Protein AF-A0A353Q3E8-F1 (afdb_monomer)

pLDDT: mean 92.18, std 7.02, range [54.78, 98.88]

Sequence (474 aa):
MSQDINKIRVQIKENINILINNGKLAEAKILLEEYKKVVHDDIEIYSIEAIILILENKLEEAEKVLKYGLSKNSNNFDLLFNLGYLCECKNNITEAKAIYNIAGMVDNNAESREALNNEMLQIGNLESKYNVILFGSYSECLKFKERFNNWNVVAICSDKTEGEAIDVSELTKYDYDFIFIVEYLDKDKVYKKLGKYNKKNIYFIEDFKTSVIEGVDYKISKLFSKEEVCGIVTGLSYAEVGIQENLLQHNFINFAFSAQDLYYDFLLLKYLFQFEEVKRSLKYVIINLAYYSFDYDMSKTISKYRIHRYTNYFKEYHNNDDIIGVDITKAFYEERITFQDYVNMNKMKEKSILNINDQNGIYEAKRNSSMDYKDTRYENEKILDNYIHFLKENNIKPIIVICPTSSYYRKYFNNNKKTTFYNILNRINEKYNVQVIDYFQSCLFQDDDFWDYSHLNGKGAEKFTKILNEEIEW

Structure (mmCIF, N/CA/C/O backbone):
data_AF-A0A353Q3E8-F1
#
_entry.id   AF-A0A353Q3E8-F1
#
loop_
_atom_site.group_PDB
_atom_site.id
_atom_site.type_symbol
_atom_site.label_atom_id
_atom_site.label_alt_id
_atom_site.label_comp_id
_atom_site.label_asym_id
_atom_site.label_entity_id
_atom_site.label_seq_id
_atom_site.pdbx_PDB_ins_code
_atom_site.Cartn_x
_atom_site.Cartn_y
_atom_site.Cartn_z
_atom_site.occupancy
_atom_site.B_iso_or_equiv
_atom_site.auth_seq_id
_atom_site.auth_comp_id
_atom_site.auth_asym_id
_atom_site.auth_atom_id
_atom_site.pdbx_PDB_model_num
ATOM 1 N N . MET A 1 1 ? -30.246 32.146 1.714 1.00 54.78 1 MET A N 1
ATOM 2 C CA . MET A 1 1 ? -30.530 31.079 2.704 1.00 54.78 1 MET A CA 1
ATOM 3 C C . MET A 1 1 ? -29.389 30.075 2.852 1.00 54.78 1 MET A C 1
ATOM 5 O O . MET A 1 1 ? -28.799 30.077 3.919 1.00 54.78 1 MET A O 1
ATOM 9 N N . SER A 1 2 ? -29.014 29.255 1.854 1.00 62.16 2 SER A N 1
ATOM 10 C CA . SER A 1 2 ? -27.878 28.313 2.028 1.00 62.16 2 SER A CA 1
ATOM 11 C C . SER A 1 2 ? -26.513 29.012 2.133 1.00 62.16 2 SER A C 1
ATOM 13 O O . SER A 1 2 ? -25.685 28.627 2.952 1.00 62.16 2 SER A O 1
ATOM 15 N N . GLN A 1 3 ? -26.297 30.086 1.364 1.00 63.81 3 GLN A N 1
ATOM 16 C CA . GLN A 1 3 ? -25.070 30.893 1.427 1.00 63.81 3 GLN A CA 1
ATOM 17 C C . GLN A 1 3 ? -24.903 31.624 2.771 1.00 63.81 3 GLN A C 1
ATOM 19 O O . GLN A 1 3 ? -23.791 31.701 3.285 1.00 63.81 3 GLN A O 1
ATOM 24 N N . ASP A 1 4 ? -25.998 32.097 3.372 1.00 76.25 4 ASP A N 1
ATOM 25 C CA . ASP A 1 4 ? -25.967 32.800 4.663 1.00 76.25 4 ASP A CA 1
ATOM 26 C C . ASP A 1 4 ? -25.634 31.846 5.817 1.00 76.25 4 ASP A C 1
ATOM 28 O O . ASP A 1 4 ? -24.839 32.185 6.689 1.00 76.25 4 ASP A O 1
ATOM 32 N N . ILE A 1 5 ? -26.174 30.620 5.783 1.00 78.81 5 ILE A N 1
ATOM 33 C CA . ILE A 1 5 ? -25.861 29.572 6.765 1.00 78.81 5 ILE A CA 1
ATOM 34 C C . ILE A 1 5 ? -24.386 29.171 6.671 1.00 78.81 5 ILE A C 1
ATOM 36 O O . ILE A 1 5 ? -23.714 29.096 7.696 1.00 78.81 5 ILE A O 1
ATOM 40 N N . ASN A 1 6 ? -23.853 28.974 5.461 1.00 82.06 6 ASN A N 1
ATOM 41 C CA . ASN A 1 6 ? -22.437 28.639 5.285 1.00 82.06 6 ASN A CA 1
ATOM 42 C C . ASN A 1 6 ? -21.513 29.760 5.771 1.00 82.06 6 ASN A C 1
ATOM 44 O O . ASN A 1 6 ? -20.513 29.485 6.426 1.00 82.06 6 ASN A O 1
ATOM 48 N N . LYS A 1 7 ? -21.870 31.024 5.520 1.00 84.12 7 LYS A N 1
ATOM 49 C CA . LYS A 1 7 ? -21.102 32.170 6.017 1.00 84.12 7 LYS A CA 1
ATOM 50 C C . LYS A 1 7 ? -21.081 32.228 7.548 1.00 84.12 7 LYS A C 1
ATOM 52 O O . LYS A 1 7 ? -20.032 32.479 8.130 1.00 84.12 7 LYS A O 1
ATOM 57 N N . ILE A 1 8 ? -22.214 31.942 8.195 1.00 84.75 8 ILE A N 1
ATOM 58 C CA . ILE A 1 8 ? -22.303 31.856 9.660 1.00 84.75 8 ILE A CA 1
ATOM 59 C C . ILE A 1 8 ? -21.447 30.698 10.194 1.00 84.75 8 ILE A C 1
ATOM 61 O O . ILE A 1 8 ? -20.729 30.889 11.171 1.00 84.75 8 ILE A O 1
ATOM 65 N N . ARG A 1 9 ? -21.474 29.523 9.546 1.00 87.88 9 ARG A N 1
ATOM 66 C CA . ARG A 1 9 ? -20.635 28.367 9.923 1.00 87.88 9 ARG A CA 1
ATOM 67 C C . ARG A 1 9 ? -19.147 28.721 9.915 1.00 87.88 9 ARG A C 1
ATOM 69 O O . ARG A 1 9 ? -18.462 28.480 10.903 1.00 87.88 9 ARG A O 1
ATOM 76 N N . VAL A 1 10 ? -18.671 29.332 8.828 1.00 88.44 10 VAL A N 1
ATOM 77 C CA . VAL A 1 10 ? -17.274 29.782 8.698 1.00 88.44 10 VAL A CA 1
ATOM 78 C C . VAL A 1 10 ? -16.922 30.777 9.802 1.00 88.44 10 VAL A C 1
ATOM 80 O O . VAL A 1 10 ? -15.948 30.575 10.519 1.00 88.44 10 VAL A O 1
ATOM 83 N N . GLN A 1 11 ? -17.762 31.791 10.015 1.00 90.44 11 GLN A N 1
ATOM 84 C CA . GLN A 1 11 ? -17.493 32.832 11.003 1.00 90.44 11 GLN A CA 1
ATOM 85 C C . GLN A 1 11 ? -17.452 32.303 12.447 1.00 90.44 11 GLN A C 1
ATOM 87 O O . GLN A 1 11 ? -16.642 32.760 13.253 1.00 90.44 11 GLN A O 1
ATOM 92 N N . ILE A 1 12 ? -18.300 31.329 12.796 1.00 91.06 12 ILE A N 1
ATOM 93 C CA . ILE A 1 12 ? -18.248 30.686 14.118 1.00 91.06 12 ILE A CA 1
ATOM 94 C C . ILE A 1 12 ? -16.922 29.936 14.292 1.00 91.06 12 ILE A C 1
ATOM 96 O O . ILE A 1 12 ? -16.279 30.097 15.327 1.00 91.06 12 ILE A O 1
ATOM 100 N N . LYS A 1 13 ? -16.481 29.170 13.288 1.00 91.75 13 LYS A N 1
ATOM 101 C CA . LYS A 1 13 ? -15.207 28.432 13.343 1.00 91.75 13 LYS A CA 1
ATOM 102 C C . LYS A 1 13 ? -13.996 29.362 13.427 1.00 91.75 13 LYS A C 1
ATOM 104 O O . LYS A 1 13 ? -13.112 29.127 14.245 1.00 91.75 13 LYS A O 1
ATOM 109 N N . GLU A 1 14 ? -13.991 30.463 12.676 1.00 92.44 14 GLU A N 1
ATOM 110 C CA . GLU A 1 14 ? -12.969 31.512 12.792 1.00 92.44 14 GLU A CA 1
ATOM 111 C C . GLU A 1 14 ? -12.906 32.086 14.213 1.00 92.44 14 GLU A C 1
ATOM 113 O O . GLU A 1 14 ? -11.824 32.201 14.787 1.00 92.44 14 GLU A O 1
ATOM 118 N N . ASN A 1 15 ? -14.059 32.382 14.821 1.00 93.75 15 ASN A N 1
ATOM 119 C CA . ASN A 1 15 ? -14.114 32.857 16.203 1.00 93.75 15 ASN A CA 1
ATOM 120 C C . ASN A 1 15 ? -13.566 31.817 17.190 1.00 93.75 15 ASN A C 1
ATOM 122 O O . ASN A 1 15 ? -12.829 32.184 18.105 1.00 93.75 15 ASN A O 1
ATOM 126 N N . ILE A 1 16 ? -13.884 30.531 17.004 1.00 93.94 16 ILE A N 1
ATOM 127 C CA . ILE A 1 16 ? -13.327 29.450 17.830 1.00 93.94 16 ILE A CA 1
ATOM 128 C C . ILE A 1 16 ? -11.797 29.410 17.690 1.00 93.94 16 ILE A C 1
ATOM 130 O O . ILE A 1 16 ? -11.099 29.414 18.702 1.00 93.94 16 ILE A O 1
ATOM 134 N N . ASN A 1 17 ? -11.266 29.469 16.466 1.00 91.56 17 ASN A N 1
ATOM 135 C CA . ASN A 1 17 ? -9.821 29.483 16.217 1.00 91.56 17 ASN A CA 1
ATOM 136 C C . ASN A 1 17 ? -9.130 30.708 16.839 1.00 91.56 17 ASN A C 1
ATOM 138 O O . ASN A 1 17 ? -8.059 30.583 17.429 1.00 91.56 17 ASN A O 1
ATOM 142 N N . ILE A 1 18 ? -9.757 31.889 16.792 1.00 94.44 18 ILE A N 1
ATOM 143 C CA . ILE A 1 18 ? -9.255 33.093 17.475 1.00 94.44 18 ILE A CA 1
ATOM 144 C C . ILE A 1 18 ? -9.194 32.876 18.993 1.00 94.44 18 ILE A C 1
ATOM 146 O O . ILE A 1 18 ? -8.228 33.291 19.636 1.00 94.44 18 ILE A O 1
ATOM 150 N N . LEU A 1 19 ? -10.206 32.242 19.592 1.00 95.31 19 LEU A N 1
ATOM 151 C CA . LEU A 1 19 ? -10.207 31.935 21.025 1.00 95.31 19 LEU A CA 1
ATOM 152 C C . LEU A 1 19 ? -9.094 30.941 21.384 1.00 95.31 19 LEU A C 1
ATOM 154 O O . LEU A 1 19 ? -8.385 31.170 22.365 1.00 95.31 19 LEU A O 1
ATOM 158 N N . ILE A 1 20 ? -8.896 29.899 20.571 1.00 92.69 20 ILE A N 1
ATOM 159 C CA . ILE A 1 20 ? -7.811 28.917 20.726 1.00 92.69 20 ILE A CA 1
ATOM 160 C C . ILE A 1 20 ? -6.444 29.611 20.679 1.00 92.69 20 ILE A C 1
ATOM 162 O O . ILE A 1 20 ? -5.664 29.483 21.621 1.00 92.69 20 ILE A O 1
ATOM 166 N N . ASN A 1 21 ? -6.192 30.423 19.649 1.00 91.19 21 ASN A N 1
ATOM 167 C CA . ASN A 1 21 ? -4.923 31.138 19.467 1.00 91.19 21 ASN A CA 1
ATOM 168 C C . ASN A 1 21 ? -4.622 32.133 20.601 1.00 91.19 21 ASN A C 1
ATOM 170 O O . ASN A 1 21 ? -3.463 32.421 20.886 1.00 91.19 21 ASN A O 1
ATOM 174 N N . ASN A 1 22 ? -5.657 32.640 21.277 1.00 94.44 22 ASN A N 1
ATOM 175 C CA . ASN A 1 22 ? -5.527 33.512 22.446 1.00 94.44 22 ASN A CA 1
ATOM 176 C C . ASN A 1 22 ? -5.468 32.746 23.786 1.00 94.44 22 ASN A C 1
ATOM 178 O O . ASN A 1 22 ? -5.522 33.372 24.846 1.00 94.44 22 ASN A O 1
ATOM 182 N N . GLY A 1 23 ? -5.414 31.409 23.773 1.00 92.62 23 GLY A N 1
ATOM 183 C CA . GLY A 1 23 ? -5.383 30.568 24.976 1.00 92.62 23 GLY A CA 1
ATOM 184 C C . GLY A 1 23 ? -6.710 30.499 25.746 1.00 92.62 23 GLY A C 1
ATOM 185 O O . GLY A 1 23 ? -6.758 29.990 26.865 1.00 92.62 23 GLY A O 1
ATOM 186 N N . LYS A 1 24 ? -7.813 30.992 25.171 1.00 95.94 24 LYS A N 1
ATOM 187 C CA . LYS A 1 24 ? -9.148 31.034 25.790 1.00 95.94 24 LYS A CA 1
ATOM 188 C C . LYS A 1 24 ? -9.918 29.729 25.559 1.00 95.94 24 LYS A C 1
ATOM 190 O O . LYS A 1 24 ? -11.027 29.728 25.025 1.00 95.94 24 LYS A O 1
ATOM 195 N N . LEU A 1 25 ? -9.334 28.605 25.975 1.00 94.19 25 LEU A N 1
ATOM 196 C CA . LEU A 1 25 ? -9.839 27.258 25.662 1.00 94.19 25 LEU A CA 1
ATOM 197 C C . LEU A 1 25 ? -11.254 26.994 26.204 1.00 94.19 25 LEU A C 1
ATOM 199 O O . LEU A 1 25 ? -12.076 26.393 25.517 1.00 94.19 25 LEU A O 1
ATOM 203 N N . ALA A 1 26 ? -11.579 27.500 27.398 1.00 94.38 26 ALA A N 1
ATOM 204 C CA . ALA A 1 26 ? -12.914 27.345 27.980 1.00 94.38 26 ALA A CA 1
ATOM 205 C C . ALA A 1 26 ? -14.002 28.056 27.152 1.00 94.38 26 ALA A C 1
ATOM 207 O O . ALA A 1 26 ? -15.068 27.488 26.920 1.00 94.38 26 ALA A O 1
ATOM 208 N N . GLU A 1 27 ? -13.723 29.273 26.670 1.00 95.38 27 GLU A N 1
ATOM 209 C CA . GLU A 1 27 ? -14.629 30.027 25.791 1.00 95.38 27 GLU A CA 1
ATOM 210 C C . GLU A 1 27 ? -14.778 29.317 24.435 1.00 95.38 27 GLU A C 1
ATOM 212 O O . GLU A 1 27 ? -15.896 29.142 2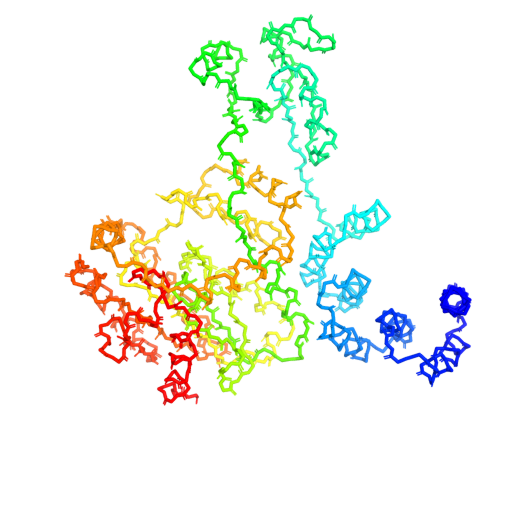3.951 1.00 95.38 27 GLU A O 1
ATOM 217 N N . ALA A 1 28 ? -13.662 28.847 23.861 1.00 95.75 28 ALA A N 1
ATOM 218 C CA . ALA A 1 28 ? -13.647 28.091 22.608 1.00 95.75 28 ALA A CA 1
ATOM 219 C C . ALA A 1 28 ? -14.515 26.827 22.698 1.00 95.75 28 ALA A C 1
ATOM 221 O O . ALA A 1 28 ? -15.323 26.558 21.810 1.00 95.75 28 ALA A O 1
ATOM 222 N N . LYS A 1 29 ? -14.398 26.084 23.805 1.00 94.56 29 LYS A N 1
ATOM 223 C CA . LYS A 1 29 ? -15.165 24.863 24.056 1.00 94.56 29 LYS A CA 1
ATOM 224 C C . LYS A 1 29 ? -16.660 25.132 24.203 1.00 94.56 29 LYS A C 1
ATOM 226 O O . LYS A 1 29 ? -17.457 24.401 23.627 1.00 94.56 29 LYS A O 1
ATOM 231 N N . ILE A 1 30 ? -17.051 26.185 24.927 1.00 94.94 30 ILE A N 1
ATOM 232 C CA . ILE A 1 30 ? -18.465 26.579 25.047 1.00 94.94 30 ILE A CA 1
ATOM 233 C C . ILE A 1 30 ? -19.048 26.875 23.662 1.00 94.94 30 ILE A C 1
ATOM 235 O O . ILE A 1 30 ? -20.096 26.333 23.313 1.00 94.94 30 ILE A O 1
ATOM 239 N N . LEU A 1 31 ? -18.344 27.675 22.857 1.00 94.62 31 LEU A N 1
ATOM 240 C CA . LEU A 1 31 ? -18.797 28.044 21.518 1.00 94.62 31 LEU A CA 1
ATOM 241 C C . LEU A 1 31 ? -18.871 26.831 20.574 1.00 94.62 31 LEU A C 1
ATOM 243 O O . LEU A 1 31 ? -19.817 26.710 19.796 1.00 94.62 31 LEU A O 1
ATOM 247 N N . LEU A 1 32 ? -17.918 25.899 20.673 1.00 93.88 32 LEU A N 1
ATOM 248 C CA . LEU A 1 32 ? -17.936 24.648 19.915 1.00 93.88 32 LEU A CA 1
ATOM 249 C C . LEU A 1 32 ? -19.129 23.756 20.297 1.00 93.88 32 LEU A C 1
ATOM 251 O O . LEU A 1 32 ? -19.801 23.220 19.419 1.00 93.88 32 LEU A O 1
ATOM 255 N N . GLU A 1 33 ? -19.439 23.624 21.588 1.00 92.81 33 GLU A N 1
ATOM 256 C CA . GLU A 1 33 ? -20.598 22.851 22.053 1.00 92.81 33 GLU A CA 1
ATOM 257 C C . GLU A 1 33 ? -21.933 23.490 21.643 1.00 92.81 33 GLU A C 1
ATOM 259 O O . GLU A 1 33 ? -22.901 22.788 21.345 1.00 92.81 33 GLU A O 1
ATOM 264 N N . GLU A 1 34 ? -22.010 24.820 21.584 1.00 92.06 34 GLU A N 1
ATOM 265 C CA . GLU A 1 34 ? -23.163 25.518 21.008 1.00 92.06 34 GLU A CA 1
ATOM 266 C C . GLU A 1 34 ? -23.291 25.264 19.504 1.00 92.06 34 GLU A C 1
ATOM 268 O O . GLU A 1 34 ? -24.392 24.985 19.023 1.00 92.06 34 GLU A O 1
ATOM 273 N N . TYR A 1 35 ? -22.176 25.284 18.771 1.00 91.81 35 TYR A N 1
ATOM 274 C CA . TYR A 1 35 ? -22.150 24.988 17.340 1.00 91.81 35 TYR A CA 1
ATOM 275 C C . TYR A 1 35 ? -22.638 23.565 17.036 1.00 91.81 35 TYR A C 1
ATOM 277 O O . TYR A 1 35 ? -23.525 23.385 16.198 1.00 91.81 35 TYR A O 1
ATOM 285 N N . LYS A 1 36 ? -22.143 22.563 17.776 1.00 90.06 36 LYS A N 1
ATOM 286 C CA . LYS A 1 36 ? -22.518 21.145 17.627 1.00 90.06 36 LYS A CA 1
ATOM 287 C C . LYS A 1 36 ? -24.013 20.875 17.823 1.00 90.06 36 LYS A C 1
ATOM 289 O O . LYS A 1 36 ? -24.552 19.957 17.216 1.00 90.06 36 LYS A O 1
ATOM 294 N N . LYS A 1 37 ? -24.709 21.671 18.647 1.00 88.44 37 LYS A N 1
ATOM 295 C CA . LYS A 1 37 ? -26.171 21.547 18.842 1.00 88.44 37 LYS A CA 1
ATOM 296 C C . LYS A 1 37 ? -26.971 21.932 17.600 1.00 88.44 37 LYS A C 1
ATOM 298 O O . LYS A 1 37 ? -28.122 21.526 17.460 1.00 88.44 37 LYS A O 1
ATOM 303 N N . VAL A 1 38 ? -26.392 22.761 16.734 1.00 85.50 38 VAL A N 1
ATOM 304 C CA . VAL A 1 38 ? -27.051 23.291 15.536 1.00 85.50 38 VAL A CA 1
ATOM 305 C C . VAL A 1 38 ? -26.572 22.554 14.286 1.00 85.50 38 VAL A C 1
ATOM 307 O O . VAL A 1 38 ? -27.374 22.241 13.406 1.00 85.50 38 VAL A O 1
ATOM 310 N N . VAL A 1 39 ? -25.275 22.252 14.209 1.00 83.50 39 VAL A N 1
ATOM 311 C CA . VAL A 1 39 ? -24.617 21.653 13.046 1.00 83.50 39 VAL A CA 1
ATOM 312 C C . VAL A 1 39 ? -24.062 20.282 13.415 1.00 83.50 39 VAL A C 1
ATOM 314 O O . VAL A 1 39 ? -23.180 20.166 14.257 1.00 83.50 39 VAL A O 1
ATOM 317 N N . HIS A 1 40 ? -24.579 19.247 12.754 1.00 81.06 40 HIS A N 1
ATOM 318 C CA . HIS A 1 40 ? -24.267 17.847 13.060 1.00 81.06 40 HIS A CA 1
ATOM 319 C C . HIS A 1 40 ? -23.426 17.170 11.962 1.00 81.06 40 HIS A C 1
ATOM 321 O O . HIS A 1 40 ? -22.990 16.036 12.136 1.00 81.06 40 HIS A O 1
ATOM 327 N N . ASP A 1 41 ? -23.239 17.839 10.822 1.00 82.94 41 ASP A N 1
ATOM 328 C CA . ASP A 1 41 ? -22.668 17.294 9.585 1.00 82.94 41 ASP A CA 1
ATOM 329 C C . ASP A 1 41 ? -21.311 17.909 9.200 1.00 82.94 41 ASP A C 1
ATOM 331 O O . ASP A 1 41 ? -20.822 17.680 8.097 1.00 82.94 41 ASP A O 1
ATOM 335 N N . ASP A 1 42 ? -20.699 18.694 10.087 1.00 89.06 42 ASP A N 1
ATOM 336 C CA . ASP A 1 42 ? -19.435 19.382 9.817 1.00 89.06 42 ASP A CA 1
ATOM 337 C C . ASP A 1 42 ? -18.248 18.573 10.355 1.00 89.06 42 ASP A C 1
ATOM 339 O O . ASP A 1 42 ? -18.088 18.423 11.562 1.00 89.06 42 ASP A O 1
ATOM 343 N N . ILE A 1 43 ? -17.420 18.038 9.455 1.00 90.62 43 ILE A N 1
ATOM 344 C CA . ILE A 1 43 ? -16.255 17.211 9.805 1.00 90.62 43 ILE A CA 1
ATOM 345 C C . ILE A 1 43 ? -15.166 18.011 10.536 1.00 90.62 43 ILE A C 1
ATOM 347 O O . ILE A 1 43 ? -14.431 17.449 11.348 1.00 90.62 43 ILE A O 1
ATOM 351 N N . GLU A 1 44 ? -15.080 19.324 10.300 1.00 90.50 44 GLU A N 1
ATOM 352 C CA . GLU A 1 44 ? -14.040 20.177 10.885 1.00 90.50 44 GLU A CA 1
ATOM 353 C C . GLU A 1 44 ? -14.191 20.309 12.407 1.00 90.50 44 GLU A C 1
ATOM 355 O O . GLU A 1 44 ? -13.218 20.601 13.100 1.00 90.50 44 GLU A O 1
ATOM 360 N N . ILE A 1 45 ? -15.379 20.027 12.965 1.00 92.38 45 ILE A N 1
ATOM 361 C CA . ILE A 1 45 ? -15.603 20.080 14.419 1.00 92.38 45 ILE A CA 1
ATOM 362 C C . ILE A 1 45 ? -14.688 19.118 15.171 1.00 92.38 45 ILE A C 1
ATOM 364 O O . ILE A 1 45 ? -14.236 19.454 16.261 1.00 92.38 45 ILE A O 1
ATOM 368 N N . TYR A 1 46 ? -14.406 17.945 14.594 1.00 95.06 46 TYR A N 1
ATOM 369 C CA . TYR A 1 46 ? -13.552 16.940 15.223 1.00 95.06 46 TYR A CA 1
ATOM 370 C C . TYR A 1 46 ? -12.097 17.412 15.237 1.00 95.06 46 TYR A C 1
ATOM 372 O O . TYR A 1 46 ? -11.388 17.196 16.214 1.00 95.06 46 TYR A O 1
ATOM 380 N N . SER A 1 47 ? -11.675 18.118 14.186 1.00 94.81 47 SER A N 1
ATOM 381 C CA . SER A 1 47 ? -10.347 18.724 14.097 1.00 94.81 47 SER A CA 1
ATOM 382 C C . SER A 1 47 ? -10.164 19.813 15.162 1.00 94.81 47 SER A C 1
ATOM 384 O O . SER A 1 47 ? -9.217 19.766 15.947 1.00 94.81 47 SER A O 1
ATOM 386 N N . ILE A 1 48 ? -11.129 20.734 15.271 1.00 94.88 48 ILE A N 1
ATOM 387 C CA . ILE A 1 48 ? -11.120 21.816 16.268 1.00 94.88 48 ILE A CA 1
ATOM 388 C C . ILE A 1 48 ? -11.169 21.255 17.698 1.00 94.88 48 ILE A C 1
ATOM 390 O O . ILE A 1 48 ? -10.407 21.682 18.566 1.00 94.88 48 ILE A O 1
ATOM 394 N N . GLU A 1 49 ? -12.056 20.291 17.956 1.00 95.94 49 GLU A N 1
ATOM 395 C CA . GLU A 1 49 ? -12.184 19.641 19.263 1.00 95.94 49 GLU A CA 1
ATOM 396 C C . GLU A 1 49 ? -10.885 18.956 19.688 1.00 95.94 49 GLU A C 1
ATOM 398 O O . GLU A 1 49 ? -10.457 19.110 20.832 1.00 95.94 49 GLU A O 1
ATOM 403 N N . ALA A 1 50 ? -10.237 18.241 18.767 1.00 97.06 50 ALA A N 1
ATOM 404 C CA . ALA A 1 50 ? -8.978 17.569 19.037 1.00 97.06 50 ALA A CA 1
ATOM 405 C C . ALA A 1 50 ? -7.871 18.552 19.429 1.00 97.06 50 ALA A C 1
ATOM 407 O O . ALA A 1 50 ? -7.174 18.300 20.407 1.00 97.06 50 ALA A O 1
ATOM 408 N N . ILE A 1 51 ? -7.745 19.695 18.745 1.00 96.75 51 ILE A N 1
ATOM 409 C CA . ILE A 1 51 ? -6.768 20.731 19.115 1.00 96.75 51 ILE A CA 1
ATOM 410 C C . ILE A 1 51 ? -7.031 21.274 20.520 1.00 96.75 51 ILE A C 1
ATOM 412 O O . ILE A 1 51 ? -6.096 21.386 21.312 1.00 96.75 51 ILE A O 1
ATOM 416 N N . ILE A 1 52 ? -8.290 21.561 20.871 1.00 96.06 52 ILE A N 1
ATOM 417 C CA . ILE A 1 52 ? -8.637 21.996 22.234 1.00 96.06 52 ILE A CA 1
ATOM 418 C C . ILE A 1 52 ? -8.199 20.936 23.255 1.00 96.06 52 ILE A C 1
ATOM 420 O O . ILE A 1 52 ? -7.584 21.278 24.263 1.00 96.06 52 ILE A O 1
ATOM 424 N N . LEU A 1 53 ? -8.474 19.656 22.991 1.00 97.31 53 LEU A N 1
ATOM 425 C CA . LEU A 1 53 ? -8.091 18.552 23.876 1.00 97.31 53 LEU A CA 1
ATOM 426 C C . LEU A 1 53 ? -6.568 18.386 23.985 1.00 97.31 53 LEU A C 1
ATOM 428 O O . LEU A 1 53 ? -6.068 18.176 25.089 1.00 97.31 53 LEU A O 1
ATOM 432 N N . ILE A 1 54 ? -5.825 18.530 22.884 1.00 96.69 54 ILE A N 1
ATOM 433 C CA . ILE A 1 54 ? -4.353 18.492 22.877 1.00 96.69 54 ILE A CA 1
ATOM 434 C C . ILE A 1 54 ? -3.787 19.618 23.746 1.00 96.69 54 ILE A C 1
ATOM 436 O O . ILE A 1 54 ? -2.950 19.362 24.609 1.00 96.69 54 ILE A O 1
ATOM 440 N N . LEU A 1 55 ? -4.295 20.844 23.590 1.00 95.06 55 LEU A N 1
ATOM 441 C CA . LEU A 1 55 ? -3.869 22.002 24.385 1.00 95.06 55 LEU A CA 1
ATOM 442 C C . LEU A 1 55 ? -4.266 21.889 25.869 1.00 95.06 55 LEU A C 1
ATOM 444 O O . LEU A 1 55 ? -3.586 22.441 26.732 1.00 95.06 55 LEU A O 1
ATOM 448 N N . GLU A 1 56 ? -5.329 21.144 26.187 1.00 95.31 56 GLU A N 1
ATOM 449 C CA . GLU A 1 56 ? -5.699 20.755 27.557 1.00 95.31 56 GLU A CA 1
ATOM 450 C C . GLU A 1 56 ? -4.879 19.559 28.098 1.00 95.31 56 GLU A C 1
ATOM 452 O O . GLU A 1 56 ? -5.121 19.121 29.225 1.00 95.31 56 GLU A O 1
ATOM 457 N N . ASN A 1 57 ? -3.919 19.026 27.328 1.00 95.81 57 ASN A N 1
ATOM 458 C CA . ASN A 1 57 ? -3.130 17.827 27.637 1.00 95.81 57 ASN A CA 1
ATOM 459 C C . ASN A 1 57 ? -3.986 16.556 27.851 1.00 95.81 57 ASN A C 1
ATOM 461 O O . ASN A 1 57 ? -3.663 15.698 28.673 1.00 95.81 57 ASN A O 1
ATOM 465 N N . LYS A 1 58 ? -5.096 16.431 27.111 1.00 97.25 58 LYS A N 1
ATOM 466 C CA . LYS A 1 58 ? -6.004 15.268 27.095 1.00 97.25 58 LYS A CA 1
ATOM 467 C C . LYS A 1 58 ? -5.799 14.443 25.828 1.00 97.25 58 LYS A C 1
ATOM 469 O O . LYS A 1 58 ? -6.682 14.336 24.975 1.00 97.25 58 LYS A O 1
ATOM 474 N N . LEU A 1 59 ? -4.598 13.889 25.694 1.00 96.56 59 LEU A N 1
ATOM 475 C CA . LEU A 1 59 ? -4.112 13.281 24.455 1.00 96.56 59 LEU A CA 1
ATOM 476 C C . LEU A 1 59 ? -4.943 12.059 24.027 1.00 96.56 59 LEU A C 1
ATOM 478 O O . LEU A 1 59 ? -5.263 11.913 22.852 1.00 96.56 59 LEU A O 1
ATOM 482 N N . GLU A 1 60 ? -5.368 11.217 24.969 1.00 94.75 60 GLU A N 1
ATOM 483 C CA . GLU A 1 60 ? -6.175 10.025 24.684 1.00 94.75 60 GLU A CA 1
ATOM 484 C C . GLU A 1 60 ? -7.603 10.370 24.238 1.00 94.75 60 GLU A C 1
ATOM 486 O O . GLU A 1 60 ? -8.199 9.653 23.432 1.00 94.75 60 GLU A O 1
ATOM 491 N N . GLU A 1 61 ? -8.176 11.455 24.766 1.00 96.81 61 GLU A N 1
ATOM 492 C CA . GLU A 1 61 ? -9.479 11.958 24.318 1.00 96.81 61 GLU A CA 1
ATOM 493 C C . GLU A 1 61 ? -9.359 12.560 22.914 1.00 96.81 61 GLU A C 1
ATOM 495 O O . GLU A 1 61 ? -10.197 12.273 22.058 1.00 96.81 61 GLU A O 1
ATOM 500 N N . ALA A 1 62 ? -8.290 13.324 22.655 1.00 97.38 62 ALA A N 1
ATOM 501 C CA . ALA A 1 62 ? -8.008 13.879 21.335 1.00 97.38 62 ALA A CA 1
ATOM 502 C C . ALA A 1 62 ? -7.848 12.775 20.279 1.00 97.38 62 ALA A C 1
ATOM 504 O O . ALA A 1 62 ? -8.439 12.868 19.204 1.00 97.38 62 ALA A O 1
ATOM 505 N N . GLU A 1 63 ? -7.123 11.698 20.606 1.00 95.81 63 GLU A N 1
ATOM 506 C CA . GLU A 1 63 ? -6.936 10.551 19.710 1.00 95.81 63 GLU A CA 1
ATOM 507 C C . GLU A 1 63 ? -8.283 9.949 19.298 1.00 95.81 63 GLU A C 1
ATOM 509 O O . GLU A 1 63 ? -8.541 9.749 18.114 1.00 95.81 63 GLU A O 1
ATOM 514 N N . LYS A 1 64 ? -9.184 9.717 20.262 1.00 95.25 64 LYS A N 1
ATOM 515 C CA . LYS A 1 64 ? -10.519 9.163 19.991 1.00 95.25 64 LYS A CA 1
ATOM 516 C C . LYS A 1 64 ? -11.347 10.070 19.090 1.00 95.25 64 LYS A C 1
ATOM 518 O O . LYS A 1 64 ? -12.002 9.578 18.174 1.00 95.25 64 LYS A O 1
ATOM 523 N N . VAL A 1 65 ? -11.316 11.381 19.331 1.00 96.19 65 VAL A N 1
ATOM 524 C CA . VAL A 1 65 ? -12.032 12.366 18.508 1.00 96.19 65 VAL A CA 1
ATOM 525 C C . VAL A 1 65 ? -11.510 12.353 17.070 1.00 96.19 65 VAL A C 1
ATOM 527 O O . VAL A 1 65 ? -12.309 12.272 16.135 1.00 96.19 65 VAL A O 1
ATOM 530 N N . LEU A 1 66 ? -10.187 12.359 16.885 1.00 96.62 66 LEU A N 1
ATOM 531 C CA . LEU A 1 66 ? -9.557 12.322 15.562 1.00 96.62 66 LEU A CA 1
ATOM 532 C C . LEU A 1 66 ? -9.868 11.023 14.821 1.00 96.62 66 LEU A C 1
ATOM 534 O O . LEU A 1 66 ? -10.324 11.067 13.680 1.00 96.62 66 LEU A O 1
ATOM 538 N N . LYS A 1 67 ? -9.701 9.869 15.477 1.00 94.50 67 LYS A N 1
ATOM 539 C CA . LYS A 1 67 ? -10.002 8.552 14.895 1.00 94.50 67 LYS A CA 1
ATOM 540 C C . LYS A 1 67 ? -11.473 8.415 14.528 1.00 94.50 67 LYS A C 1
ATOM 542 O O . LYS A 1 67 ? -11.799 7.943 13.440 1.00 94.50 67 LYS A O 1
ATOM 547 N N . TYR A 1 68 ? -12.373 8.900 15.384 1.00 93.56 68 TYR A N 1
ATOM 548 C CA . TYR A 1 68 ? -13.796 8.938 15.070 1.00 93.56 68 TYR A CA 1
ATOM 549 C C . TYR A 1 68 ? -14.084 9.833 13.858 1.00 93.56 68 TYR A C 1
ATOM 551 O O . TYR A 1 68 ? -14.820 9.412 12.964 1.00 93.56 68 TYR A O 1
ATOM 559 N N . GLY A 1 69 ? -13.465 11.014 13.766 1.00 94.62 69 GLY A N 1
ATOM 560 C CA . GLY A 1 69 ? -13.536 11.866 12.577 1.00 94.62 69 GLY A CA 1
ATOM 561 C C . GLY A 1 69 ? -13.046 11.145 11.313 1.00 94.62 69 GLY A C 1
ATOM 562 O O . GLY A 1 69 ? -13.755 11.104 10.307 1.00 94.62 69 GLY A O 1
ATOM 563 N N . LEU A 1 70 ? -11.887 10.485 11.378 1.00 93.81 70 LEU A N 1
ATOM 564 C CA . LEU A 1 70 ? -11.316 9.715 10.266 1.00 93.81 70 LEU A CA 1
ATOM 565 C C . LEU A 1 70 ? -12.189 8.515 9.873 1.00 93.81 70 LEU A C 1
ATOM 567 O O . LEU A 1 70 ? -12.262 8.167 8.698 1.00 93.81 70 LEU A O 1
ATOM 571 N N . SER A 1 71 ? -12.928 7.920 10.812 1.00 91.31 71 SER A N 1
ATOM 572 C CA . SER A 1 71 ? -13.915 6.876 10.497 1.00 91.31 71 SER A CA 1
ATOM 573 C C . SER A 1 71 ? -15.084 7.393 9.642 1.00 91.31 71 SER A C 1
ATOM 575 O O . SER A 1 71 ? -15.738 6.613 8.947 1.00 91.31 71 SER A O 1
ATOM 577 N N . LYS A 1 72 ? -15.360 8.708 9.676 1.00 90.81 72 LYS A N 1
ATOM 578 C CA . LYS A 1 72 ? -16.366 9.374 8.829 1.00 90.81 72 LYS A CA 1
ATOM 579 C C . LYS A 1 72 ? -15.779 9.854 7.509 1.00 90.81 72 LYS A C 1
ATOM 581 O O . LYS A 1 72 ? -16.453 9.774 6.484 1.00 90.81 72 LYS A O 1
ATOM 586 N N . ASN A 1 73 ? -14.549 10.359 7.537 1.00 89.56 73 ASN A N 1
ATOM 587 C CA . ASN A 1 73 ? -13.818 10.802 6.360 1.00 89.56 73 ASN A CA 1
ATOM 588 C C . ASN A 1 73 ? -12.321 10.507 6.525 1.00 89.56 73 ASN A C 1
ATOM 590 O O . ASN A 1 73 ? -11.582 11.316 7.083 1.00 89.56 73 ASN A O 1
ATOM 594 N N . SER A 1 74 ? -11.877 9.361 6.004 1.00 86.69 74 SER A N 1
ATOM 595 C CA . SER A 1 74 ? -10.500 8.867 6.163 1.00 86.69 74 SER A CA 1
ATOM 596 C C . SER A 1 74 ? -9.448 9.734 5.472 1.00 86.69 74 SER A C 1
ATOM 598 O O . SER A 1 74 ? -8.264 9.623 5.775 1.00 86.69 74 SER A O 1
ATOM 600 N N . ASN A 1 75 ? -9.875 10.597 4.547 1.00 87.06 75 ASN A N 1
ATOM 601 C CA . ASN A 1 75 ? -8.990 11.371 3.681 1.00 87.06 75 ASN A CA 1
ATOM 602 C C . ASN A 1 75 ? -9.045 12.870 4.013 1.00 87.06 75 ASN A C 1
ATOM 604 O O . ASN A 1 75 ? -8.714 13.699 3.170 1.00 87.06 75 ASN A O 1
ATOM 608 N N . ASN A 1 76 ? -9.535 13.239 5.199 1.00 91.31 76 ASN A N 1
ATOM 609 C CA . ASN A 1 76 ? -9.570 14.633 5.617 1.00 91.31 76 ASN A CA 1
ATOM 610 C C . ASN A 1 76 ? -8.172 15.092 6.061 1.00 91.31 76 ASN A C 1
ATOM 612 O O . ASN A 1 76 ? -7.604 14.526 6.995 1.00 91.31 76 ASN A O 1
ATOM 616 N N . PHE A 1 77 ? -7.650 16.126 5.396 1.00 92.62 77 PHE A N 1
ATOM 617 C CA . PHE A 1 77 ? -6.325 16.680 5.665 1.00 92.62 77 PHE A CA 1
ATOM 618 C C . PHE A 1 77 ? -6.165 17.144 7.116 1.00 92.62 77 PHE A C 1
ATOM 620 O O . PHE A 1 77 ? -5.239 16.691 7.779 1.00 92.62 77 PHE A O 1
ATOM 627 N N . ASP A 1 78 ? -7.079 17.972 7.632 1.00 92.94 78 ASP A N 1
ATOM 628 C CA . ASP A 1 78 ? -6.944 18.565 8.970 1.00 92.94 78 ASP A CA 1
ATOM 629 C C . ASP A 1 78 ? -6.929 17.504 10.076 1.00 92.94 78 ASP A C 1
ATOM 631 O O . ASP A 1 78 ? -6.160 17.596 11.032 1.00 92.94 78 ASP A O 1
ATOM 635 N N . LEU A 1 79 ? -7.758 16.463 9.943 1.00 95.88 79 LEU A N 1
ATOM 636 C CA . LEU A 1 79 ? -7.780 15.344 10.885 1.00 95.88 79 LEU A CA 1
ATOM 637 C C . LEU A 1 79 ? -6.485 14.531 10.844 1.00 95.88 79 LEU A C 1
ATOM 639 O O . LEU A 1 79 ? -5.985 14.142 11.897 1.00 95.88 79 LEU A O 1
ATOM 643 N N . LEU A 1 80 ? -5.936 14.277 9.652 1.00 95.31 80 LEU A N 1
ATOM 644 C CA . LEU A 1 80 ? -4.650 13.593 9.515 1.00 95.31 80 LEU A CA 1
ATOM 645 C C . LEU A 1 80 ? -3.519 14.460 10.073 1.00 95.31 80 LEU A C 1
ATOM 647 O O . LEU A 1 80 ? -2.740 13.982 10.888 1.00 95.31 80 LEU A O 1
ATOM 651 N N . PHE A 1 81 ? -3.464 15.740 9.709 1.00 95.12 81 PHE A N 1
ATOM 652 C CA . PHE A 1 81 ? -2.452 16.675 10.192 1.00 95.12 81 PHE A CA 1
ATOM 653 C C . PHE A 1 81 ? -2.448 16.745 11.725 1.00 95.12 81 PHE A C 1
ATOM 655 O O . PHE A 1 81 ? -1.414 16.540 12.358 1.00 95.12 81 PHE A O 1
ATOM 662 N N . ASN A 1 82 ? -3.621 16.913 12.338 1.00 95.94 82 ASN A N 1
ATOM 663 C CA . ASN A 1 82 ? -3.740 16.982 13.793 1.00 95.94 82 ASN A CA 1
ATOM 664 C C . ASN A 1 82 ? -3.466 15.641 14.488 1.00 95.94 82 ASN A C 1
ATOM 666 O O . ASN A 1 82 ? -3.001 15.636 15.627 1.00 95.94 82 ASN A O 1
ATOM 670 N N . LEU A 1 83 ? -3.706 14.505 13.823 1.00 96.44 83 LEU A N 1
ATOM 671 C CA . LEU A 1 83 ? -3.290 13.196 14.333 1.00 96.44 83 LEU A CA 1
ATOM 672 C C . LEU A 1 83 ? -1.768 13.031 14.288 1.00 96.44 83 LEU A C 1
ATOM 674 O O . LEU A 1 83 ? -1.196 12.505 15.240 1.00 96.44 83 LEU A O 1
ATOM 678 N N . GLY A 1 84 ? -1.110 13.531 13.240 1.00 95.88 84 GLY A N 1
ATOM 679 C CA . GLY A 1 84 ? 0.349 13.606 13.171 1.00 95.88 84 GLY A CA 1
ATOM 680 C C . GLY A 1 84 ? 0.917 14.426 14.331 1.00 95.88 84 GLY A C 1
ATOM 681 O O . GLY A 1 84 ? 1.768 13.931 15.071 1.00 95.88 84 GLY A O 1
ATOM 682 N N . TYR A 1 85 ? 0.349 15.611 14.570 1.00 95.50 85 TYR A N 1
ATOM 683 C CA . TYR A 1 85 ? 0.753 16.496 15.665 1.00 95.50 85 TYR A CA 1
ATOM 684 C C . TYR A 1 85 ? 0.526 15.865 17.047 1.00 95.50 85 TYR A C 1
ATOM 686 O O . TYR A 1 85 ? 1.377 15.938 17.937 1.00 95.50 85 TYR A O 1
ATOM 694 N N . LEU A 1 86 ? -0.600 15.168 17.230 1.00 96.81 86 LEU A N 1
ATOM 695 C CA . LEU A 1 86 ? -0.866 14.399 18.442 1.00 96.81 86 LEU A CA 1
ATOM 696 C C . LEU A 1 86 ? 0.194 13.308 18.666 1.00 96.81 86 LEU A C 1
ATOM 698 O O . LEU A 1 86 ? 0.680 13.153 19.788 1.00 96.81 86 LEU A O 1
ATOM 702 N N . CYS A 1 87 ? 0.577 12.567 17.621 1.00 95.50 87 CYS A N 1
ATOM 703 C CA . CYS A 1 87 ? 1.644 11.569 17.707 1.00 95.50 87 CYS A CA 1
ATOM 704 C C . CYS A 1 87 ? 2.982 12.206 18.112 1.00 95.50 87 CYS A C 1
ATOM 706 O O . CYS A 1 87 ? 3.707 11.613 18.910 1.00 95.50 87 CYS A O 1
ATOM 708 N N . GLU A 1 88 ? 3.298 13.419 17.651 1.00 94.50 88 GLU A N 1
ATOM 709 C CA . GLU A 1 88 ? 4.482 14.159 18.113 1.00 94.50 88 GLU A CA 1
ATOM 710 C C . GLU A 1 88 ? 4.406 14.522 19.595 1.00 94.50 88 GLU A C 1
ATOM 712 O O . GLU A 1 88 ? 5.364 14.282 20.330 1.00 94.50 88 GLU A O 1
ATOM 717 N N . CYS A 1 89 ? 3.255 15.008 20.069 1.00 94.56 89 CYS A N 1
ATOM 718 C CA . CYS A 1 89 ? 3.028 15.262 21.496 1.00 94.56 89 CYS A CA 1
ATOM 719 C C . CYS A 1 89 ? 3.201 13.995 22.350 1.00 94.56 89 CYS A C 1
ATOM 721 O O . CYS A 1 89 ? 3.680 14.071 23.482 1.00 94.56 89 CYS A O 1
ATOM 723 N N . LYS A 1 90 ? 2.863 12.820 21.801 1.00 94.62 90 LYS A N 1
ATOM 724 C CA . LYS A 1 90 ? 3.089 11.503 22.425 1.00 94.62 90 LYS A CA 1
ATOM 725 C C . LYS A 1 90 ? 4.512 10.953 22.211 1.00 94.62 90 LYS A C 1
ATOM 727 O O . LYS A 1 90 ? 4.824 9.887 22.735 1.00 94.62 90 LYS A O 1
ATOM 732 N N . ASN A 1 91 ? 5.383 11.657 21.479 1.00 93.06 91 ASN A N 1
ATOM 733 C CA . ASN A 1 91 ? 6.729 11.226 21.075 1.00 93.06 91 ASN A CA 1
ATOM 734 C C . ASN A 1 91 ? 6.757 9.958 20.180 1.00 93.06 91 ASN A C 1
ATOM 736 O O . ASN A 1 91 ? 7.764 9.249 20.105 1.00 93.06 91 ASN A O 1
ATOM 740 N N . ASN A 1 92 ? 5.670 9.689 19.449 1.00 93.62 92 ASN A N 1
ATOM 741 C CA . ASN A 1 92 ? 5.534 8.601 18.474 1.00 93.62 92 ASN A CA 1
ATOM 742 C C . ASN A 1 92 ? 5.964 9.063 17.068 1.0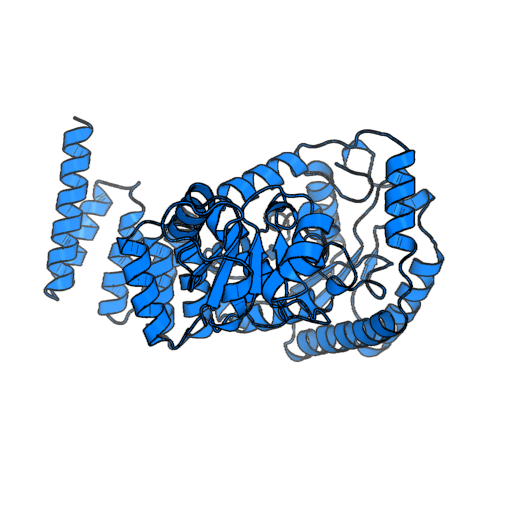0 93.62 92 ASN A C 1
ATOM 744 O O . ASN A 1 92 ? 5.168 9.124 16.130 1.00 93.62 92 ASN A O 1
ATOM 748 N N . ILE A 1 93 ? 7.250 9.381 16.899 1.00 92.25 93 ILE A N 1
ATOM 749 C CA . ILE A 1 93 ? 7.768 10.014 15.669 1.00 92.25 93 ILE A CA 1
ATOM 750 C C . ILE A 1 93 ? 7.560 9.159 14.405 1.00 92.25 93 ILE A C 1
ATOM 752 O O . ILE A 1 93 ? 7.308 9.701 13.330 1.00 92.25 93 ILE A O 1
ATOM 756 N N . THR A 1 94 ? 7.650 7.827 14.504 1.00 92.50 94 THR A N 1
ATOM 757 C CA . THR A 1 94 ? 7.433 6.934 13.350 1.00 92.50 94 THR A CA 1
ATOM 758 C C . THR A 1 94 ? 6.000 7.029 12.820 1.00 92.50 94 THR A C 1
ATOM 760 O O . THR A 1 94 ? 5.808 7.107 11.608 1.00 92.50 94 THR A O 1
ATOM 763 N N . GLU A 1 95 ? 5.006 7.057 13.712 1.00 94.38 95 GLU A N 1
ATOM 764 C CA . GLU A 1 95 ? 3.598 7.229 13.336 1.00 94.38 95 GLU A CA 1
ATOM 765 C C . GLU A 1 95 ? 3.347 8.624 12.773 1.00 94.38 95 GLU A C 1
ATOM 767 O O . GLU A 1 95 ? 2.751 8.737 11.705 1.00 94.38 95 GLU A O 1
ATOM 772 N N . ALA A 1 96 ? 3.864 9.668 13.433 1.00 94.88 96 ALA A N 1
ATOM 773 C CA . ALA A 1 96 ? 3.721 11.047 12.971 1.00 94.88 96 ALA A CA 1
ATOM 774 C C . ALA A 1 96 ? 4.209 11.204 11.521 1.00 94.88 96 ALA A C 1
ATOM 776 O O . ALA A 1 96 ? 3.488 11.726 10.674 1.00 94.88 96 ALA A O 1
ATOM 777 N N . LYS A 1 97 ? 5.386 10.648 11.191 1.00 93.00 97 LYS A N 1
ATOM 778 C CA . LYS A 1 97 ? 5.920 10.634 9.815 1.00 93.00 97 LYS A CA 1
ATOM 779 C C . LYS A 1 97 ? 4.989 9.934 8.829 1.00 93.00 97 LYS A C 1
ATOM 781 O O . LYS A 1 97 ? 4.740 10.468 7.752 1.00 93.00 97 LYS A O 1
ATOM 786 N N . ALA A 1 98 ? 4.477 8.754 9.185 1.00 94.12 98 ALA A N 1
ATOM 787 C CA . ALA A 1 98 ? 3.544 8.019 8.333 1.00 94.12 98 ALA A CA 1
ATOM 788 C C . ALA A 1 98 ? 2.276 8.839 8.059 1.00 94.12 98 ALA A C 1
ATOM 790 O O . ALA A 1 98 ? 1.838 8.936 6.915 1.00 94.12 98 ALA A O 1
ATOM 791 N N . ILE A 1 99 ? 1.721 9.460 9.100 1.00 94.69 99 ILE A N 1
ATOM 792 C CA . ILE A 1 99 ? 0.502 10.263 9.019 1.00 94.69 99 ILE A CA 1
ATOM 793 C C . ILE A 1 99 ? 0.724 11.521 8.175 1.00 94.69 99 ILE A C 1
ATOM 795 O O . ILE A 1 99 ? -0.100 11.814 7.312 1.00 94.69 99 ILE A O 1
ATOM 799 N N . TYR A 1 100 ? 1.838 12.233 8.354 1.00 93.12 100 TYR A N 1
ATOM 800 C CA . TYR A 1 100 ? 2.148 13.420 7.553 1.00 93.12 100 TYR A CA 1
ATOM 801 C C . TYR A 1 100 ? 2.381 13.105 6.076 1.00 93.12 100 TYR A C 1
ATOM 803 O O . TYR A 1 100 ? 1.893 13.840 5.218 1.00 93.12 100 TYR A O 1
ATOM 811 N N . ASN A 1 101 ? 3.040 11.985 5.762 1.00 89.69 101 ASN A N 1
ATOM 812 C CA . ASN A 1 101 ? 3.166 11.531 4.375 1.00 89.69 101 ASN A CA 1
ATOM 813 C C . ASN A 1 101 ? 1.784 11.298 3.742 1.00 89.69 101 ASN A C 1
ATOM 815 O O . ASN A 1 101 ? 1.528 11.738 2.625 1.00 89.69 101 ASN A O 1
ATOM 819 N N . ILE A 1 102 ? 0.865 10.665 4.476 1.00 92.06 102 ILE A N 1
ATOM 820 C CA . ILE A 1 102 ? -0.515 10.438 4.025 1.00 92.06 102 ILE A CA 1
ATOM 821 C C . ILE A 1 102 ? -1.272 11.763 3.875 1.00 92.06 102 ILE A C 1
ATOM 823 O O . ILE A 1 102 ? -1.973 11.951 2.881 1.00 92.06 102 ILE A O 1
ATOM 827 N N . ALA A 1 103 ? -1.123 12.692 4.825 1.00 91.94 103 ALA A N 1
ATOM 828 C CA . ALA A 1 103 ? -1.732 14.019 4.765 1.00 91.94 103 ALA A CA 1
ATOM 829 C C . ALA A 1 103 ? -1.318 14.768 3.484 1.00 91.94 103 ALA A C 1
ATOM 831 O O . ALA A 1 103 ? -2.169 15.336 2.801 1.00 91.94 103 ALA A O 1
ATOM 832 N N . GLY A 1 104 ? -0.039 14.688 3.099 1.00 86.94 104 GLY A N 1
ATOM 833 C CA . GLY A 1 104 ? 0.471 15.298 1.866 1.00 86.94 104 GLY A CA 1
ATOM 834 C C . GLY A 1 104 ? -0.074 14.675 0.580 1.00 86.94 104 GLY A C 1
ATOM 835 O O . GLY A 1 104 ? -0.094 15.329 -0.456 1.00 86.94 104 GLY A O 1
ATOM 836 N N . MET A 1 105 ? -0.558 13.431 0.629 1.00 83.44 105 MET A N 1
ATOM 837 C CA . MET A 1 105 ? -1.173 12.771 -0.527 1.00 83.44 105 MET A CA 1
ATOM 838 C C . MET A 1 105 ? -2.658 13.097 -0.696 1.00 83.44 105 MET A C 1
ATOM 840 O O . MET A 1 105 ? -3.184 12.990 -1.807 1.00 83.44 105 MET A O 1
ATOM 844 N N . VAL A 1 106 ? -3.359 13.449 0.387 1.00 85.56 106 VAL A N 1
ATOM 845 C CA . VAL A 1 106 ? -4.798 13.756 0.325 1.00 85.56 106 VAL A CA 1
ATOM 846 C C . VAL A 1 106 ? -5.077 15.214 -0.031 1.00 85.56 106 VAL A C 1
ATOM 848 O O . VAL A 1 106 ? -6.131 15.494 -0.604 1.00 85.56 106 VAL A O 1
ATOM 851 N N . ASP A 1 107 ? -4.148 16.126 0.262 1.00 82.19 107 ASP A N 1
ATOM 852 C CA . ASP A 1 107 ? -4.261 17.541 -0.079 1.00 82.19 107 ASP A CA 1
ATOM 853 C C . ASP A 1 107 ? -2.927 18.119 -0.566 1.00 82.19 107 ASP A C 1
ATOM 855 O O . ASP A 1 107 ? -1.892 18.020 0.087 1.00 82.19 107 ASP A O 1
ATOM 859 N N . ASN A 1 108 ? -2.989 18.766 -1.728 1.00 68.75 108 ASN A N 1
ATOM 860 C CA . ASN A 1 108 ? -1.846 19.316 -2.451 1.00 68.75 108 ASN A CA 1
ATOM 861 C C . ASN A 1 108 ? -1.879 20.848 -2.545 1.00 68.75 108 ASN A C 1
ATOM 863 O O . ASN A 1 108 ? -1.133 21.445 -3.335 1.00 68.75 108 ASN A O 1
ATOM 867 N N . ASN A 1 109 ? -2.746 21.515 -1.779 1.00 81.50 109 ASN A N 1
ATOM 868 C CA . ASN A 1 109 ? -2.774 22.971 -1.763 1.00 81.50 109 ASN A CA 1
ATOM 869 C C . ASN A 1 109 ? -1.441 23.553 -1.221 1.00 81.50 109 ASN A C 1
ATOM 871 O O . ASN A 1 109 ? -0.620 22.858 -0.617 1.00 81.50 109 ASN A O 1
ATOM 875 N N . ALA A 1 110 ? -1.148 24.817 -1.540 1.00 75.06 110 ALA A N 1
ATOM 876 C CA . ALA A 1 110 ? 0.145 25.421 -1.204 1.00 75.06 110 ALA A CA 1
ATOM 877 C C . ALA A 1 110 ? 0.358 25.583 0.313 1.00 75.06 110 ALA A C 1
ATOM 879 O O . ALA A 1 110 ? 1.457 25.316 0.790 1.00 75.06 110 ALA A O 1
ATOM 880 N N . GLU A 1 111 ? -0.688 25.964 1.046 1.00 81.19 111 GLU A N 1
ATOM 881 C CA . GLU A 1 111 ? -0.648 26.217 2.491 1.00 81.19 111 GLU A CA 1
ATOM 882 C C . GLU A 1 111 ? -0.449 24.911 3.275 1.00 81.19 111 GLU A C 1
ATOM 884 O O . GLU A 1 111 ? 0.470 24.807 4.086 1.00 81.19 111 GLU A O 1
ATOM 889 N N . SER A 1 112 ? -1.226 23.873 2.951 1.00 81.88 112 SER A N 1
ATOM 890 C CA . SER A 1 112 ? -1.112 22.519 3.504 1.00 81.88 112 SER A CA 1
ATOM 891 C C . SER A 1 112 ? 0.287 21.937 3.295 1.00 81.88 112 SER A C 1
ATOM 893 O O . SER A 1 112 ? 0.868 21.352 4.210 1.00 81.88 112 SER A O 1
ATOM 895 N N . ARG A 1 113 ? 0.874 22.136 2.106 1.00 78.06 113 ARG A N 1
ATOM 896 C CA . ARG A 1 113 ? 2.243 21.684 1.812 1.00 78.06 113 ARG A CA 1
ATOM 897 C C . ARG A 1 113 ? 3.298 22.446 2.601 1.00 78.06 113 ARG A C 1
ATOM 899 O O . ARG A 1 113 ? 4.266 21.835 3.039 1.00 78.06 113 ARG A O 1
ATOM 906 N N . GLU A 1 114 ? 3.155 23.758 2.757 1.00 81.38 114 GLU A N 1
ATOM 907 C CA . GLU A 1 114 ? 4.082 24.550 3.569 1.00 81.38 114 GLU A CA 1
ATOM 908 C C . GLU A 1 114 ? 4.052 24.093 5.031 1.00 81.38 114 GLU A C 1
ATOM 910 O O . GLU A 1 114 ? 5.108 23.821 5.604 1.00 81.38 114 GLU A O 1
ATOM 915 N N . ALA A 1 115 ? 2.853 23.913 5.594 1.00 82.38 115 ALA A N 1
ATOM 916 C CA . ALA A 1 115 ? 2.669 23.396 6.946 1.00 82.38 115 ALA A CA 1
ATOM 917 C C . ALA A 1 115 ? 3.321 22.015 7.122 1.00 82.38 115 ALA A C 1
ATOM 919 O O . ALA A 1 115 ? 4.152 21.835 8.009 1.00 82.38 115 ALA A O 1
ATOM 920 N N . LEU A 1 116 ? 3.026 21.062 6.230 1.00 85.38 116 LEU A N 1
ATOM 921 C CA . LEU A 1 116 ? 3.617 19.722 6.280 1.00 85.38 116 LEU A CA 1
ATOM 922 C C . LEU A 1 116 ? 5.138 19.737 6.145 1.00 85.38 116 LEU A C 1
ATOM 924 O O . LEU A 1 116 ? 5.820 19.050 6.898 1.00 85.38 116 LEU A O 1
ATOM 928 N N . ASN A 1 117 ? 5.686 20.519 5.214 1.00 81.31 117 ASN A N 1
ATOM 929 C CA . ASN A 1 117 ? 7.133 20.605 5.030 1.00 81.31 117 ASN A CA 1
ATOM 930 C C . ASN A 1 117 ? 7.824 21.136 6.290 1.00 81.31 117 ASN A C 1
ATOM 932 O O . ASN A 1 117 ? 8.881 20.626 6.663 1.00 81.31 117 ASN A O 1
ATOM 936 N N . ASN A 1 118 ? 7.229 22.126 6.959 1.00 83.06 118 ASN A N 1
ATOM 937 C CA . ASN A 1 118 ? 7.765 22.667 8.204 1.00 83.06 118 ASN A CA 1
ATOM 938 C C . ASN A 1 118 ? 7.793 21.610 9.318 1.00 83.06 118 ASN A C 1
ATOM 940 O O . ASN A 1 118 ? 8.816 21.487 9.994 1.00 83.06 118 ASN A O 1
ATOM 944 N N . GLU A 1 119 ? 6.735 20.811 9.477 1.00 86.62 119 GLU A N 1
ATOM 945 C CA . GLU A 1 119 ? 6.710 19.726 10.471 1.00 86.62 119 GLU A CA 1
ATOM 946 C C . GLU A 1 119 ? 7.664 18.583 10.102 1.00 86.62 119 GLU A C 1
ATOM 948 O O . GLU A 1 119 ? 8.477 18.137 10.913 1.00 86.62 119 GLU A O 1
ATOM 953 N N . MET A 1 120 ? 7.662 18.154 8.837 1.00 82.88 120 MET A N 1
ATOM 954 C CA . MET A 1 120 ? 8.544 17.094 8.343 1.00 82.88 120 MET A CA 1
ATOM 955 C C . MET A 1 120 ? 10.031 17.443 8.515 1.00 82.88 120 MET A C 1
ATOM 957 O O . MET A 1 120 ? 10.830 16.563 8.855 1.00 82.88 120 MET A O 1
ATOM 961 N N . LEU A 1 121 ? 10.408 18.715 8.345 1.00 81.69 121 LEU A N 1
ATOM 962 C CA . LEU A 1 121 ? 11.759 19.206 8.627 1.00 81.69 121 LEU A CA 1
ATOM 963 C C . LEU A 1 121 ? 12.100 19.137 10.123 1.00 81.69 121 LEU A C 1
ATOM 965 O O . LEU A 1 121 ? 13.204 18.708 10.468 1.00 81.69 121 LEU A O 1
ATOM 969 N N . GLN A 1 122 ? 11.169 19.511 11.007 1.00 81.56 122 GLN A N 1
ATOM 970 C CA . GLN A 1 122 ? 11.369 19.474 12.463 1.00 81.56 122 GLN A CA 1
ATOM 971 C C . GLN A 1 122 ? 11.607 18.049 12.980 1.00 81.56 122 GLN A C 1
ATOM 973 O O . GLN A 1 122 ? 12.517 17.825 13.779 1.00 81.56 122 GLN A O 1
ATOM 978 N N . ILE A 1 123 ? 10.881 17.060 12.451 1.00 82.12 123 ILE A N 1
ATOM 979 C CA . ILE A 1 123 ? 11.044 15.637 12.809 1.00 82.12 123 ILE A CA 1
ATOM 980 C C . ILE A 1 123 ? 12.193 14.935 12.055 1.00 82.12 123 ILE A C 1
ATOM 982 O O . ILE A 1 123 ? 12.330 13.702 12.090 1.00 82.12 123 ILE A O 1
ATOM 986 N N . GLY A 1 124 ? 13.037 15.706 11.360 1.00 69.88 124 GLY A N 1
ATOM 987 C CA . GLY A 1 124 ? 14.259 15.236 10.712 1.00 69.88 124 GLY A CA 1
ATOM 988 C C . GLY A 1 124 ? 14.035 14.421 9.439 1.00 69.88 124 GLY A C 1
ATOM 989 O O . GLY A 1 124 ? 14.863 13.566 9.117 1.00 69.88 124 GLY A O 1
ATOM 990 N N . ASN A 1 125 ? 12.924 14.623 8.725 1.00 68.62 125 ASN A N 1
ATOM 991 C CA . ASN A 1 125 ? 12.745 14.045 7.397 1.00 68.62 125 ASN A CA 1
ATOM 992 C C . ASN A 1 125 ? 13.369 14.967 6.338 1.00 68.62 125 ASN A C 1
ATOM 994 O O . ASN A 1 125 ? 12.787 15.971 5.937 1.00 68.62 125 ASN A O 1
ATOM 998 N N . LEU A 1 126 ? 14.581 14.628 5.898 1.00 61.38 126 LEU A N 1
ATOM 999 C CA . LEU A 1 126 ? 15.261 15.300 4.794 1.00 61.38 126 LEU A CA 1
ATOM 1000 C C . LEU A 1 126 ? 15.213 14.385 3.566 1.00 61.38 126 LEU A C 1
ATOM 1002 O O . LEU A 1 126 ? 15.946 13.394 3.489 1.00 61.38 126 LEU A O 1
ATOM 1006 N N . GLU A 1 127 ? 14.358 14.706 2.596 1.00 65.00 127 GLU A N 1
ATOM 1007 C CA . GLU A 1 127 ? 14.476 14.120 1.262 1.00 65.00 127 GLU A CA 1
ATOM 1008 C C . GLU A 1 127 ? 15.591 14.832 0.495 1.00 65.00 127 GLU A C 1
ATOM 1010 O O . GLU A 1 127 ? 15.556 16.041 0.261 1.00 65.00 127 GLU A O 1
ATOM 1015 N N . SER A 1 128 ? 16.618 14.075 0.112 1.00 62.44 128 SER A N 1
ATOM 1016 C CA . SER A 1 128 ? 17.650 14.558 -0.797 1.00 62.44 128 SER A CA 1
ATOM 1017 C C . SER A 1 128 ? 17.040 14.766 -2.178 1.00 62.44 128 SER A C 1
ATOM 1019 O O . SER A 1 128 ? 16.541 13.816 -2.781 1.00 62.44 128 SER A O 1
ATOM 1021 N N . LYS A 1 129 ? 17.106 15.993 -2.699 1.00 79.81 129 LYS A N 1
ATOM 1022 C CA . LYS A 1 129 ? 16.709 16.267 -4.082 1.00 79.81 129 LYS A CA 1
ATOM 1023 C C . LYS A 1 129 ? 17.811 15.818 -5.031 1.00 79.81 129 LYS A C 1
ATOM 1025 O O . LYS A 1 129 ? 18.965 16.199 -4.848 1.00 79.81 129 LYS A O 1
ATOM 1030 N N . TYR A 1 130 ? 17.441 15.067 -6.062 1.00 91.00 130 TYR A N 1
ATOM 1031 C CA . TYR A 1 130 ? 18.353 14.742 -7.153 1.00 91.00 130 TYR A CA 1
ATOM 1032 C C . TYR A 1 130 ? 18.676 15.985 -7.985 1.00 91.00 130 TYR A C 1
ATOM 1034 O O . TYR A 1 130 ? 17.785 16.782 -8.291 1.00 91.00 130 TYR A O 1
ATOM 1042 N N . ASN A 1 131 ? 19.935 16.116 -8.392 1.00 93.88 131 ASN A N 1
ATOM 1043 C CA . ASN A 1 131 ? 20.369 17.043 -9.426 1.00 93.88 131 ASN A CA 1
ATOM 1044 C C . ASN A 1 131 ? 20.071 16.420 -10.792 1.00 93.88 131 ASN A C 1
ATOM 1046 O O . ASN A 1 131 ? 20.674 15.418 -11.178 1.00 93.88 131 ASN A O 1
ATOM 1050 N N . VAL A 1 132 ? 19.134 17.004 -11.535 1.00 95.44 132 VAL A N 1
ATOM 1051 C CA . VAL A 1 132 ? 18.605 16.422 -12.774 1.00 95.44 132 VAL A CA 1
ATOM 1052 C C . VAL A 1 132 ? 18.882 17.333 -13.957 1.00 95.44 132 VAL A C 1
ATOM 1054 O O . VAL A 1 132 ? 18.659 18.544 -13.895 1.00 95.44 132 VAL A O 1
ATOM 1057 N N . ILE A 1 133 ? 19.318 16.737 -15.065 1.00 95.75 133 ILE A N 1
ATOM 1058 C CA . ILE A 1 133 ? 19.274 17.389 -16.375 1.00 95.75 133 ILE A CA 1
ATOM 1059 C C . ILE A 1 133 ? 18.021 16.915 -17.099 1.00 95.75 133 ILE A C 1
ATOM 1061 O O . ILE A 1 133 ? 17.848 15.717 -17.325 1.00 95.75 133 ILE A O 1
ATOM 1065 N N . LEU A 1 134 ? 17.157 17.851 -17.487 1.00 96.19 134 LEU A N 1
ATOM 1066 C CA . LEU A 1 134 ? 16.022 17.540 -18.354 1.00 96.19 134 LEU A CA 1
ATOM 1067 C C . LEU A 1 134 ? 16.467 17.610 -19.809 1.00 96.19 134 LEU A C 1
ATOM 1069 O O . LEU A 1 134 ? 17.156 18.553 -20.195 1.00 96.19 134 LEU A O 1
ATOM 1073 N N . PHE A 1 135 ? 16.074 16.629 -20.613 1.00 95.62 135 PHE A N 1
ATOM 1074 C CA . PHE A 1 135 ? 16.389 16.583 -22.033 1.00 95.62 135 PHE A CA 1
ATOM 1075 C C . PHE A 1 135 ? 15.120 16.484 -22.878 1.00 95.62 135 PHE A C 1
ATOM 1077 O O . PHE A 1 135 ? 14.287 15.600 -22.664 1.00 95.62 135 PHE A O 1
ATOM 1084 N N . GLY A 1 136 ? 15.004 17.367 -23.863 1.00 94.19 136 GLY A N 1
ATOM 1085 C CA . GLY A 1 136 ? 13.866 17.459 -24.774 1.00 94.19 136 GLY A CA 1
ATOM 1086 C C . GLY A 1 136 ? 13.687 18.890 -25.269 1.00 94.19 136 GLY A C 1
ATOM 1087 O O . GLY A 1 136 ? 14.552 19.743 -25.055 1.00 94.19 136 GLY A O 1
ATOM 1088 N N . SER A 1 137 ? 12.560 19.182 -25.912 1.00 92.12 137 SER A N 1
ATOM 1089 C CA . SER A 1 137 ? 12.214 20.559 -26.267 1.00 92.12 137 SER A CA 1
ATOM 1090 C C . SER A 1 137 ? 12.147 21.468 -25.029 1.00 92.12 137 SER A C 1
ATOM 1092 O O . SER A 1 137 ? 11.635 21.085 -23.973 1.00 92.12 137 SER A O 1
ATOM 1094 N N . TYR A 1 138 ? 12.651 22.704 -25.151 1.00 92.06 138 TYR A N 1
ATOM 1095 C CA . TYR A 1 138 ? 12.760 23.635 -24.016 1.00 92.06 138 TYR A CA 1
ATOM 1096 C C . TYR A 1 138 ? 11.404 23.878 -23.332 1.00 92.06 138 TYR A C 1
ATOM 1098 O O . TYR A 1 138 ? 11.316 23.899 -22.106 1.00 92.06 138 TYR A O 1
ATOM 1106 N N . SER A 1 139 ? 10.324 23.969 -24.115 1.00 91.44 139 SER A N 1
ATOM 1107 C CA . SER A 1 139 ? 8.963 24.128 -23.597 1.00 91.44 139 SER A CA 1
ATOM 1108 C C . SER A 1 139 ? 8.472 22.937 -22.772 1.00 91.44 139 SER A C 1
ATOM 1110 O O . SER A 1 139 ? 7.825 23.145 -21.749 1.00 91.44 139 SER A O 1
ATOM 1112 N N . GLU A 1 140 ? 8.751 21.698 -23.191 1.00 92.81 140 GLU A N 1
ATOM 1113 C CA . GLU A 1 140 ? 8.308 20.511 -22.446 1.00 92.81 140 GLU A CA 1
ATOM 1114 C C . GLU A 1 140 ? 9.135 20.332 -21.171 1.00 92.81 140 GLU A C 1
ATOM 1116 O O . GLU A 1 140 ? 8.582 20.012 -20.120 1.00 92.81 140 GLU A O 1
ATOM 1121 N N . CYS A 1 141 ? 10.432 20.650 -21.216 1.00 94.19 141 CYS A N 1
ATOM 1122 C CA . CYS A 1 141 ? 11.283 20.679 -20.028 1.00 94.19 141 CYS A CA 1
ATOM 1123 C C . CYS A 1 141 ? 10.801 21.706 -18.988 1.00 94.19 141 CYS A C 1
ATOM 1125 O O . CYS A 1 141 ? 10.804 21.404 -17.796 1.00 94.19 141 CYS A O 1
ATOM 1127 N N . LEU A 1 142 ? 10.352 22.897 -19.410 1.00 92.44 142 LEU A N 1
ATOM 1128 C CA . LEU A 1 142 ? 9.787 23.893 -18.490 1.00 92.44 142 LEU A CA 1
ATOM 1129 C C . LEU A 1 142 ? 8.482 23.412 -17.848 1.00 92.44 142 LEU A C 1
ATOM 1131 O O . LEU A 1 142 ? 8.369 23.447 -16.624 1.00 92.44 142 LEU A O 1
ATOM 1135 N N . LYS A 1 143 ? 7.541 22.881 -18.641 1.00 91.62 143 LYS A N 1
ATOM 1136 C CA . LYS A 1 143 ? 6.298 22.292 -18.108 1.00 91.62 143 LYS A CA 1
ATOM 1137 C C . LYS A 1 143 ? 6.586 21.166 -17.118 1.00 91.62 143 LYS A C 1
ATOM 1139 O O . LYS A 1 143 ? 5.937 21.065 -16.081 1.00 91.62 143 LYS A O 1
ATOM 1144 N N . PHE A 1 144 ? 7.564 20.315 -17.433 1.00 91.06 144 PHE A N 1
ATOM 1145 C CA . PHE A 1 144 ? 7.980 19.234 -16.549 1.00 91.06 144 PHE A CA 1
ATOM 1146 C C . PHE A 1 144 ? 8.557 19.775 -15.235 1.00 91.06 144 PHE A C 1
ATOM 1148 O O . PHE A 1 144 ? 8.169 19.314 -14.166 1.00 91.06 144 PHE A O 1
ATOM 1155 N N . LYS A 1 145 ? 9.434 20.783 -15.300 1.00 90.69 145 LYS A N 1
ATOM 1156 C CA . LYS A 1 145 ? 10.036 21.433 -14.126 1.00 90.69 145 LYS A CA 1
ATOM 1157 C C . LYS A 1 145 ? 8.998 22.099 -13.214 1.00 90.69 145 LYS A C 1
ATOM 1159 O O . LYS A 1 145 ? 9.149 22.047 -11.999 1.00 90.69 145 LYS A O 1
ATOM 1164 N N . GLU A 1 146 ? 7.959 22.716 -13.776 1.00 87.25 146 GLU A N 1
ATOM 1165 C CA . GLU A 1 146 ? 6.853 23.303 -13.001 1.00 87.25 146 GLU A CA 1
ATOM 1166 C C . GLU A 1 146 ? 6.018 22.232 -12.284 1.00 87.25 146 GLU A C 1
ATOM 1168 O O . GLU A 1 146 ? 5.584 22.432 -11.150 1.00 87.25 146 GLU A O 1
ATOM 1173 N N . ARG A 1 147 ? 5.827 21.085 -12.942 1.00 83.56 147 ARG A N 1
ATOM 1174 C CA . ARG A 1 147 ? 5.042 19.945 -12.457 1.00 83.56 147 ARG A CA 1
ATOM 1175 C C . ARG A 1 147 ? 5.775 19.122 -11.386 1.00 83.56 147 ARG A C 1
ATOM 1177 O O . ARG A 1 147 ? 5.160 18.736 -10.400 1.00 83.56 147 ARG A O 1
ATOM 1184 N N . PHE A 1 148 ? 7.079 18.888 -11.553 1.00 80.31 148 PHE A N 1
ATOM 1185 C CA . PHE A 1 148 ? 7.926 18.083 -10.660 1.00 80.31 148 PHE A CA 1
ATOM 1186 C C . PHE A 1 148 ? 8.951 18.957 -9.917 1.00 80.31 148 PHE A C 1
ATOM 1188 O O . PHE A 1 148 ? 10.126 19.029 -10.277 1.00 80.31 148 PHE A O 1
ATOM 1195 N N . ASN A 1 149 ? 8.509 19.635 -8.855 1.00 73.56 149 ASN A N 1
ATOM 1196 C CA . ASN A 1 149 ? 9.337 20.567 -8.068 1.00 73.56 149 ASN A CA 1
ATOM 1197 C C . ASN A 1 149 ? 10.189 19.894 -6.962 1.00 73.56 149 ASN A C 1
ATOM 1199 O O . ASN A 1 149 ? 10.951 20.550 -6.233 1.00 73.56 149 ASN A O 1
ATOM 1203 N N . ASN A 1 150 ? 10.061 18.575 -6.828 1.00 76.06 150 ASN A N 1
ATOM 1204 C CA . ASN A 1 150 ? 10.825 17.741 -5.909 1.00 76.06 150 ASN A CA 1
ATOM 1205 C C . ASN A 1 150 ? 12.240 17.429 -6.428 1.00 76.06 150 ASN A C 1
ATOM 1207 O O . ASN A 1 150 ? 13.086 16.998 -5.648 1.00 76.06 150 ASN A O 1
ATOM 1211 N N . TRP A 1 151 ? 12.544 17.707 -7.699 1.00 87.69 151 TRP A N 1
ATOM 1212 C CA . TRP A 1 151 ? 13.890 17.563 -8.265 1.00 87.69 151 TRP A CA 1
ATOM 1213 C C . TRP A 1 151 ? 14.594 18.912 -8.422 1.00 87.69 151 TRP A C 1
ATOM 1215 O O . TRP A 1 151 ? 13.971 19.933 -8.718 1.00 87.69 151 TRP A O 1
ATOM 1225 N N . ASN A 1 152 ? 15.917 18.924 -8.257 1.00 91.62 152 ASN A N 1
ATOM 1226 C CA . ASN A 1 152 ? 16.735 20.091 -8.557 1.00 91.62 152 ASN A CA 1
ATOM 1227 C C . ASN A 1 152 ? 17.157 20.059 -10.033 1.00 91.62 152 ASN A C 1
ATOM 1229 O O . ASN A 1 152 ? 18.136 19.412 -10.400 1.00 91.62 152 ASN A O 1
ATOM 1233 N N . VAL A 1 153 ? 16.409 20.745 -10.899 1.00 93.69 153 VAL A N 1
ATOM 1234 C CA . VAL A 1 153 ? 16.749 20.836 -12.327 1.00 93.69 153 VAL A CA 1
ATOM 1235 C C . VAL A 1 153 ? 17.934 21.785 -12.520 1.00 93.69 153 VAL A C 1
ATOM 1237 O O . VAL A 1 153 ? 17.755 23.005 -12.538 1.00 93.69 153 VAL A O 1
ATOM 1240 N N . VAL A 1 154 ? 19.134 21.218 -12.683 1.00 94.75 154 VAL A N 1
ATOM 1241 C CA . VAL A 1 154 ? 20.399 21.968 -12.805 1.00 94.75 154 VAL A CA 1
ATOM 1242 C C . VAL A 1 154 ? 20.647 22.499 -14.217 1.00 94.75 154 VAL A C 1
ATOM 1244 O O . VAL A 1 154 ? 21.344 23.498 -14.380 1.00 94.75 154 VAL A O 1
ATOM 1247 N N . ALA A 1 155 ? 20.069 21.853 -15.235 1.00 94.75 155 ALA A N 1
ATOM 1248 C CA . ALA A 1 155 ? 20.109 22.310 -16.620 1.00 94.75 155 ALA A CA 1
ATOM 1249 C C . ALA A 1 155 ? 18.961 21.721 -17.453 1.00 94.75 155 ALA A C 1
ATOM 1251 O O . ALA A 1 155 ? 18.436 20.646 -17.154 1.00 94.75 155 ALA A O 1
ATOM 1252 N N . ILE A 1 156 ? 18.620 22.415 -18.540 1.00 95.88 156 ILE A N 1
ATOM 1253 C CA . ILE A 1 156 ? 17.768 21.903 -19.617 1.00 95.88 156 ILE A CA 1
ATOM 1254 C C . ILE A 1 156 ? 18.650 21.733 -20.849 1.00 95.88 156 ILE A C 1
ATOM 1256 O O . ILE A 1 156 ? 19.293 22.686 -21.274 1.00 95.88 156 ILE A O 1
ATOM 1260 N N . CYS A 1 157 ? 18.680 20.537 -21.421 1.00 94.00 157 CYS A N 1
ATOM 1261 C CA . CYS A 1 157 ? 19.420 20.216 -22.632 1.00 94.00 157 CYS A CA 1
ATOM 1262 C C . CYS A 1 157 ? 18.440 19.956 -23.783 1.00 94.00 157 CYS A C 1
ATOM 1264 O O . CYS A 1 157 ? 17.421 19.294 -23.599 1.00 94.00 157 CYS A O 1
ATOM 1266 N N . SER A 1 158 ? 18.730 20.489 -24.968 1.00 89.62 158 SER A N 1
ATOM 1267 C CA . SER A 1 158 ? 17.842 20.384 -26.131 1.00 89.62 158 SER A CA 1
ATOM 1268 C C . SER A 1 158 ? 18.635 20.151 -27.411 1.00 89.62 158 SER A C 1
ATOM 1270 O O . SER A 1 158 ? 19.782 20.571 -27.556 1.00 89.62 158 SER A O 1
ATOM 1272 N N . ASP A 1 159 ? 17.984 19.510 -28.378 1.00 77.12 159 ASP A N 1
ATOM 1273 C CA . ASP A 1 159 ? 18.502 19.308 -29.733 1.00 77.12 159 ASP A CA 1
ATOM 1274 C C . ASP A 1 159 ? 18.479 20.574 -30.583 1.00 77.12 159 ASP A C 1
ATOM 1276 O O . ASP A 1 159 ? 19.184 20.666 -31.590 1.00 77.12 159 ASP A O 1
ATOM 1280 N N . LYS A 1 160 ? 17.658 21.537 -30.179 1.00 75.44 160 LYS A N 1
ATOM 1281 C CA . LYS A 1 160 ? 17.523 22.835 -30.818 1.00 75.44 160 LYS A CA 1
ATOM 1282 C C . LYS A 1 160 ? 18.000 23.887 -29.834 1.00 75.44 160 LYS A C 1
ATOM 1284 O O . LYS A 1 160 ? 17.580 23.870 -28.677 1.00 75.44 160 LYS A O 1
ATOM 1289 N N . THR A 1 161 ? 18.839 24.807 -30.299 1.00 67.00 161 THR A N 1
ATOM 1290 C CA . THR A 1 161 ? 19.158 26.036 -29.566 1.00 67.00 161 THR A CA 1
ATOM 1291 C C . THR A 1 161 ? 17.886 26.874 -29.461 1.00 67.00 161 THR A C 1
ATOM 1293 O O . THR A 1 161 ? 17.568 27.658 -30.354 1.00 67.00 161 THR A O 1
ATOM 1296 N N . GLU A 1 162 ? 17.125 26.636 -28.400 1.00 72.62 162 GLU A N 1
ATOM 1297 C CA . GLU A 1 162 ? 15.856 27.280 -28.082 1.00 72.62 162 GLU A CA 1
ATOM 1298 C C . GLU A 1 162 ? 15.874 27.669 -26.598 1.00 72.62 162 GLU A C 1
ATOM 1300 O O . GLU A 1 162 ? 16.187 26.845 -25.736 1.00 72.62 162 GLU A O 1
ATOM 1305 N N . GLY A 1 163 ? 15.548 28.930 -26.303 1.00 81.12 163 GLY A N 1
ATOM 1306 C CA . GLY A 1 163 ? 15.565 29.457 -24.937 1.00 81.12 163 GLY A CA 1
ATOM 1307 C C . GLY A 1 163 ? 16.956 29.416 -24.295 1.00 81.12 163 GLY A C 1
ATOM 1308 O O . GLY A 1 163 ? 17.952 29.754 -24.930 1.00 81.12 163 GLY A O 1
ATOM 1309 N N . GLU A 1 164 ? 17.002 28.998 -23.031 1.00 87.62 164 GLU A N 1
ATOM 1310 C CA . GLU A 1 164 ? 18.225 28.850 -22.224 1.00 87.62 164 GLU A CA 1
ATOM 1311 C C . GLU A 1 164 ? 18.758 27.403 -22.217 1.00 87.62 164 GLU A C 1
ATOM 1313 O O . GLU A 1 164 ? 19.474 27.001 -21.300 1.00 87.62 164 GLU A O 1
ATOM 1318 N N . ALA A 1 165 ? 18.371 26.581 -23.200 1.00 92.06 165 ALA A N 1
ATOM 1319 C CA . ALA A 1 165 ? 18.826 25.198 -23.271 1.00 92.06 165 ALA A CA 1
ATOM 1320 C C . ALA A 1 165 ? 20.321 25.097 -23.614 1.00 92.06 165 ALA A C 1
ATOM 1322 O O . ALA A 1 165 ? 20.813 25.784 -24.511 1.00 92.06 165 ALA A O 1
ATOM 1323 N N . ILE A 1 166 ? 21.023 24.184 -22.944 1.00 93.44 166 ILE A N 1
ATOM 1324 C CA . ILE A 1 166 ? 22.429 23.871 -23.217 1.00 93.44 166 ILE A CA 1
ATOM 1325 C C . ILE A 1 166 ? 22.573 22.822 -24.323 1.00 93.44 166 ILE A C 1
ATOM 1327 O O . ILE A 1 166 ? 21.717 21.943 -24.490 1.00 93.44 166 ILE A O 1
ATOM 1331 N N . ASP A 1 167 ? 23.700 22.863 -25.033 1.00 90.69 167 ASP A N 1
ATOM 1332 C CA . ASP A 1 167 ? 24.079 21.796 -25.960 1.00 90.69 167 ASP A CA 1
ATOM 1333 C C . ASP A 1 167 ? 24.565 20.540 -25.209 1.00 90.69 167 ASP A C 1
ATOM 1335 O O . ASP A 1 167 ? 25.106 20.610 -24.103 1.00 90.69 167 ASP A O 1
ATOM 1339 N N . VAL A 1 168 ? 24.431 19.365 -25.834 1.00 90.88 168 VAL A N 1
ATOM 1340 C CA . VAL A 1 168 ? 24.887 18.082 -25.262 1.00 90.88 168 VAL A CA 1
ATOM 1341 C C . VAL A 1 168 ? 26.381 18.066 -24.928 1.00 90.88 168 VAL A C 1
ATOM 1343 O O . VAL A 1 168 ? 26.803 17.349 -24.023 1.00 90.88 168 VAL A O 1
ATOM 1346 N N . SER A 1 169 ? 27.197 18.860 -25.625 1.00 90.50 169 SER A N 1
ATOM 1347 C CA . SER A 1 169 ? 28.629 18.982 -25.340 1.00 90.50 169 SER A CA 1
ATOM 1348 C C . SER A 1 169 ? 28.935 19.679 -24.013 1.00 90.50 169 SER A C 1
ATOM 1350 O O . SER A 1 169 ? 30.047 19.556 -23.499 1.00 90.50 169 SER A O 1
ATOM 1352 N N . GLU A 1 170 ? 27.957 20.372 -23.431 1.00 91.75 170 GLU A N 1
ATOM 1353 C CA . GLU A 1 170 ? 28.097 21.111 -22.179 1.00 91.75 170 GLU A CA 1
ATOM 1354 C C . GLU A 1 170 ? 27.696 20.300 -20.948 1.00 91.75 170 GLU A C 1
ATOM 1356 O O . GLU A 1 170 ? 27.967 20.739 -19.833 1.00 91.75 170 GLU A O 1
ATOM 1361 N N . LEU A 1 171 ? 27.131 19.098 -21.120 1.00 91.50 171 LEU A N 1
ATOM 1362 C CA . LEU A 1 171 ? 26.707 18.231 -20.013 1.00 91.50 171 LEU A CA 1
ATOM 1363 C C . LEU A 1 171 ? 27.827 17.998 -18.992 1.00 91.50 171 LEU A C 1
ATOM 1365 O O . LEU A 1 171 ? 27.574 17.960 -17.795 1.00 91.50 171 LEU A O 1
ATOM 1369 N N . THR A 1 172 ? 29.084 17.908 -19.437 1.00 90.06 172 THR A N 1
ATOM 1370 C CA . THR A 1 172 ? 30.242 17.689 -18.553 1.00 90.06 172 THR A CA 1
ATOM 1371 C C . THR A 1 172 ? 30.553 18.862 -17.618 1.00 90.06 172 THR A C 1
ATOM 1373 O O . THR A 1 172 ? 31.419 18.720 -16.760 1.00 90.06 172 THR A O 1
ATOM 1376 N N . LYS A 1 173 ? 29.914 20.026 -17.802 1.00 93.25 173 LYS A N 1
ATOM 1377 C CA . LYS A 1 173 ? 30.082 21.214 -16.948 1.00 93.25 173 LYS A CA 1
ATOM 1378 C C . LYS A 1 173 ? 29.171 21.200 -15.716 1.00 93.25 173 LYS A C 1
ATOM 1380 O O . LYS A 1 173 ? 29.372 22.017 -14.823 1.00 93.25 173 LYS A O 1
ATOM 1385 N N . TYR A 1 174 ? 28.179 20.313 -15.684 1.00 93.38 174 TYR A N 1
ATOM 1386 C CA . TYR A 1 174 ? 27.168 20.246 -14.634 1.00 93.38 174 TYR A CA 1
ATOM 1387 C C . TYR A 1 174 ? 27.397 19.026 -13.746 1.00 93.38 174 TYR A C 1
ATOM 1389 O O . TYR A 1 174 ? 27.822 17.973 -14.223 1.00 93.38 174 TYR A O 1
ATOM 1397 N N . ASP A 1 175 ? 27.080 19.167 -12.461 1.00 93.19 175 ASP A N 1
ATOM 1398 C CA . ASP A 1 175 ? 26.989 18.044 -11.532 1.00 93.19 175 ASP A CA 1
ATOM 1399 C C . ASP A 1 175 ? 25.538 17.557 -11.475 1.00 93.19 175 ASP A C 1
ATOM 1401 O O . ASP A 1 175 ? 24.626 18.337 -11.198 1.00 93.19 175 ASP A O 1
ATOM 1405 N N . TYR A 1 176 ? 25.322 16.289 -11.817 1.00 94.50 176 TYR A N 1
ATOM 1406 C CA . TYR A 1 176 ? 23.995 15.688 -11.925 1.00 94.50 176 TYR A CA 1
ATOM 1407 C C . TYR A 1 176 ? 24.022 14.188 -11.624 1.00 94.50 176 TYR A C 1
ATOM 1409 O O . TYR A 1 176 ? 25.015 13.481 -11.851 1.00 94.50 176 TYR A O 1
ATOM 1417 N N . ASP A 1 177 ? 22.887 13.699 -11.138 1.00 94.56 177 ASP A N 1
ATOM 1418 C CA . ASP A 1 177 ? 22.658 12.303 -10.784 1.00 94.56 177 ASP A CA 1
ATOM 1419 C C . ASP A 1 177 ? 22.202 11.493 -11.997 1.00 94.56 177 ASP A C 1
ATOM 1421 O O . ASP A 1 177 ? 22.689 10.383 -12.226 1.00 94.56 177 ASP A O 1
ATOM 1425 N N . PHE A 1 178 ? 21.308 12.064 -12.810 1.00 95.62 178 PHE A N 1
ATOM 1426 C CA . PHE A 1 178 ? 20.779 11.436 -14.019 1.00 95.62 178 PHE A CA 1
ATOM 1427 C C . PHE A 1 178 ? 20.270 12.453 -15.046 1.00 95.62 178 PHE A C 1
ATOM 1429 O O . PHE A 1 178 ? 20.085 13.638 -14.755 1.00 95.62 178 PHE A O 1
ATOM 1436 N N . ILE A 1 179 ? 20.038 11.963 -16.265 1.00 96.31 179 ILE A N 1
ATOM 1437 C CA . ILE A 1 179 ? 19.350 12.701 -17.327 1.00 96.31 179 ILE A CA 1
ATOM 1438 C C . ILE A 1 179 ? 17.939 12.131 -17.475 1.00 96.31 179 ILE A C 1
ATOM 1440 O O . ILE A 1 179 ? 17.772 10.915 -17.595 1.00 96.31 179 ILE A O 1
ATOM 1444 N N . PHE A 1 180 ? 16.931 13.001 -17.491 1.00 96.19 180 PHE A N 1
ATOM 1445 C CA . PHE A 1 180 ? 15.537 12.622 -17.702 1.00 96.19 180 PHE A CA 1
ATOM 1446 C C . PHE A 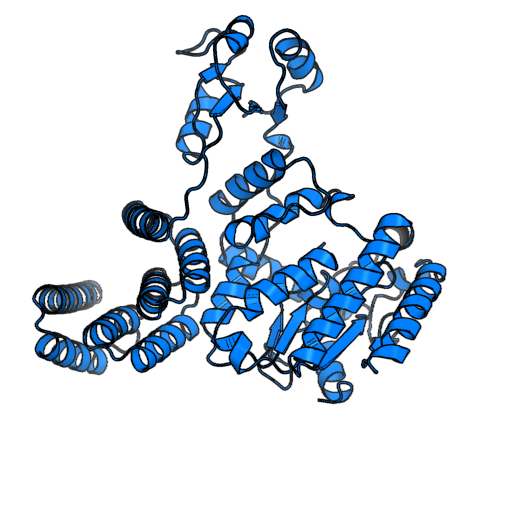1 180 ? 15.032 13.134 -19.050 1.00 96.19 180 PHE A C 1
ATOM 1448 O O . PHE A 1 180 ? 15.000 14.340 -19.297 1.00 96.19 180 PHE A O 1
ATOM 1455 N N . ILE A 1 181 ? 14.631 12.217 -19.925 1.00 96.00 181 ILE A N 1
ATOM 1456 C CA . ILE A 1 181 ? 14.073 12.529 -21.239 1.00 96.00 181 ILE A CA 1
ATOM 1457 C C . ILE A 1 181 ? 12.573 12.783 -21.074 1.00 96.00 181 ILE A C 1
ATOM 1459 O O . ILE A 1 181 ? 11.820 11.851 -20.783 1.00 96.00 181 ILE A O 1
ATOM 1463 N N . VAL A 1 182 ? 12.139 14.035 -21.242 1.00 94.06 182 VAL A N 1
ATOM 1464 C CA . VAL A 1 182 ? 10.763 14.475 -20.922 1.00 94.06 182 VAL A CA 1
ATOM 1465 C C . VAL A 1 182 ? 9.749 14.236 -22.045 1.00 94.06 182 VAL A C 1
ATOM 1467 O O . VAL A 1 182 ? 8.553 14.421 -21.836 1.00 94.06 182 VAL A O 1
ATOM 1470 N N . GLU A 1 183 ? 10.196 13.815 -23.230 1.00 91.81 183 GLU A N 1
ATOM 1471 C CA . GLU A 1 183 ? 9.348 13.609 -24.409 1.00 91.81 183 GLU A CA 1
ATOM 1472 C C . GLU A 1 183 ? 9.657 12.279 -25.123 1.00 91.81 183 GLU A C 1
ATOM 1474 O O . GLU A 1 183 ? 10.676 11.633 -24.872 1.00 91.81 183 GLU A O 1
ATOM 1479 N N . TYR A 1 184 ? 8.751 11.839 -26.002 1.00 91.94 184 TYR A N 1
ATOM 1480 C CA . TYR A 1 184 ? 8.891 10.578 -26.737 1.00 91.94 184 TYR A CA 1
ATOM 1481 C C . TYR A 1 184 ? 9.924 10.721 -27.853 1.00 91.94 184 TYR A C 1
ATOM 1483 O O . TYR A 1 184 ? 9.631 11.265 -28.919 1.00 91.94 184 TYR A O 1
ATOM 1491 N N . LEU A 1 185 ? 11.129 10.213 -27.603 1.00 90.94 185 LEU A N 1
ATOM 1492 C CA . LEU A 1 185 ? 12.249 10.243 -28.534 1.00 90.94 185 LEU A CA 1
ATOM 1493 C C . LEU A 1 185 ? 12.741 8.830 -28.846 1.00 90.94 185 LEU A C 1
ATOM 1495 O O . LEU A 1 185 ? 12.593 7.897 -28.066 1.00 90.94 185 LEU A O 1
ATOM 1499 N N . ASP A 1 186 ? 13.382 8.691 -30.000 1.00 92.75 186 ASP A N 1
ATOM 1500 C CA . ASP A 1 186 ? 14.071 7.466 -30.399 1.00 92.75 186 ASP A CA 1
ATOM 1501 C C . ASP A 1 186 ? 15.247 7.189 -29.444 1.00 92.75 186 ASP A C 1
ATOM 1503 O O . ASP A 1 186 ? 16.245 7.922 -29.448 1.00 92.75 186 ASP A O 1
ATOM 1507 N N . LYS A 1 187 ? 15.118 6.147 -28.607 1.00 94.25 187 LYS A N 1
ATOM 1508 C CA . LYS A 1 187 ? 16.097 5.827 -27.557 1.00 94.25 187 LYS A CA 1
ATOM 1509 C C . LYS A 1 187 ? 17.505 5.629 -28.108 1.00 94.25 187 LYS A C 1
ATOM 1511 O O . LYS A 1 187 ? 18.454 6.153 -27.530 1.00 94.25 187 LYS A O 1
ATOM 1516 N N . ASP A 1 188 ? 17.655 4.940 -29.238 1.00 94.06 188 ASP A N 1
ATOM 1517 C CA . ASP A 1 188 ? 18.966 4.675 -29.838 1.00 94.06 188 ASP A CA 1
ATOM 1518 C C . ASP A 1 188 ? 19.644 5.973 -30.286 1.00 94.06 188 ASP A C 1
ATOM 1520 O O . ASP A 1 188 ? 20.848 6.164 -30.078 1.00 94.06 188 ASP A O 1
ATOM 1524 N N . LYS A 1 189 ? 18.872 6.910 -30.854 1.00 93.00 189 LYS A N 1
ATOM 1525 C CA . LYS A 1 189 ? 19.387 8.242 -31.204 1.00 93.00 189 LYS A CA 1
ATOM 1526 C C . LYS A 1 189 ? 19.805 9.027 -29.968 1.00 93.00 189 LYS A C 1
ATOM 1528 O O . LYS A 1 189 ? 20.885 9.619 -29.984 1.00 93.00 189 LYS A O 1
ATOM 1533 N N . VAL A 1 190 ? 18.999 9.004 -28.907 1.00 92.94 190 VAL A N 1
ATOM 1534 C CA . VAL A 1 190 ? 19.317 9.677 -27.640 1.00 92.94 190 VAL A CA 1
ATOM 1535 C C . VAL A 1 190 ? 20.586 9.089 -27.021 1.00 92.94 190 VAL A C 1
ATOM 1537 O O . VAL A 1 190 ? 21.520 9.837 -26.734 1.00 92.94 190 VAL A O 1
ATOM 1540 N N . TYR A 1 191 ? 20.690 7.762 -26.898 1.00 93.69 191 TYR A N 1
ATOM 1541 C CA . TYR A 1 191 ? 21.881 7.097 -26.362 1.00 93.69 191 TYR A CA 1
ATOM 1542 C C . TYR A 1 191 ? 23.131 7.398 -27.184 1.00 93.69 191 TYR A C 1
ATOM 1544 O O . TYR A 1 191 ? 24.172 7.732 -26.619 1.00 93.69 191 TYR A O 1
ATOM 1552 N N . LYS A 1 192 ? 23.044 7.346 -28.518 1.00 92.25 192 LYS A N 1
ATOM 1553 C CA . LYS A 1 192 ? 24.171 7.685 -29.397 1.00 92.25 192 LYS A CA 1
ATOM 1554 C C . LYS A 1 192 ? 24.611 9.140 -29.228 1.00 92.25 192 LYS A C 1
ATOM 1556 O O . LYS A 1 192 ? 25.808 9.422 -29.266 1.00 92.25 192 LYS A O 1
ATOM 1561 N N . LYS A 1 193 ? 23.657 10.060 -29.064 1.00 90.06 193 LYS A N 1
ATOM 1562 C CA . LYS A 1 193 ? 23.927 11.494 -28.930 1.00 90.06 193 LYS A CA 1
ATOM 1563 C C . LYS A 1 193 ? 24.541 11.834 -27.574 1.00 90.06 193 LYS A C 1
ATOM 1565 O O . LYS A 1 193 ? 25.580 12.490 -27.516 1.00 90.06 193 LYS A O 1
ATOM 1570 N N . LEU A 1 194 ? 23.916 11.365 -26.498 1.00 91.94 194 LEU A N 1
ATOM 1571 C CA . LEU A 1 194 ? 24.341 11.639 -25.130 1.00 91.94 194 LEU A CA 1
ATOM 1572 C C . LEU A 1 194 ? 25.582 10.836 -24.740 1.00 91.94 194 LEU A C 1
ATOM 1574 O O . LEU A 1 194 ? 26.407 11.337 -23.987 1.00 91.94 194 LEU A O 1
ATOM 1578 N N . GLY A 1 195 ? 25.767 9.628 -25.275 1.00 86.94 195 GLY A N 1
ATOM 1579 C CA . GLY A 1 195 ? 26.792 8.679 -24.826 1.00 86.94 195 GLY A CA 1
ATOM 1580 C C . GLY A 1 195 ? 28.237 9.182 -24.897 1.00 86.94 195 GLY A C 1
ATOM 1581 O O . GLY A 1 195 ? 29.086 8.691 -24.163 1.00 86.94 195 GLY A O 1
ATOM 1582 N N . LYS A 1 196 ? 28.535 10.191 -25.730 1.00 84.50 196 LYS A N 1
ATOM 1583 C CA . LYS A 1 196 ? 29.867 10.821 -25.773 1.00 84.50 196 LYS A CA 1
ATOM 1584 C C . LYS A 1 196 ? 30.139 11.743 -24.575 1.00 84.50 196 LYS A C 1
ATOM 1586 O O . LYS A 1 196 ? 31.297 11.931 -24.205 1.00 84.50 196 LYS A O 1
ATOM 1591 N N . TYR A 1 197 ? 29.094 12.329 -23.998 1.00 85.69 197 TYR A N 1
ATOM 1592 C CA . TYR A 1 197 ? 29.174 13.401 -22.999 1.00 85.69 197 TYR A CA 1
ATOM 1593 C C . TYR A 1 197 ? 28.537 13.021 -21.653 1.00 85.69 197 TYR A C 1
ATOM 1595 O O . TYR A 1 197 ? 28.775 13.690 -20.650 1.00 85.69 197 TYR A O 1
ATOM 1603 N N . ASN A 1 198 ? 27.764 11.934 -21.619 1.00 85.50 198 ASN A N 1
ATOM 1604 C CA . ASN A 1 198 ? 27.062 11.434 -20.448 1.00 85.50 198 ASN A CA 1
ATOM 1605 C C . ASN A 1 198 ? 27.749 10.191 -19.863 1.00 85.50 198 ASN A C 1
ATOM 1607 O O . ASN A 1 198 ? 28.117 9.266 -20.585 1.00 85.50 198 ASN A O 1
ATOM 1611 N N . LYS A 1 199 ? 27.870 10.159 -18.534 1.00 78.00 199 LYS A N 1
ATOM 1612 C CA . LYS A 1 199 ? 28.375 9.010 -17.760 1.00 78.00 199 LYS A CA 1
ATOM 1613 C 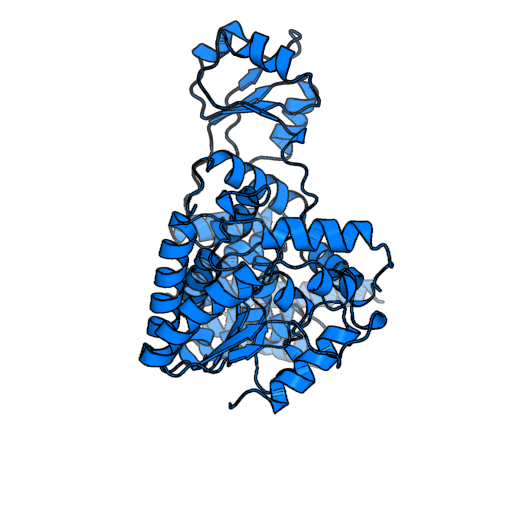C . LYS A 1 199 ? 27.350 8.470 -16.757 1.00 78.00 199 LYS A C 1
ATOM 1615 O O . LYS A 1 199 ? 27.690 7.612 -15.949 1.00 78.00 199 LYS A O 1
ATOM 1620 N N . LYS A 1 200 ? 26.138 9.021 -16.756 1.00 88.50 200 LYS A N 1
ATOM 1621 C CA . LYS A 1 200 ? 25.081 8.750 -15.781 1.00 88.50 200 LYS A CA 1
ATOM 1622 C C . LYS A 1 200 ? 23.917 8.007 -16.430 1.00 88.50 200 LYS A C 1
ATOM 1624 O O . LYS A 1 200 ? 23.863 7.858 -17.652 1.00 88.50 200 LYS A O 1
ATOM 1629 N N . ASN A 1 201 ? 22.972 7.557 -15.613 1.00 92.69 201 ASN A N 1
ATOM 1630 C CA . ASN A 1 201 ? 21.775 6.898 -16.118 1.00 92.69 201 ASN A CA 1
ATOM 1631 C C . ASN A 1 201 ? 20.906 7.883 -16.915 1.00 92.69 201 ASN A C 1
ATOM 1633 O O . ASN A 1 201 ? 20.828 9.072 -16.596 1.00 92.69 201 ASN A O 1
ATOM 1637 N N . ILE A 1 202 ? 20.275 7.367 -17.970 1.00 95.69 202 ILE A N 1
ATOM 1638 C CA . ILE A 1 202 ? 19.296 8.088 -18.784 1.00 95.69 202 ILE A CA 1
ATOM 1639 C C . ILE A 1 202 ? 17.959 7.389 -18.589 1.00 95.69 202 ILE A C 1
ATOM 1641 O O . ILE A 1 202 ? 17.845 6.192 -18.857 1.00 95.69 202 ILE A O 1
ATOM 1645 N N . TYR A 1 203 ? 16.966 8.151 -18.154 1.00 95.25 203 TYR A N 1
ATOM 1646 C CA . TYR A 1 203 ? 15.609 7.681 -17.913 1.00 95.25 203 TYR A CA 1
ATOM 1647 C C . TYR A 1 203 ? 14.659 8.347 -18.892 1.00 95.25 203 TYR A C 1
ATOM 1649 O O . TYR A 1 203 ? 14.764 9.547 -19.133 1.00 95.25 203 TYR A O 1
ATOM 1657 N N . PHE A 1 204 ? 13.725 7.584 -19.450 1.00 94.38 204 PHE A N 1
ATOM 1658 C CA . PHE A 1 204 ? 12.763 8.102 -20.414 1.00 94.38 204 PHE A CA 1
ATOM 1659 C C . PHE A 1 204 ? 11.382 8.174 -19.784 1.00 94.38 204 PHE A C 1
ATOM 1661 O O . PHE A 1 204 ? 10.925 7.196 -19.197 1.00 94.38 204 PHE A O 1
ATOM 1668 N N . ILE A 1 205 ? 10.676 9.291 -19.970 1.00 91.75 205 ILE A N 1
ATOM 1669 C CA . ILE A 1 205 ? 9.304 9.466 -19.474 1.00 91.75 205 ILE A CA 1
ATOM 1670 C C . ILE A 1 205 ? 8.364 8.323 -19.887 1.00 91.75 205 ILE A C 1
ATOM 1672 O O . ILE A 1 205 ? 7.438 7.971 -19.157 1.00 91.75 205 ILE A O 1
ATOM 1676 N N . GLU A 1 206 ? 8.611 7.712 -21.047 1.00 89.69 206 GLU A N 1
ATOM 1677 C CA . GLU A 1 206 ? 7.805 6.612 -21.567 1.00 89.69 206 GLU A CA 1
ATOM 1678 C C . GLU A 1 206 ? 7.928 5.306 -20.773 1.00 89.69 206 GLU A C 1
ATOM 1680 O O . GLU A 1 206 ? 7.004 4.492 -20.836 1.00 89.69 206 GLU A O 1
ATOM 1685 N N . ASP A 1 207 ? 9.005 5.138 -19.998 1.00 88.56 207 ASP A N 1
ATOM 1686 C CA . ASP A 1 207 ? 9.239 3.974 -19.136 1.00 88.56 207 ASP A CA 1
ATOM 1687 C C . ASP A 1 207 ? 8.493 4.085 -17.795 1.00 88.56 207 ASP A C 1
ATOM 1689 O O . ASP A 1 207 ? 8.218 3.075 -17.151 1.00 88.56 207 ASP A O 1
ATOM 1693 N N . PHE A 1 208 ? 8.088 5.300 -17.408 1.00 85.75 208 PHE A N 1
ATOM 1694 C CA . PHE A 1 208 ? 7.424 5.604 -16.132 1.00 85.75 208 PHE A CA 1
ATOM 1695 C C . PHE A 1 208 ? 5.931 5.905 -16.304 1.00 85.75 208 PHE A C 1
ATOM 1697 O O . PHE A 1 208 ? 5.327 6.676 -15.556 1.00 85.75 208 PHE A O 1
ATOM 1704 N N . LYS A 1 209 ? 5.293 5.295 -17.310 1.00 66.12 209 LYS A N 1
ATOM 1705 C CA . LYS A 1 209 ? 3.838 5.375 -17.489 1.00 66.12 209 LYS A CA 1
ATOM 1706 C C . LYS A 1 209 ? 3.133 4.722 -16.294 1.00 66.12 209 LYS A C 1
ATOM 1708 O O . LYS A 1 209 ? 2.958 3.507 -16.241 1.00 66.12 209 LYS A O 1
ATOM 1713 N N . THR A 1 210 ? 2.694 5.550 -15.353 1.00 61.97 210 THR A N 1
ATOM 1714 C CA . THR A 1 210 ? 1.899 5.188 -14.170 1.00 61.97 210 THR A CA 1
ATOM 1715 C C . THR A 1 210 ? 0.517 4.663 -14.563 1.00 61.97 210 THR A C 1
ATOM 1717 O O . THR A 1 210 ? -0.479 5.379 -14.526 1.00 61.97 210 THR A O 1
ATOM 1720 N N . SER A 1 211 ? 0.456 3.404 -14.985 1.00 58.22 211 SER A N 1
ATOM 1721 C CA . SER A 1 211 ? -0.799 2.647 -15.112 1.00 58.22 211 SER A CA 1
ATOM 1722 C C . SER A 1 211 ? -1.153 1.899 -13.825 1.00 58.22 211 SER A C 1
ATOM 1724 O O . SER A 1 211 ? -2.234 1.328 -13.708 1.00 58.22 211 SER A O 1
ATOM 1726 N N . VAL A 1 212 ? -0.231 1.882 -12.864 1.00 71.94 212 VAL A N 1
ATOM 1727 C CA . VAL A 1 212 ? -0.353 1.114 -11.636 1.00 71.94 212 VAL A CA 1
ATOM 1728 C C . VAL A 1 212 ? -0.829 2.024 -10.515 1.00 71.94 212 VAL A C 1
ATOM 1730 O O . VAL A 1 212 ? -0.135 2.958 -10.129 1.00 71.94 212 VAL A O 1
ATOM 1733 N N . ILE A 1 213 ? -2.014 1.715 -10.001 1.00 82.12 213 ILE A N 1
ATOM 1734 C CA . ILE A 1 213 ? -2.596 2.354 -8.828 1.00 82.12 213 ILE A CA 1
ATOM 1735 C C . ILE A 1 213 ? -2.245 1.478 -7.621 1.00 82.12 213 ILE A C 1
ATOM 1737 O O . ILE A 1 213 ? -2.669 0.322 -7.544 1.00 82.12 213 ILE A O 1
ATOM 1741 N N . GLU A 1 214 ? -1.433 2.015 -6.719 1.00 89.38 214 GLU A N 1
ATOM 1742 C CA . GLU A 1 214 ? -1.054 1.393 -5.453 1.00 89.38 214 GLU A CA 1
ATOM 1743 C C . GLU A 1 214 ? -2.004 1.839 -4.331 1.00 89.38 214 GLU A C 1
ATOM 1745 O O . GLU A 1 214 ? -2.817 2.744 -4.504 1.00 89.38 214 GLU A O 1
ATOM 1750 N N . GLY A 1 215 ? -1.971 1.149 -3.190 1.00 90.75 215 GLY A N 1
ATOM 1751 C CA . GLY A 1 215 ? -2.929 1.382 -2.102 1.00 90.75 215 GLY A CA 1
ATOM 1752 C C . GLY A 1 215 ? -2.329 1.375 -0.706 1.00 90.75 215 GLY A C 1
ATOM 1753 O O . GLY A 1 215 ? -3.082 1.220 0.253 1.00 90.75 215 GLY A O 1
ATOM 1754 N N . VAL A 1 216 ? -0.999 1.452 -0.576 1.00 94.31 216 VAL A N 1
ATOM 1755 C CA . VAL A 1 216 ? -0.329 1.374 0.734 1.00 94.31 216 VAL A CA 1
ATOM 1756 C C . VAL A 1 216 ? -0.782 2.528 1.617 1.00 94.31 216 VAL A C 1
ATOM 1758 O O . VAL A 1 216 ? -1.305 2.285 2.701 1.00 94.31 216 VAL A O 1
ATOM 1761 N N . ASP A 1 217 ? -0.697 3.755 1.111 1.00 92.69 217 ASP A N 1
ATOM 1762 C CA . ASP A 1 217 ? -1.050 4.973 1.845 1.00 92.69 217 ASP A CA 1
ATOM 1763 C C . ASP A 1 217 ? -2.533 4.992 2.231 1.00 92.69 217 ASP A C 1
ATOM 1765 O O . ASP A 1 217 ? -2.886 5.301 3.367 1.00 92.69 217 ASP A O 1
ATOM 1769 N N . TYR A 1 218 ? -3.407 4.546 1.321 1.00 92.81 218 TYR A N 1
ATOM 1770 C CA . TYR A 1 218 ? -4.836 4.386 1.595 1.00 92.81 218 TYR A CA 1
ATOM 1771 C C . TYR A 1 218 ? -5.100 3.375 2.720 1.00 92.81 218 TYR A C 1
ATOM 1773 O O . TYR A 1 218 ? -5.921 3.616 3.604 1.00 92.81 218 TYR A O 1
ATOM 1781 N N . LYS A 1 219 ? -4.413 2.228 2.714 1.00 95.00 219 LYS A N 1
ATOM 1782 C CA . LYS A 1 219 ? -4.596 1.192 3.741 1.00 95.00 219 LYS A CA 1
ATOM 1783 C C . LYS A 1 219 ? -4.005 1.600 5.090 1.00 95.00 219 LYS A C 1
ATOM 1785 O O . LYS A 1 219 ? -4.594 1.263 6.113 1.00 95.00 219 LYS A O 1
ATOM 1790 N N . ILE A 1 220 ? -2.903 2.354 5.108 1.00 95.12 220 ILE A N 1
ATOM 1791 C CA . ILE A 1 220 ? -2.358 2.937 6.343 1.00 95.12 220 ILE A CA 1
ATOM 1792 C C . ILE A 1 220 ? -3.283 4.048 6.869 1.00 95.12 220 ILE A C 1
ATOM 1794 O O . ILE A 1 220 ? -3.596 4.063 8.054 1.00 95.12 220 ILE A O 1
ATOM 1798 N N . SER A 1 221 ? -3.822 4.914 6.006 1.00 93.56 221 SER A N 1
ATOM 1799 C CA . SER A 1 221 ? -4.856 5.892 6.386 1.00 93.56 221 SER A CA 1
ATOM 1800 C C . SER A 1 221 ? -6.066 5.202 7.024 1.00 93.56 221 SER A C 1
ATOM 1802 O O . SER A 1 221 ? -6.520 5.578 8.105 1.00 93.56 221 SER A O 1
ATOM 1804 N N . LYS A 1 222 ? -6.543 4.114 6.405 1.00 92.56 222 LYS A N 1
ATOM 1805 C CA . LYS A 1 222 ? -7.627 3.293 6.950 1.00 92.56 222 LYS A CA 1
ATOM 1806 C C . LYS A 1 222 ? -7.269 2.685 8.306 1.00 92.56 222 LYS A C 1
ATOM 1808 O O . LYS A 1 222 ? -8.151 2.585 9.154 1.00 92.56 222 LYS A O 1
ATOM 1813 N N . LEU A 1 223 ? -6.013 2.298 8.526 1.00 94.62 223 LEU A N 1
ATOM 1814 C CA . LEU A 1 223 ? -5.540 1.825 9.828 1.00 94.62 223 LEU A CA 1
ATOM 1815 C C . LEU A 1 223 ? -5.736 2.881 10.905 1.00 94.62 223 LEU A C 1
ATOM 1817 O O . LEU A 1 223 ? -6.355 2.582 11.916 1.00 94.62 223 LEU A O 1
ATOM 1821 N N . PHE A 1 224 ? -5.343 4.126 10.648 1.00 92.50 224 PHE A N 1
ATOM 1822 C CA . PHE A 1 224 ? -5.526 5.215 11.610 1.00 92.50 224 PHE A CA 1
ATOM 1823 C C . PHE A 1 224 ? -6.990 5.594 11.871 1.00 92.50 224 PHE A C 1
ATOM 1825 O O . PHE A 1 224 ? -7.267 6.311 12.824 1.00 92.50 224 PHE A O 1
ATOM 1832 N N . SER A 1 225 ? -7.940 5.106 11.068 1.00 90.94 225 SER A N 1
ATOM 1833 C CA . SER A 1 225 ? -9.377 5.274 11.331 1.00 90.94 225 SER A CA 1
ATOM 1834 C C . SER A 1 225 ? -9.970 4.217 12.274 1.00 90.94 225 SER A C 1
ATOM 1836 O O . SER A 1 225 ? -11.143 4.320 12.640 1.00 90.94 225 SER A O 1
ATOM 1838 N N . LYS A 1 226 ? -9.202 3.181 12.640 1.00 89.06 226 LYS A N 1
ATOM 1839 C CA . LYS A 1 226 ? -9.646 2.112 13.542 1.00 89.06 226 LYS A CA 1
ATOM 1840 C C . LYS A 1 226 ? -9.206 2.403 14.978 1.00 89.06 226 LYS A C 1
ATOM 1842 O O . LYS A 1 226 ? -8.275 3.155 15.227 1.00 89.06 226 LYS A O 1
ATOM 1847 N N . GLU A 1 227 ? -9.943 1.859 15.945 1.00 84.94 227 GLU A N 1
ATOM 1848 C CA . GLU A 1 227 ? -9.538 1.895 17.361 1.00 84.94 227 GLU A CA 1
ATOM 1849 C C . GLU A 1 227 ? -8.661 0.686 17.735 1.00 84.94 227 GLU A C 1
ATOM 1851 O O . GLU A 1 227 ? -7.849 0.751 18.664 1.00 84.94 227 GLU A O 1
ATOM 1856 N N . GLU A 1 228 ? -8.851 -0.426 17.019 1.00 90.56 228 GLU A N 1
ATOM 1857 C CA . GLU A 1 228 ? -8.184 -1.704 17.238 1.00 90.56 228 GLU A CA 1
ATOM 1858 C C . GLU A 1 228 ? -7.950 -2.432 15.901 1.00 90.56 228 GLU A C 1
ATOM 1860 O O . GLU A 1 228 ? -8.877 -2.575 15.092 1.00 90.56 228 GLU A O 1
ATOM 1865 N N . VAL A 1 229 ? -6.744 -2.985 15.719 1.00 95.25 229 VAL A N 1
ATOM 1866 C CA . VAL A 1 229 ? -6.396 -3.902 14.622 1.00 95.25 229 VAL A CA 1
ATOM 1867 C C . VAL A 1 229 ? -6.019 -5.261 15.202 1.00 95.25 229 VAL A C 1
ATOM 1869 O O . VAL A 1 229 ? -4.854 -5.559 15.457 1.00 95.25 229 VAL A O 1
ATOM 1872 N N . CYS A 1 230 ? -7.015 -6.130 15.370 1.00 97.25 230 CYS A N 1
ATOM 1873 C CA . CYS A 1 230 ? -6.798 -7.491 15.857 1.00 97.25 230 CYS A CA 1
ATOM 1874 C C . CYS A 1 230 ? -6.059 -8.379 14.845 1.00 97.25 230 CYS A C 1
ATOM 1876 O O . CYS A 1 230 ? -5.488 -9.401 15.234 1.00 97.25 230 CYS A O 1
ATOM 1878 N N . GLY A 1 231 ? -6.108 -8.037 13.553 1.00 98.19 231 GLY A N 1
ATOM 1879 C CA . GLY A 1 231 ? -5.539 -8.867 12.502 1.00 98.19 231 GLY A CA 1
ATOM 1880 C C . GLY A 1 231 ? -4.990 -8.105 11.302 1.00 98.19 231 GLY A C 1
ATOM 1881 O O . GLY A 1 231 ? -5.508 -7.061 10.909 1.00 98.19 231 GLY A O 1
ATOM 1882 N N . ILE A 1 232 ? -3.953 -8.654 10.676 1.00 98.75 232 ILE A N 1
ATOM 1883 C CA . ILE A 1 232 ? -3.399 -8.141 9.417 1.00 98.75 232 ILE A CA 1
ATOM 1884 C C . ILE A 1 232 ? -3.359 -9.271 8.385 1.00 98.75 232 ILE A C 1
ATOM 1886 O O . ILE A 1 232 ? -2.975 -10.396 8.698 1.00 98.75 232 ILE A O 1
ATOM 1890 N N . VAL A 1 233 ? -3.748 -8.978 7.143 1.00 98.88 233 VAL A N 1
ATOM 1891 C CA . VAL A 1 233 ? -3.495 -9.862 5.993 1.00 98.88 233 VAL A CA 1
ATOM 1892 C C . VAL A 1 233 ? -2.281 -9.332 5.236 1.00 98.88 233 VAL A C 1
ATOM 1894 O O . VAL A 1 233 ? -2.237 -8.148 4.929 1.00 98.88 233 VAL A O 1
ATOM 1897 N N . THR A 1 234 ? -1.313 -10.184 4.919 1.00 98.75 234 THR A N 1
ATOM 1898 C CA . THR A 1 234 ? -0.174 -9.882 4.031 1.00 98.75 234 THR A CA 1
ATOM 1899 C C . THR A 1 234 ? -0.159 -10.867 2.863 1.00 98.75 234 THR A C 1
ATOM 1901 O O . THR A 1 234 ? -0.848 -11.889 2.913 1.00 98.75 234 THR A O 1
ATOM 1904 N N . GLY A 1 235 ? 0.585 -10.559 1.805 1.00 97.94 235 GLY A N 1
ATOM 1905 C CA . GLY A 1 235 ? 0.780 -11.433 0.652 1.00 97.94 235 GLY A CA 1
ATOM 1906 C C . GLY A 1 235 ? 0.505 -10.774 -0.696 1.00 97.94 235 GLY A C 1
ATOM 1907 O O . GLY A 1 235 ? 0.508 -9.552 -0.854 1.00 97.94 235 GLY A O 1
ATOM 1908 N N . LEU A 1 236 ? 0.249 -11.626 -1.686 1.00 95.75 236 LEU A N 1
ATOM 1909 C CA . LEU A 1 236 ? 0.116 -11.267 -3.098 1.00 95.75 236 LEU A CA 1
ATOM 1910 C C . LEU A 1 236 ? -1.277 -10.709 -3.453 1.00 95.75 236 LEU A C 1
ATOM 1912 O O . LEU A 1 236 ? -2.208 -10.675 -2.645 1.00 95.75 236 LEU A O 1
ATOM 1916 N N . SER A 1 237 ? -1.454 -10.362 -4.732 1.00 95.38 237 SER A N 1
ATOM 1917 C CA . SER A 1 237 ? -2.739 -9.944 -5.315 1.00 95.38 237 SER A CA 1
ATOM 1918 C C . SER A 1 237 ? -3.894 -10.908 -5.033 1.00 95.38 237 SER A C 1
ATOM 1920 O O . SER A 1 237 ? -5.037 -10.472 -4.973 1.00 95.38 237 SER A O 1
ATOM 1922 N N . TYR A 1 238 ? -3.616 -12.200 -4.834 1.00 97.31 238 TYR A N 1
ATOM 1923 C CA . TYR A 1 238 ? -4.614 -13.217 -4.495 1.00 97.31 238 TYR A CA 1
ATOM 1924 C C . TYR A 1 238 ? -5.399 -12.844 -3.237 1.00 97.31 238 TYR A C 1
ATOM 1926 O O . TYR A 1 238 ? -6.627 -12.826 -3.274 1.00 97.31 238 TYR A O 1
ATOM 1934 N N . ALA A 1 239 ? -4.712 -12.490 -2.149 1.00 98.06 239 ALA A N 1
ATOM 1935 C CA . ALA A 1 239 ? -5.375 -12.021 -0.938 1.00 98.06 239 ALA A CA 1
ATOM 1936 C C . ALA A 1 239 ? -5.822 -10.563 -1.032 1.00 98.06 239 ALA A C 1
ATOM 1938 O O . ALA A 1 239 ? -6.831 -10.230 -0.418 1.00 98.06 239 ALA A O 1
ATOM 1939 N N . GLU A 1 240 ? -5.137 -9.716 -1.814 1.00 96.75 240 GLU A N 1
ATOM 1940 C CA . GLU A 1 240 ? -5.535 -8.310 -2.008 1.00 96.75 240 GLU A CA 1
ATOM 1941 C C . GLU A 1 240 ? -7.001 -8.201 -2.445 1.00 96.75 240 GLU A C 1
ATOM 1943 O O . GLU A 1 240 ? -7.739 -7.379 -1.909 1.00 96.75 240 GLU A O 1
ATOM 1948 N N . VAL A 1 241 ? -7.419 -9.045 -3.395 1.00 96.00 241 VAL A N 1
ATOM 1949 C CA . VAL A 1 241 ? -8.796 -9.055 -3.914 1.00 96.00 241 VAL A CA 1
ATOM 1950 C C . VAL A 1 241 ? -9.638 -10.210 -3.380 1.00 96.00 241 VAL A C 1
ATOM 1952 O O . VAL A 1 241 ? -10.859 -10.121 -3.406 1.00 96.00 241 VAL A O 1
ATOM 1955 N N . GLY A 1 242 ? -9.014 -11.288 -2.901 1.00 97.50 242 GLY A N 1
ATOM 1956 C CA . GLY A 1 242 ? -9.702 -12.511 -2.487 1.00 97.50 242 GLY A CA 1
ATOM 1957 C C . GLY A 1 242 ? -10.144 -12.558 -1.027 1.00 97.50 242 GLY A C 1
ATOM 1958 O O . GLY A 1 242 ? -10.916 -13.448 -0.682 1.00 97.50 242 GLY A O 1
ATOM 1959 N N . ILE A 1 243 ? -9.681 -11.638 -0.170 1.00 98.38 243 ILE A N 1
ATOM 1960 C CA . ILE A 1 243 ? -10.060 -11.588 1.252 1.00 98.38 243 ILE A CA 1
ATOM 1961 C C . ILE A 1 243 ? -10.661 -10.222 1.591 1.00 98.38 243 ILE A C 1
ATOM 1963 O O . ILE A 1 243 ? -9.993 -9.188 1.524 1.00 98.38 243 ILE A O 1
ATOM 1967 N N . GLN A 1 244 ? -11.925 -10.231 2.013 1.00 97.75 244 GLN A N 1
ATOM 1968 C CA . GLN A 1 244 ? -12.667 -9.039 2.416 1.00 97.75 244 GLN A CA 1
ATOM 1969 C C . GLN A 1 244 ? -12.552 -8.828 3.925 1.00 97.75 244 GLN A C 1
ATOM 1971 O O . GLN A 1 244 ? -13.279 -9.421 4.715 1.00 97.75 244 GLN A O 1
ATOM 1976 N N . GLU A 1 245 ? -11.641 -7.953 4.341 1.00 95.81 245 GLU A N 1
ATOM 1977 C CA . GLU A 1 245 ? -11.335 -7.722 5.762 1.00 95.81 245 GLU A CA 1
ATOM 1978 C C . GLU A 1 245 ? -12.552 -7.369 6.638 1.00 95.81 245 GLU A C 1
ATOM 1980 O O . GLU A 1 245 ? -12.562 -7.685 7.820 1.00 95.81 245 GLU A O 1
ATOM 1985 N N . ASN A 1 246 ? -13.584 -6.738 6.071 1.00 95.00 246 ASN A N 1
ATOM 1986 C CA . ASN A 1 246 ? -14.812 -6.350 6.770 1.00 95.00 246 ASN A CA 1
ATOM 1987 C C . ASN A 1 246 ? -15.756 -7.528 7.047 1.00 95.00 246 ASN A C 1
ATOM 1989 O O . ASN A 1 246 ? -16.741 -7.351 7.758 1.00 95.00 246 ASN A O 1
ATOM 1993 N N . LEU A 1 247 ? -15.488 -8.695 6.459 1.00 97.81 247 LEU A N 1
ATOM 1994 C CA . LEU A 1 247 ? -16.238 -9.926 6.687 1.00 97.81 247 LEU A CA 1
ATOM 1995 C C . LEU A 1 247 ? -15.495 -10.917 7.587 1.00 97.81 247 LEU A C 1
ATOM 1997 O O . LEU A 1 247 ? -16.066 -11.954 7.915 1.00 97.81 247 LEU A O 1
ATOM 2001 N N . LEU A 1 248 ? -14.246 -10.639 7.973 1.00 97.94 248 LEU A N 1
ATOM 2002 C CA . LEU A 1 248 ? -13.511 -11.484 8.914 1.00 97.94 248 LEU A CA 1
ATOM 2003 C C . LEU A 1 248 ? -14.081 -11.344 10.334 1.00 97.94 248 LEU A C 1
ATOM 2005 O O . LEU A 1 248 ? -14.599 -10.294 10.708 1.00 97.94 248 LEU A O 1
ATOM 2009 N N . GLN A 1 249 ? -13.968 -12.408 11.132 1.00 94.56 249 GLN A N 1
ATOM 2010 C CA . GLN A 1 249 ? -14.508 -12.475 12.498 1.00 94.56 249 GLN A CA 1
ATOM 2011 C C . GLN A 1 249 ? -13.972 -11.373 13.429 1.00 94.56 249 GLN A C 1
ATOM 2013 O O . GLN A 1 249 ? -14.664 -10.945 14.353 1.00 94.56 249 GLN A O 1
ATOM 2018 N N . HIS A 1 250 ? -12.737 -10.924 13.207 1.00 95.25 250 HIS A N 1
ATOM 2019 C CA . HIS A 1 250 ? -12.083 -9.882 13.996 1.00 95.25 250 HIS A CA 1
ATOM 2020 C C . HIS A 1 250 ? -11.773 -8.643 13.145 1.00 95.25 250 HIS A C 1
ATOM 2022 O O . HIS A 1 250 ? -11.867 -8.669 11.919 1.00 95.25 250 HIS A O 1
ATOM 2028 N N . ASN A 1 251 ? -11.353 -7.553 13.792 1.00 95.12 251 ASN A N 1
ATOM 2029 C CA . ASN A 1 251 ? -10.988 -6.315 13.105 1.00 95.12 251 ASN A CA 1
ATOM 2030 C C . ASN A 1 251 ? -9.668 -6.479 12.341 1.00 95.12 251 ASN A C 1
ATOM 2032 O O . ASN A 1 251 ? -8.588 -6.303 12.904 1.00 95.12 251 ASN A O 1
ATOM 2036 N N . PHE A 1 252 ? -9.766 -6.816 11.056 1.00 97.62 252 PHE A N 1
ATOM 2037 C CA . PHE A 1 252 ? -8.615 -6.981 10.174 1.00 97.62 252 PHE A CA 1
ATOM 2038 C C . PHE A 1 252 ? -8.342 -5.754 9.309 1.00 97.62 252 PHE A C 1
ATOM 2040 O O . PHE A 1 252 ? -9.254 -4.984 9.003 1.00 97.62 252 PHE A O 1
ATOM 2047 N N . ILE A 1 253 ? -7.097 -5.610 8.857 1.00 97.44 253 ILE A N 1
ATOM 2048 C CA . ILE A 1 253 ? -6.745 -4.781 7.700 1.00 97.44 253 ILE A CA 1
ATOM 2049 C C . ILE A 1 253 ? -5.965 -5.624 6.700 1.00 97.44 253 ILE A C 1
ATOM 2051 O O . ILE A 1 253 ? -5.037 -6.350 7.059 1.00 97.44 253 ILE A O 1
ATOM 2055 N N . ASN A 1 254 ? -6.350 -5.542 5.433 1.00 98.19 254 ASN A N 1
ATOM 2056 C CA . ASN A 1 254 ? -5.731 -6.289 4.361 1.00 98.19 254 ASN A CA 1
ATOM 2057 C C . ASN A 1 254 ? -4.588 -5.488 3.732 1.00 98.19 254 ASN A C 1
ATOM 2059 O O . ASN A 1 254 ? -4.830 -4.646 2.877 1.00 98.19 254 ASN A O 1
ATOM 2063 N N . PHE A 1 255 ? -3.348 -5.797 4.105 1.00 98.25 255 PHE A N 1
ATOM 2064 C CA . PHE A 1 255 ? -2.088 -5.292 3.546 1.00 98.25 255 PHE A CA 1
ATOM 2065 C C . PHE A 1 255 ? -1.438 -6.268 2.544 1.00 98.25 255 PHE A C 1
ATOM 2067 O O . PHE A 1 255 ? -0.221 -6.265 2.358 1.00 98.25 255 PHE A O 1
ATOM 2074 N N . ALA A 1 256 ? -2.232 -7.102 1.870 1.00 98.06 256 ALA A N 1
ATOM 2075 C CA . ALA A 1 256 ? -1.775 -7.816 0.684 1.00 98.06 256 ALA A CA 1
ATOM 2076 C C . ALA A 1 256 ? -1.811 -6.888 -0.540 1.00 98.06 256 ALA A C 1
ATOM 2078 O O . ALA A 1 256 ? -2.707 -6.042 -0.663 1.00 98.06 256 ALA A O 1
ATOM 2079 N N . PHE A 1 257 ? -0.850 -7.039 -1.450 1.00 96.44 257 PHE A N 1
ATOM 2080 C CA . PHE A 1 257 ? -0.762 -6.213 -2.650 1.00 96.44 25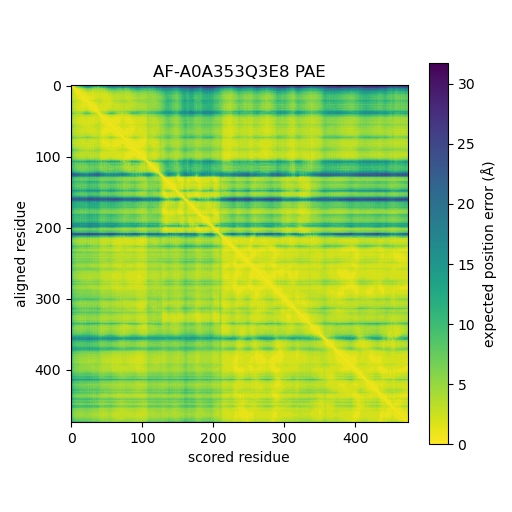7 PHE A CA 1
ATOM 2081 C C . PHE A 1 257 ? -0.292 -6.994 -3.870 1.00 96.44 257 PHE A C 1
ATOM 2083 O O . PHE A 1 257 ? 0.505 -7.932 -3.806 1.00 96.44 257 PHE A O 1
ATOM 2090 N N . SER A 1 258 ? -0.726 -6.523 -5.034 1.00 93.75 258 SER A N 1
ATOM 2091 C CA . SER A 1 258 ? -0.230 -6.980 -6.321 1.00 93.75 258 SER A CA 1
ATOM 2092 C C . SER A 1 258 ? 1.296 -6.944 -6.376 1.00 93.75 258 SER A C 1
ATOM 2094 O O . SER A 1 258 ? 1.922 -5.914 -6.102 1.00 93.75 258 SER A O 1
ATOM 2096 N N . ALA A 1 259 ? 1.875 -8.085 -6.761 1.00 94.00 259 ALA A N 1
ATOM 2097 C CA . ALA A 1 259 ? 3.312 -8.308 -6.893 1.00 94.00 259 ALA A CA 1
ATOM 2098 C C . ALA A 1 259 ? 4.149 -8.174 -5.600 1.00 94.00 259 ALA A C 1
ATOM 2100 O O . ALA A 1 259 ? 5.372 -8.203 -5.712 1.00 94.00 259 ALA A O 1
ATOM 2101 N N . GLN A 1 260 ? 3.542 -8.051 -4.413 1.00 96.12 260 GLN A N 1
ATOM 2102 C CA . GLN A 1 260 ? 4.277 -8.051 -3.141 1.00 96.12 260 GLN A CA 1
ATOM 2103 C C . GLN A 1 260 ? 4.929 -9.418 -2.898 1.00 96.12 260 GLN A C 1
ATOM 2105 O O . GLN A 1 260 ? 4.296 -10.452 -3.102 1.00 96.12 260 GLN A O 1
ATOM 2110 N N . ASP A 1 261 ? 6.206 -9.425 -2.526 1.00 97.00 261 ASP A N 1
ATOM 2111 C CA . ASP A 1 261 ? 6.937 -10.639 -2.166 1.00 97.00 261 ASP A CA 1
ATOM 2112 C C . ASP A 1 261 ? 7.048 -10.803 -0.642 1.00 97.00 261 ASP A C 1
ATOM 2114 O O . ASP A 1 261 ? 6.654 -9.932 0.138 1.00 97.00 261 ASP A O 1
ATOM 2118 N N . LEU A 1 262 ? 7.606 -11.941 -0.224 1.00 98.19 262 LEU A N 1
ATOM 2119 C CA . LEU A 1 262 ? 7.769 -12.301 1.185 1.00 98.19 262 LEU A CA 1
ATOM 2120 C C . LEU A 1 262 ? 8.642 -11.313 1.968 1.00 98.19 262 LEU A C 1
ATOM 2122 O O . LEU A 1 262 ? 8.432 -11.138 3.172 1.00 98.19 262 LEU A O 1
ATOM 2126 N N . TYR A 1 263 ? 9.621 -10.679 1.314 1.00 98.44 263 TYR A N 1
ATOM 2127 C CA . TYR A 1 263 ? 10.464 -9.680 1.961 1.00 98.44 263 TYR A CA 1
ATOM 2128 C C . TYR A 1 263 ? 9.617 -8.475 2.375 1.00 98.44 263 TYR A C 1
ATOM 2130 O O . TYR A 1 263 ? 9.624 -8.089 3.548 1.00 98.44 263 TYR A O 1
ATOM 2138 N N . TYR A 1 264 ? 8.843 -7.923 1.436 1.00 98.25 264 TYR A N 1
ATOM 2139 C CA . TYR A 1 264 ? 7.991 -6.769 1.709 1.00 98.25 264 TYR A CA 1
ATOM 2140 C C . TYR A 1 264 ? 6.778 -7.116 2.580 1.00 98.25 264 TYR A C 1
ATOM 2142 O O . TYR A 1 264 ? 6.380 -6.267 3.375 1.00 98.25 264 TYR A O 1
ATOM 2150 N N . ASP A 1 265 ? 6.256 -8.350 2.538 1.00 98.44 265 ASP A N 1
ATOM 2151 C CA . ASP A 1 265 ? 5.260 -8.831 3.510 1.00 98.44 265 ASP A CA 1
ATOM 2152 C C . ASP A 1 265 ? 5.770 -8.665 4.951 1.00 98.44 265 ASP A C 1
ATOM 2154 O O . ASP A 1 265 ? 5.117 -8.045 5.796 1.00 98.44 265 ASP A O 1
ATOM 2158 N N . PHE A 1 266 ? 6.960 -9.204 5.233 1.00 98.75 266 PHE A N 1
ATOM 2159 C CA . PHE A 1 266 ? 7.521 -9.187 6.581 1.00 98.75 266 PHE A CA 1
ATOM 2160 C C . PHE A 1 266 ? 8.003 -7.792 6.988 1.00 98.75 266 PHE A C 1
ATOM 2162 O O . PHE A 1 266 ? 7.806 -7.365 8.129 1.00 98.75 266 PHE A O 1
ATOM 2169 N N . LEU A 1 267 ? 8.644 -7.064 6.072 1.00 98.56 267 LEU A N 1
ATOM 2170 C CA . LEU A 1 267 ? 9.132 -5.719 6.345 1.00 98.56 267 LEU A CA 1
ATOM 2171 C C . LEU A 1 267 ? 7.985 -4.752 6.645 1.00 98.56 267 LEU A C 1
ATOM 2173 O O . LEU A 1 267 ? 8.060 -4.025 7.638 1.00 98.56 267 LEU A O 1
ATOM 2177 N N . LEU A 1 268 ? 6.912 -4.794 5.849 1.00 98.44 268 LEU A N 1
ATOM 2178 C CA . LEU A 1 268 ? 5.722 -3.989 6.093 1.00 98.44 268 LEU A CA 1
ATOM 2179 C C . LEU A 1 268 ? 5.101 -4.336 7.445 1.00 98.44 268 LEU A C 1
ATOM 2181 O O . LEU A 1 268 ? 4.801 -3.426 8.212 1.00 98.44 268 LEU A O 1
ATOM 2185 N N . LEU A 1 269 ? 4.971 -5.622 7.794 1.00 98.56 269 LEU A N 1
ATOM 2186 C CA . LEU A 1 269 ? 4.439 -5.975 9.108 1.00 98.56 269 LEU A CA 1
ATOM 2187 C C . LEU A 1 269 ? 5.303 -5.417 10.245 1.00 98.56 269 LEU A C 1
ATOM 2189 O O . LEU A 1 269 ? 4.763 -4.833 11.181 1.00 98.56 269 LEU A O 1
ATOM 2193 N N . LYS A 1 270 ? 6.632 -5.571 10.182 1.00 98.31 270 LYS A N 1
ATOM 2194 C CA . LYS A 1 270 ? 7.533 -5.012 11.206 1.00 98.31 270 LYS A CA 1
ATOM 2195 C C . LYS A 1 270 ? 7.388 -3.499 11.329 1.00 98.31 270 LYS A C 1
ATOM 2197 O O . LYS A 1 270 ? 7.484 -2.971 12.433 1.00 98.31 270 LYS A O 1
ATOM 2202 N N . TYR A 1 271 ? 7.185 -2.808 10.209 1.00 98.19 271 TYR A N 1
ATOM 2203 C CA . TYR A 1 271 ? 6.919 -1.377 10.209 1.00 98.19 271 TYR A CA 1
ATOM 2204 C C . TYR A 1 271 ? 5.602 -1.059 10.927 1.00 98.19 271 TYR A C 1
ATOM 2206 O O . TYR A 1 271 ? 5.606 -0.303 11.894 1.00 98.19 271 TYR A O 1
ATOM 2214 N N . LEU A 1 272 ? 4.505 -1.715 10.537 1.00 97.75 272 LEU A N 1
ATOM 2215 C CA . LEU A 1 272 ? 3.185 -1.529 11.148 1.00 97.75 272 LEU A CA 1
ATOM 2216 C C . LEU A 1 272 ? 3.161 -1.903 12.637 1.00 97.75 272 LEU A C 1
ATOM 2218 O O . LEU A 1 272 ? 2.463 -1.269 13.416 1.00 97.75 272 LEU A O 1
ATOM 2222 N N . PHE A 1 273 ? 3.950 -2.890 13.067 1.00 97.31 273 PHE A N 1
ATOM 2223 C CA . PHE A 1 273 ? 4.048 -3.301 14.473 1.00 97.31 273 PHE A CA 1
ATOM 2224 C C . PHE A 1 273 ? 4.734 -2.260 15.378 1.00 97.31 273 PHE A C 1
ATOM 2226 O O . PHE A 1 273 ? 4.734 -2.401 16.600 1.00 97.31 273 PHE A O 1
ATOM 2233 N N . GLN A 1 274 ? 5.315 -1.200 14.806 1.00 95.69 274 GLN A N 1
ATOM 2234 C CA . GLN A 1 274 ? 5.772 -0.042 15.578 1.00 95.69 274 GLN A CA 1
ATOM 2235 C C . GLN A 1 274 ? 4.618 0.880 15.978 1.00 95.69 274 GLN A C 1
ATOM 2237 O O . GLN A 1 274 ? 4.806 1.703 16.871 1.00 95.69 274 GLN A O 1
ATOM 2242 N N . PHE A 1 275 ? 3.449 0.746 15.345 1.00 95.19 275 PHE A N 1
ATOM 2243 C CA . PHE A 1 275 ? 2.294 1.579 15.646 1.00 95.19 275 PHE A CA 1
ATOM 2244 C C . PHE A 1 275 ? 1.604 1.081 16.916 1.00 95.19 275 PHE A C 1
ATOM 2246 O O . PHE A 1 275 ? 1.391 -0.121 17.088 1.00 95.19 275 PHE A O 1
ATOM 2253 N N . GLU A 1 276 ? 1.250 1.996 17.813 1.00 91.06 276 GLU A N 1
ATOM 2254 C CA . GLU A 1 276 ? 0.740 1.724 19.156 1.00 91.06 276 GLU A CA 1
ATOM 2255 C C . GLU A 1 276 ? -0.521 0.855 19.108 1.00 91.06 276 GLU A C 1
ATOM 2257 O O . GLU A 1 276 ? -0.631 -0.142 19.824 1.00 91.06 276 GLU A O 1
ATOM 2262 N N . GLU A 1 277 ? -1.446 1.185 18.207 1.00 90.19 277 GLU A N 1
ATOM 2263 C CA . GLU A 1 277 ? -2.683 0.437 17.985 1.00 90.19 277 GLU A CA 1
ATOM 2264 C C . GLU A 1 277 ? -2.427 -1.010 17.563 1.00 90.19 277 GLU A C 1
ATOM 2266 O O . GLU A 1 277 ? -3.017 -1.935 18.129 1.00 90.19 277 GLU A O 1
ATOM 2271 N N . VAL A 1 278 ? -1.526 -1.212 16.601 1.00 96.25 278 VAL A N 1
ATOM 2272 C CA . VAL A 1 278 ? -1.186 -2.540 16.084 1.00 96.25 278 VAL A CA 1
ATOM 2273 C C . VAL A 1 278 ? -0.467 -3.333 17.165 1.00 96.25 278 VAL A C 1
ATOM 2275 O O . VAL A 1 278 ? -0.884 -4.436 17.507 1.00 96.25 278 VAL A O 1
ATOM 2278 N N . LYS A 1 279 ? 0.572 -2.752 17.770 1.00 95.44 279 LYS A N 1
ATOM 2279 C CA . LYS A 1 279 ? 1.379 -3.394 18.810 1.00 95.44 279 LYS A CA 1
ATOM 2280 C C . LYS A 1 279 ? 0.544 -3.846 20.005 1.00 95.44 279 LYS A C 1
ATOM 2282 O O . LYS A 1 279 ? 0.820 -4.888 20.591 1.00 95.44 279 LYS A O 1
ATOM 2287 N N . ARG A 1 280 ? -0.471 -3.062 20.375 1.00 94.19 280 ARG A N 1
ATOM 2288 C CA . ARG A 1 280 ? -1.350 -3.343 21.515 1.00 94.19 280 ARG A CA 1
ATOM 2289 C C . ARG A 1 280 ? -2.354 -4.463 21.244 1.00 94.19 280 ARG A C 1
ATOM 2291 O O . ARG A 1 280 ? -2.757 -5.130 22.194 1.00 94.19 280 ARG A O 1
ATOM 2298 N N . SER A 1 281 ? -2.804 -4.632 20.000 1.00 96.56 281 SER A N 1
ATOM 2299 C CA . SER A 1 281 ? -4.013 -5.415 19.706 1.00 96.56 281 SER A CA 1
ATOM 2300 C C . SER A 1 281 ? -3.860 -6.554 18.706 1.00 96.56 281 SER A C 1
ATOM 2302 O O . SER A 1 281 ? -4.726 -7.434 18.669 1.00 96.56 281 SER A O 1
ATOM 2304 N N . LEU A 1 282 ? -2.774 -6.581 17.933 1.00 98.50 282 LEU A N 1
ATOM 2305 C CA . LEU A 1 282 ? -2.558 -7.582 16.898 1.00 98.50 282 LEU A CA 1
ATOM 2306 C C . LEU A 1 282 ? -2.458 -8.988 17.503 1.00 98.50 282 LEU A C 1
ATOM 2308 O O . LEU A 1 282 ? -1.580 -9.276 18.311 1.00 98.50 282 LEU A O 1
ATOM 2312 N N . LYS A 1 283 ? -3.361 -9.872 17.079 1.00 98.50 283 LYS A N 1
ATOM 2313 C CA . LYS A 1 283 ? -3.459 -11.272 17.526 1.00 98.50 283 LYS A CA 1
ATOM 2314 C C . LYS A 1 283 ? -3.252 -12.256 16.387 1.00 98.50 283 LYS A C 1
ATOM 2316 O O . LYS A 1 283 ? -2.765 -13.359 16.617 1.00 98.50 283 LYS A O 1
ATOM 2321 N N . TYR A 1 284 ? -3.590 -11.856 15.164 1.00 98.75 284 TYR A N 1
ATOM 2322 C CA . TYR A 1 284 ? -3.608 -12.740 14.005 1.00 98.75 284 TYR A CA 1
ATOM 2323 C C . TYR A 1 284 ? -2.886 -12.117 12.821 1.00 98.75 284 TYR A C 1
ATOM 2325 O O . TYR A 1 284 ? -3.087 -10.946 12.502 1.00 98.75 284 TYR A O 1
ATOM 2333 N N . VAL A 1 285 ? -2.099 -12.919 12.112 1.00 98.88 285 VAL A N 1
ATOM 2334 C CA . VAL A 1 285 ? -1.584 -12.529 10.800 1.00 98.88 285 VAL A CA 1
ATOM 2335 C C . VAL A 1 285 ? -1.881 -13.627 9.796 1.00 98.88 285 VAL A C 1
ATOM 2337 O O . VAL A 1 285 ? -1.396 -14.751 9.925 1.00 98.88 285 VAL A O 1
ATOM 2340 N N . ILE A 1 286 ? -2.677 -13.279 8.787 1.00 98.88 286 ILE A N 1
ATOM 2341 C CA . ILE A 1 286 ? -2.920 -14.127 7.624 1.00 98.88 286 ILE A CA 1
ATOM 2342 C C . ILE A 1 286 ? -1.818 -13.830 6.606 1.00 98.88 286 ILE A C 1
ATOM 2344 O O . ILE A 1 286 ? -1.708 -12.713 6.104 1.00 98.88 286 ILE A O 1
ATOM 2348 N N . ILE A 1 287 ? -0.995 -14.829 6.307 1.00 98.88 287 ILE A N 1
ATOM 2349 C CA . ILE A 1 287 ? 0.092 -14.759 5.333 1.00 98.88 287 ILE A CA 1
ATOM 2350 C C . ILE A 1 287 ? -0.375 -15.487 4.079 1.00 98.88 287 ILE A C 1
ATOM 2352 O O . ILE A 1 287 ? -0.449 -16.720 4.046 1.00 98.88 287 ILE A O 1
ATOM 2356 N N . ASN A 1 288 ? -0.719 -14.733 3.040 1.00 98.69 288 ASN A N 1
ATOM 2357 C CA . ASN A 1 288 ? -1.090 -15.326 1.771 1.00 98.69 288 ASN A CA 1
ATOM 2358 C C . ASN A 1 288 ? 0.139 -15.720 0.957 1.00 98.69 288 ASN A C 1
ATOM 2360 O O . ASN A 1 288 ? 0.974 -14.881 0.630 1.00 98.69 288 ASN A O 1
ATOM 2364 N N . LEU A 1 289 ? 0.192 -16.992 0.565 1.00 98.44 289 LEU A N 1
ATOM 2365 C CA . LEU A 1 289 ? 1.225 -17.520 -0.314 1.00 98.44 289 LEU A CA 1
ATOM 2366 C C . LEU A 1 289 ? 0.608 -18.164 -1.555 1.00 98.44 289 LEU A C 1
ATOM 2368 O O . LEU A 1 289 ? -0.502 -18.692 -1.536 1.00 98.44 289 LEU A O 1
ATOM 2372 N N . ALA A 1 290 ? 1.378 -18.169 -2.635 1.00 97.31 290 ALA A N 1
ATOM 2373 C CA . ALA A 1 290 ? 1.158 -18.994 -3.808 1.00 97.31 290 ALA A CA 1
ATOM 2374 C C . ALA A 1 290 ? 2.247 -20.074 -3.873 1.00 97.31 290 ALA A C 1
ATOM 2376 O O . ALA A 1 290 ? 3.335 -19.923 -3.318 1.00 97.31 290 ALA A O 1
ATOM 2377 N N . TYR A 1 291 ? 2.012 -21.153 -4.621 1.00 97.75 291 TYR A N 1
ATOM 2378 C CA . TYR A 1 291 ? 3.004 -22.232 -4.750 1.00 97.75 291 TYR A CA 1
ATOM 2379 C C . TYR A 1 291 ? 4.347 -21.791 -5.352 1.00 97.75 291 TYR A C 1
ATOM 2381 O O . TYR A 1 291 ? 5.336 -22.509 -5.229 1.00 97.75 291 TYR A O 1
ATOM 2389 N N . TYR A 1 292 ? 4.399 -20.627 -6.002 1.00 96.75 292 TYR A N 1
ATOM 2390 C CA . TYR A 1 292 ? 5.632 -20.042 -6.522 1.00 96.75 292 TYR A CA 1
ATOM 2391 C C . TYR A 1 292 ? 6.249 -18.982 -5.589 1.00 96.75 292 TYR A C 1
ATOM 2393 O O . TYR A 1 292 ? 7.313 -18.476 -5.918 1.00 96.75 292 TYR A O 1
ATOM 2401 N N . SER A 1 293 ? 5.645 -18.651 -4.435 1.00 97.44 293 SER A N 1
ATOM 2402 C CA . SER A 1 293 ? 6.087 -17.542 -3.565 1.00 97.44 293 SER A CA 1
ATOM 2403 C C . SER A 1 293 ? 7.546 -17.649 -3.126 1.00 97.44 293 SER A C 1
ATOM 2405 O O . SER A 1 293 ? 8.234 -16.639 -3.087 1.00 97.44 293 SER A O 1
ATOM 2407 N N . PHE A 1 294 ? 8.056 -18.856 -2.860 1.00 98.12 294 PHE A N 1
ATOM 2408 C CA . PHE A 1 294 ? 9.475 -19.017 -2.523 1.00 98.12 294 PHE A CA 1
ATOM 2409 C C . PHE A 1 294 ? 10.396 -18.720 -3.709 1.00 98.12 294 PHE A C 1
ATOM 2411 O O . PHE A 1 294 ? 11.513 -18.277 -3.506 1.00 98.12 294 PHE A O 1
ATOM 2418 N N . ASP A 1 295 ? 9.934 -18.905 -4.942 1.00 96.94 295 ASP A N 1
ATOM 2419 C CA . ASP A 1 295 ? 10.677 -18.575 -6.160 1.00 96.94 295 ASP A CA 1
ATOM 2420 C C . ASP A 1 295 ? 10.417 -17.143 -6.650 1.00 96.94 295 ASP A C 1
ATOM 2422 O O . ASP A 1 295 ? 10.834 -16.800 -7.752 1.00 96.94 295 ASP A O 1
ATOM 2426 N N . TYR A 1 296 ? 9.700 -16.318 -5.886 1.00 96.69 296 TYR A N 1
ATOM 2427 C CA . TYR A 1 296 ? 9.300 -14.984 -6.310 1.00 96.69 296 TYR A CA 1
ATOM 2428 C C . TYR A 1 296 ? 10.123 -13.900 -5.617 1.00 96.69 296 TYR A C 1
ATOM 2430 O O . TYR A 1 296 ? 10.298 -13.916 -4.403 1.00 96.69 296 TYR A O 1
ATOM 2438 N N . ASP A 1 297 ? 10.605 -12.955 -6.416 1.00 95.88 297 ASP A N 1
ATOM 2439 C CA . ASP A 1 297 ? 11.327 -11.760 -5.991 1.00 95.88 297 ASP A CA 1
ATOM 2440 C C . ASP A 1 297 ? 10.829 -10.614 -6.872 1.00 95.88 297 ASP A C 1
ATOM 2442 O O . ASP A 1 297 ? 10.929 -10.686 -8.106 1.00 95.88 297 ASP A O 1
ATOM 2446 N N . MET A 1 298 ? 10.235 -9.589 -6.260 1.00 94.69 298 MET A N 1
ATOM 2447 C CA . MET A 1 298 ? 9.630 -8.484 -6.994 1.00 94.69 298 MET A CA 1
ATOM 2448 C C . MET A 1 298 ? 10.672 -7.744 -7.847 1.00 94.69 298 MET A C 1
ATOM 2450 O O . MET A 1 298 ? 10.340 -7.330 -8.966 1.00 94.69 298 MET A O 1
ATOM 2454 N N . SER A 1 299 ? 11.925 -7.642 -7.380 1.00 93.81 299 SER A N 1
ATOM 2455 C CA . SER A 1 299 ? 13.013 -6.927 -8.063 1.00 93.81 299 SER A CA 1
ATOM 2456 C C . SER A 1 299 ? 13.436 -7.592 -9.378 1.00 93.81 299 SER A C 1
ATOM 2458 O O . SER A 1 299 ? 13.885 -6.924 -10.312 1.00 93.81 299 SER A O 1
ATOM 2460 N N . LYS A 1 300 ? 13.227 -8.908 -9.494 1.00 92.56 300 LYS A N 1
ATOM 2461 C CA . LYS A 1 300 ? 13.579 -9.710 -10.679 1.00 92.56 300 LYS A CA 1
ATOM 2462 C C . LYS A 1 300 ? 12.510 -9.683 -11.768 1.00 92.56 300 LYS A C 1
ATOM 2464 O O . LYS A 1 300 ? 12.630 -10.380 -12.777 1.00 92.56 300 LYS A O 1
ATOM 2469 N N . THR A 1 301 ? 11.452 -8.897 -11.584 1.00 89.62 301 THR A N 1
ATOM 2470 C CA . THR A 1 301 ? 10.335 -8.800 -12.527 1.00 89.62 301 THR A CA 1
ATOM 2471 C C . THR A 1 301 ? 10.119 -7.370 -13.010 1.00 89.62 301 THR A C 1
ATOM 2473 O O . THR A 1 301 ? 10.719 -6.416 -12.520 1.00 89.62 301 THR A O 1
ATOM 2476 N N . ILE A 1 302 ? 9.182 -7.197 -13.947 1.00 86.25 302 ILE A N 1
ATOM 2477 C CA . ILE A 1 302 ? 8.716 -5.866 -14.367 1.00 86.25 302 ILE A CA 1
ATOM 2478 C C . ILE A 1 302 ? 8.126 -5.044 -13.205 1.00 86.25 302 ILE A C 1
ATOM 2480 O O . ILE A 1 302 ? 7.987 -3.832 -13.320 1.00 86.25 302 ILE A O 1
ATOM 2484 N N . SER A 1 303 ? 7.793 -5.690 -12.083 1.00 90.62 303 SER A N 1
ATOM 2485 C CA . SER A 1 303 ? 7.254 -5.055 -10.882 1.00 90.62 303 SER A CA 1
ATOM 2486 C C . SER A 1 303 ? 8.320 -4.424 -9.984 1.00 90.62 303 SER A C 1
ATOM 2488 O O . SER A 1 303 ? 7.947 -3.859 -8.962 1.00 90.62 303 SER A O 1
ATOM 2490 N N . LYS A 1 304 ? 9.613 -4.459 -10.339 1.00 92.00 304 LYS A N 1
ATOM 2491 C CA . LYS A 1 304 ? 10.708 -3.910 -9.514 1.00 92.00 304 LYS A CA 1
ATOM 2492 C C . LYS A 1 304 ? 10.510 -2.453 -9.078 1.00 92.00 304 LYS A C 1
ATOM 2494 O O . LYS A 1 304 ? 10.934 -2.065 -7.996 1.00 92.00 304 LYS A O 1
ATOM 2499 N N . TYR A 1 305 ? 9.819 -1.649 -9.888 1.00 92.44 305 TYR A N 1
ATOM 2500 C CA . TYR A 1 305 ? 9.526 -0.253 -9.560 1.00 92.44 305 TYR A CA 1
ATOM 2501 C C . TYR A 1 305 ? 8.365 -0.083 -8.585 1.00 92.44 305 TYR A C 1
ATOM 2503 O O . TYR A 1 305 ? 8.228 0.979 -7.990 1.00 92.44 305 TYR A O 1
ATOM 2511 N N . ARG A 1 306 ? 7.554 -1.121 -8.341 1.00 93.12 306 ARG A N 1
ATOM 2512 C CA . ARG A 1 306 ? 6.497 -1.090 -7.320 1.00 93.12 306 ARG A CA 1
ATOM 2513 C C . ARG A 1 306 ? 7.040 -1.015 -5.893 1.00 93.12 306 ARG A C 1
ATOM 2515 O O . ARG A 1 306 ? 6.248 -0.860 -4.977 1.00 93.12 306 ARG A O 1
ATOM 2522 N N . ILE A 1 307 ? 8.356 -1.079 -5.689 1.00 93.56 307 ILE A N 1
ATOM 2523 C CA . ILE A 1 307 ? 9.000 -0.764 -4.405 1.00 93.56 307 ILE A CA 1
ATOM 2524 C C . ILE A 1 307 ? 8.675 0.672 -3.952 1.00 93.56 307 ILE A C 1
ATOM 2526 O O . ILE A 1 307 ? 8.585 0.921 -2.752 1.00 93.56 307 ILE A O 1
ATOM 2530 N N . HIS A 1 308 ? 8.409 1.593 -4.891 1.00 92.31 308 HIS A N 1
ATOM 2531 C CA . HIS A 1 308 ? 8.127 3.007 -4.600 1.00 92.31 308 HIS A CA 1
ATOM 2532 C C . HIS A 1 308 ? 6.991 3.215 -3.587 1.00 92.31 308 HIS A C 1
ATOM 2534 O O . HIS A 1 308 ? 7.006 4.178 -2.830 1.00 92.31 308 HIS A O 1
ATOM 2540 N N . ARG A 1 309 ? 6.020 2.294 -3.520 1.00 92.75 309 ARG A N 1
ATOM 2541 C CA . ARG A 1 309 ? 4.893 2.384 -2.578 1.00 92.75 309 ARG A CA 1
ATOM 2542 C C . ARG A 1 309 ? 5.308 2.302 -1.105 1.00 92.75 309 ARG A C 1
ATOM 2544 O O . ARG A 1 309 ? 4.498 2.588 -0.232 1.00 92.75 309 ARG A O 1
ATOM 2551 N N . TYR A 1 310 ? 6.541 1.880 -0.819 1.00 94.31 310 TYR A N 1
ATOM 2552 C CA . TYR A 1 310 ? 7.050 1.746 0.544 1.00 94.31 310 TYR A CA 1
ATOM 2553 C C . TYR A 1 310 ? 8.066 2.823 0.935 1.00 94.31 310 TYR A C 1
ATOM 2555 O O . TYR A 1 310 ? 8.334 2.992 2.123 1.00 94.31 310 TYR A O 1
ATOM 2563 N N . THR A 1 311 ? 8.621 3.572 -0.022 1.00 90.94 311 THR A N 1
ATOM 2564 C CA . THR A 1 311 ? 9.774 4.461 0.219 1.00 90.94 311 THR A CA 1
ATOM 2565 C C . THR A 1 311 ? 9.455 5.660 1.116 1.00 90.94 311 THR A C 1
ATOM 2567 O O . THR A 1 311 ? 10.371 6.247 1.687 1.00 90.94 311 THR A O 1
ATOM 2570 N N . ASN A 1 312 ? 8.169 5.995 1.292 1.00 87.94 312 ASN A N 1
ATOM 2571 C CA . ASN A 1 312 ? 7.698 6.967 2.290 1.00 87.94 312 ASN A CA 1
ATOM 2572 C C . ASN A 1 312 ? 7.814 6.455 3.735 1.00 87.94 312 ASN A C 1
ATOM 2574 O O . ASN A 1 312 ? 7.909 7.241 4.673 1.00 87.94 312 ASN A O 1
ATOM 2578 N N . TYR A 1 313 ? 7.835 5.139 3.923 1.00 91.31 313 TYR A N 1
ATOM 2579 C CA . TYR A 1 313 ? 7.767 4.492 5.231 1.00 91.31 313 TYR A CA 1
ATOM 2580 C C . TYR A 1 313 ? 9.116 3.902 5.639 1.00 91.31 313 TYR A C 1
ATOM 2582 O O . TYR A 1 313 ? 9.539 4.030 6.788 1.00 91.31 313 TYR A O 1
ATOM 2590 N N . PHE A 1 314 ? 9.820 3.289 4.686 1.00 89.50 314 PHE A N 1
ATOM 2591 C CA . PHE A 1 314 ? 11.149 2.722 4.883 1.00 89.50 314 PHE A CA 1
ATOM 2592 C C . PHE A 1 314 ? 11.943 2.701 3.569 1.00 89.50 314 PHE A C 1
ATOM 2594 O O . PHE A 1 314 ? 11.410 2.412 2.500 1.00 89.50 314 PHE A O 1
ATOM 2601 N N . LYS A 1 315 ? 13.246 2.998 3.648 1.00 87.31 315 LYS A N 1
ATOM 2602 C CA . LYS A 1 315 ? 14.149 3.119 2.488 1.00 87.31 315 LYS A CA 1
ATOM 2603 C C . LYS A 1 315 ? 14.853 1.795 2.167 1.00 87.31 315 LYS A C 1
ATOM 2605 O O . LYS A 1 315 ? 16.078 1.729 2.167 1.00 87.31 315 LYS A O 1
ATOM 2610 N N . GLU A 1 316 ? 14.071 0.748 1.918 1.00 93.50 316 GLU A N 1
ATOM 2611 C CA . GLU A 1 316 ? 14.574 -0.593 1.588 1.00 93.50 316 GLU A CA 1
ATOM 2612 C C . GLU A 1 316 ? 14.282 -0.946 0.122 1.00 93.50 316 GLU A C 1
ATOM 2614 O O . GLU A 1 316 ? 13.127 -0.951 -0.314 1.00 93.50 316 GLU A O 1
ATOM 2619 N N . TYR A 1 317 ? 15.333 -1.286 -0.626 1.00 94.56 317 TYR A N 1
ATOM 2620 C CA . TYR A 1 317 ? 15.303 -1.570 -2.068 1.00 94.56 317 TYR A CA 1
ATOM 2621 C C . TYR A 1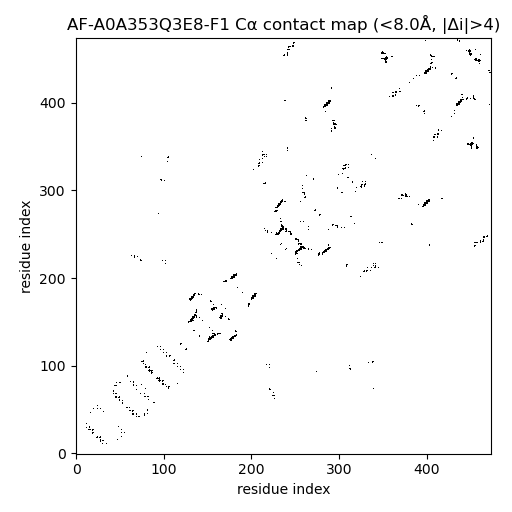 317 ? 15.759 -3.006 -2.339 1.00 94.56 317 TYR A C 1
ATOM 2623 O O . TYR A 1 317 ? 16.715 -3.238 -3.075 1.00 94.56 317 TYR A O 1
ATOM 2631 N N . HIS A 1 318 ? 15.131 -3.971 -1.665 1.00 95.50 318 HIS A N 1
ATOM 2632 C CA . HIS A 1 318 ? 15.556 -5.371 -1.656 1.00 95.50 318 HIS A CA 1
ATOM 2633 C C . HIS A 1 318 ? 15.843 -5.898 -3.065 1.00 95.50 318 HIS A C 1
ATOM 2635 O O . HIS A 1 318 ? 14.998 -5.818 -3.956 1.00 95.50 318 HIS A O 1
ATOM 2641 N N . ASN A 1 319 ? 17.081 -6.362 -3.263 1.00 95.56 319 ASN A N 1
ATOM 2642 C CA . ASN A 1 319 ? 17.615 -6.870 -4.527 1.00 95.56 319 ASN A CA 1
ATOM 2643 C C . ASN A 1 319 ? 17.424 -5.939 -5.749 1.00 95.56 319 ASN A C 1
ATOM 2645 O O . ASN A 1 319 ? 17.499 -6.420 -6.882 1.00 95.56 319 ASN A O 1
ATOM 2649 N N . ASN A 1 320 ? 17.155 -4.640 -5.563 1.00 94.00 320 ASN A N 1
ATOM 2650 C CA . ASN A 1 320 ? 16.959 -3.671 -6.641 1.00 94.00 320 ASN A CA 1
ATOM 2651 C C . ASN A 1 320 ? 18.028 -2.571 -6.604 1.00 94.00 320 ASN A C 1
ATOM 2653 O O . ASN A 1 320 ? 17.980 -1.661 -5.779 1.00 94.00 320 ASN A O 1
ATOM 2657 N N . ASP A 1 321 ? 18.940 -2.614 -7.571 1.00 93.31 321 ASP A N 1
ATOM 2658 C CA . ASP A 1 321 ? 20.025 -1.635 -7.694 1.00 93.31 321 ASP A CA 1
ATOM 2659 C C . ASP A 1 321 ? 19.576 -0.304 -8.338 1.00 93.31 321 ASP A C 1
ATOM 2661 O O . ASP A 1 321 ? 20.296 0.694 -8.291 1.00 93.31 321 ASP A O 1
ATOM 2665 N N . ASP A 1 322 ? 18.389 -0.259 -8.952 1.00 92.75 322 ASP A N 1
ATOM 2666 C CA . ASP A 1 322 ? 17.861 0.916 -9.656 1.00 92.75 322 ASP A CA 1
ATOM 2667 C C . ASP A 1 322 ? 17.018 1.811 -8.730 1.00 92.75 322 ASP A C 1
ATOM 2669 O O . ASP A 1 322 ? 15.810 1.985 -8.915 1.00 92.75 322 ASP A O 1
ATOM 2673 N N . ILE A 1 323 ? 17.677 2.369 -7.711 1.00 91.88 323 ILE A N 1
ATOM 2674 C CA . ILE A 1 323 ? 17.063 3.237 -6.690 1.00 91.88 323 ILE A CA 1
ATOM 2675 C C . ILE A 1 323 ? 16.434 4.483 -7.329 1.00 91.88 323 ILE A C 1
ATOM 2677 O O . ILE A 1 323 ? 15.287 4.820 -7.045 1.00 91.88 323 ILE A O 1
ATOM 2681 N N . ILE A 1 324 ? 17.147 5.132 -8.255 1.00 92.06 324 ILE A N 1
ATOM 2682 C CA . ILE A 1 324 ? 16.655 6.343 -8.929 1.00 92.06 324 ILE A CA 1
ATOM 2683 C C . ILE A 1 324 ? 15.382 6.035 -9.730 1.00 92.06 324 ILE A C 1
ATOM 2685 O O . ILE A 1 324 ? 14.436 6.815 -9.681 1.00 92.06 324 ILE A O 1
ATOM 2689 N N . GLY A 1 325 ? 15.306 4.901 -10.437 1.00 92.38 325 GLY A N 1
ATOM 2690 C CA . GLY A 1 325 ? 14.080 4.517 -11.137 1.00 92.38 325 GLY A CA 1
ATOM 2691 C C . GLY A 1 325 ? 12.891 4.285 -10.193 1.00 92.38 325 GLY A C 1
ATOM 2692 O O . GLY A 1 325 ? 11.752 4.614 -10.536 1.00 92.38 325 GLY A O 1
ATOM 2693 N N . VAL A 1 326 ? 13.130 3.776 -8.979 1.00 91.94 326 VAL A N 1
ATOM 2694 C CA . VAL A 1 326 ? 12.088 3.663 -7.944 1.00 91.94 326 VAL A CA 1
ATOM 2695 C C . VAL A 1 326 ? 11.600 5.047 -7.505 1.00 91.94 326 VAL A C 1
ATOM 2697 O O . VAL A 1 326 ? 10.392 5.284 -7.511 1.00 91.94 326 VAL A O 1
ATOM 2700 N N . ASP A 1 327 ? 12.506 5.982 -7.223 1.00 89.94 327 ASP A N 1
ATOM 2701 C CA . ASP A 1 327 ? 12.152 7.345 -6.801 1.00 89.94 327 ASP A CA 1
ATOM 2702 C C . ASP A 1 327 ? 11.477 8.162 -7.913 1.00 89.94 327 ASP A C 1
ATOM 2704 O O . ASP A 1 327 ? 10.565 8.949 -7.652 1.00 89.94 327 ASP A O 1
ATOM 2708 N N . ILE A 1 328 ? 11.859 7.948 -9.176 1.00 90.44 328 ILE A N 1
ATOM 2709 C CA . ILE A 1 328 ? 11.134 8.514 -10.321 1.00 90.44 328 ILE A CA 1
ATOM 2710 C C . ILE A 1 328 ? 9.705 7.969 -10.347 1.00 90.44 328 ILE A C 1
ATOM 2712 O O . ILE A 1 328 ? 8.753 8.732 -10.498 1.00 90.44 328 ILE A O 1
ATOM 2716 N N . THR A 1 329 ? 9.533 6.658 -10.166 1.00 90.94 329 THR A N 1
ATOM 2717 C CA . THR A 1 329 ? 8.199 6.041 -10.134 1.00 90.94 329 THR A CA 1
ATOM 2718 C C . THR A 1 329 ? 7.350 6.618 -9.001 1.00 90.94 329 THR A C 1
ATOM 2720 O O . THR A 1 329 ? 6.185 6.938 -9.234 1.00 90.94 329 THR A O 1
ATOM 2723 N N . LYS A 1 330 ? 7.943 6.825 -7.816 1.00 89.25 330 LYS A N 1
ATOM 2724 C CA . LYS A 1 330 ? 7.310 7.498 -6.672 1.00 89.25 330 LYS A CA 1
ATOM 2725 C C . LYS A 1 330 ? 6.798 8.888 -7.052 1.00 89.25 330 LYS A C 1
ATOM 2727 O O . LYS A 1 330 ? 5.610 9.154 -6.908 1.00 89.25 330 LYS A O 1
ATOM 2732 N N . ALA A 1 331 ? 7.671 9.737 -7.599 1.00 87.31 331 ALA A N 1
ATOM 2733 C CA . ALA A 1 331 ? 7.327 11.113 -7.954 1.00 87.31 331 ALA A CA 1
ATOM 2734 C C . ALA A 1 331 ? 6.144 11.176 -8.933 1.00 87.31 331 ALA A C 1
ATOM 2736 O O . ALA A 1 331 ? 5.242 11.993 -8.780 1.00 87.31 331 ALA A O 1
ATOM 2737 N N . PHE A 1 332 ? 6.123 10.291 -9.934 1.00 87.81 332 PHE A N 1
ATOM 2738 C CA . PHE A 1 332 ? 5.016 10.220 -10.886 1.00 87.81 332 PHE A CA 1
ATOM 2739 C C . PHE A 1 332 ? 3.724 9.681 -10.262 1.00 87.81 332 PHE A C 1
ATOM 2741 O O . PHE A 1 332 ? 2.638 10.074 -10.689 1.00 87.81 332 PHE A O 1
ATOM 2748 N N . TYR A 1 333 ? 3.828 8.754 -9.310 1.00 87.50 333 TYR A N 1
ATOM 2749 C CA . TYR A 1 333 ? 2.682 8.189 -8.608 1.00 87.50 333 TYR A CA 1
ATOM 2750 C C . TYR A 1 333 ? 1.986 9.245 -7.738 1.00 87.50 333 TYR A C 1
ATOM 2752 O O . TYR A 1 333 ? 0.788 9.472 -7.910 1.00 87.50 333 TYR A O 1
ATOM 2760 N N . GLU A 1 334 ? 2.743 9.947 -6.889 1.00 83.44 334 GLU A N 1
ATOM 2761 C CA . GLU A 1 334 ? 2.233 10.973 -5.960 1.00 83.44 334 GLU A CA 1
ATOM 2762 C C . GLU A 1 334 ? 1.573 12.155 -6.678 1.00 83.44 334 GLU A C 1
ATOM 2764 O O . GLU A 1 334 ? 0.656 12.787 -6.163 1.00 83.44 334 GLU A O 1
ATOM 2769 N N . GLU A 1 335 ? 2.002 12.432 -7.905 1.00 81.56 335 GLU A N 1
ATOM 2770 C CA . GLU A 1 335 ? 1.499 13.548 -8.697 1.00 81.56 335 GLU A CA 1
ATOM 2771 C C . GLU A 1 335 ? 0.267 13.187 -9.551 1.00 81.56 335 GLU A C 1
ATOM 2773 O O . GLU A 1 335 ? -0.400 14.071 -10.088 1.00 81.56 335 GLU A O 1
ATOM 2778 N N . ARG A 1 336 ? -0.057 11.894 -9.708 1.00 82.31 336 ARG A N 1
ATOM 2779 C CA . ARG A 1 336 ? -1.113 11.432 -10.631 1.00 82.31 336 ARG A CA 1
ATOM 2780 C C . ARG A 1 336 ? -2.226 10.628 -9.989 1.00 82.31 336 ARG A C 1
ATOM 2782 O O . ARG A 1 336 ? -3.304 10.568 -10.575 1.00 82.31 336 ARG A O 1
ATOM 2789 N N . ILE A 1 337 ? -1.958 9.955 -8.875 1.00 84.81 337 ILE A N 1
ATOM 2790 C CA . ILE A 1 337 ? -2.871 8.962 -8.316 1.00 84.81 337 ILE A CA 1
ATOM 2791 C C . ILE A 1 337 ? -3.487 9.476 -7.023 1.00 84.81 337 ILE A C 1
ATOM 2793 O O . ILE A 1 337 ? -2.788 9.853 -6.089 1.00 84.81 337 ILE A O 1
ATOM 2797 N N . THR A 1 338 ? -4.815 9.429 -6.953 1.00 87.12 338 THR A N 1
ATOM 2798 C CA . THR A 1 338 ? -5.573 9.766 -5.748 1.00 87.12 338 THR A CA 1
ATOM 2799 C C . THR A 1 338 ? -6.084 8.512 -5.041 1.00 87.12 338 THR A C 1
ATOM 2801 O O . THR A 1 338 ? -6.239 7.439 -5.632 1.00 87.12 338 THR A O 1
ATOM 2804 N N . PHE A 1 339 ? -6.466 8.652 -3.770 1.00 88.69 339 PHE A N 1
ATOM 2805 C CA . PHE A 1 339 ? -7.138 7.570 -3.039 1.00 88.69 339 PHE A CA 1
ATOM 2806 C C . PHE A 1 339 ? -8.459 7.159 -3.708 1.00 88.69 339 PHE A C 1
ATOM 2808 O O . PHE A 1 339 ? -8.851 5.991 -3.655 1.00 88.69 339 PHE A O 1
ATOM 2815 N N . GLN A 1 340 ? -9.139 8.091 -4.384 1.00 89.25 340 GLN A N 1
ATOM 2816 C CA . GLN A 1 340 ? -10.368 7.790 -5.109 1.00 89.25 340 GLN A CA 1
ATOM 2817 C C . GLN A 1 340 ? -10.110 6.890 -6.325 1.00 89.25 340 GLN A C 1
ATOM 2819 O O . GLN A 1 340 ? -10.931 6.015 -6.609 1.00 89.25 340 GLN A O 1
ATOM 2824 N N . ASP A 1 341 ? -8.970 7.045 -7.002 1.00 90.81 341 ASP A N 1
ATOM 2825 C CA . ASP A 1 341 ? -8.566 6.168 -8.107 1.00 90.81 341 ASP A CA 1
ATOM 2826 C C . ASP A 1 341 ? -8.351 4.732 -7.619 1.00 90.81 341 ASP A C 1
ATOM 2828 O O . ASP A 1 341 ? -8.853 3.789 -8.237 1.00 90.81 341 ASP A O 1
ATOM 2832 N N . TYR A 1 342 ? -7.705 4.558 -6.459 1.00 90.44 342 TYR A N 1
ATOM 2833 C CA . TYR A 1 342 ? -7.544 3.251 -5.810 1.00 90.44 342 TYR A CA 1
ATOM 2834 C C . TYR A 1 342 ? -8.889 2.596 -5.481 1.00 90.44 342 TYR A C 1
ATOM 2836 O O . TYR A 1 342 ? -9.139 1.442 -5.849 1.00 90.44 342 TYR A O 1
ATOM 2844 N N . VAL A 1 343 ? -9.800 3.348 -4.858 1.00 90.88 343 VAL A N 1
ATOM 2845 C CA . VAL A 1 343 ? -11.153 2.868 -4.540 1.00 90.88 343 VAL A CA 1
ATOM 2846 C C . VAL A 1 343 ? -11.921 2.483 -5.808 1.00 90.88 343 VAL A C 1
ATOM 2848 O O . VAL A 1 343 ? -12.582 1.443 -5.842 1.00 90.88 343 VAL A O 1
ATOM 2851 N N . ASN A 1 344 ? -11.840 3.295 -6.863 1.00 92.50 344 ASN A N 1
ATOM 2852 C CA . ASN A 1 344 ? -12.520 3.028 -8.129 1.00 92.50 344 ASN A CA 1
ATOM 2853 C C . ASN A 1 344 ? -11.971 1.771 -8.816 1.00 92.50 344 ASN A C 1
ATOM 2855 O O . ASN A 1 344 ? -12.757 0.932 -9.260 1.00 92.50 344 ASN A O 1
ATOM 2859 N N . MET A 1 345 ? -10.645 1.600 -8.847 1.00 91.19 345 MET A N 1
ATOM 2860 C CA . MET A 1 345 ? -9.999 0.409 -9.403 1.00 91.19 345 MET A CA 1
ATOM 2861 C C . MET A 1 345 ? -10.479 -0.868 -8.701 1.00 91.19 345 MET A C 1
ATOM 2863 O O . MET A 1 345 ? -10.840 -1.837 -9.369 1.00 91.19 345 MET A O 1
ATOM 2867 N N . ASN A 1 346 ? -10.519 -0.884 -7.368 1.00 90.25 346 ASN A N 1
ATOM 2868 C CA . ASN A 1 346 ? -10.958 -2.072 -6.633 1.00 90.25 346 ASN A CA 1
ATOM 2869 C C . ASN A 1 346 ? -12.438 -2.384 -6.862 1.00 90.25 346 ASN A C 1
ATOM 2871 O O . ASN A 1 346 ? -12.775 -3.533 -7.139 1.00 90.25 346 ASN A O 1
ATOM 2875 N N . LYS A 1 347 ? -13.305 -1.365 -6.892 1.00 92.44 347 LYS A N 1
ATOM 2876 C CA . LYS A 1 347 ? -14.722 -1.541 -7.257 1.00 92.44 347 LYS A CA 1
ATOM 2877 C C . LYS A 1 347 ? -14.901 -2.131 -8.658 1.00 92.44 347 LYS A C 1
ATOM 2879 O O . LYS A 1 347 ? -15.868 -2.852 -8.900 1.00 92.44 347 LYS A O 1
ATOM 2884 N N . MET A 1 348 ? -14.007 -1.816 -9.599 1.00 91.75 348 MET A N 1
ATOM 2885 C CA . MET A 1 348 ? -14.020 -2.431 -10.928 1.00 91.75 348 MET A CA 1
ATOM 2886 C C . MET A 1 348 ? -13.633 -3.911 -10.871 1.00 91.75 348 MET A C 1
ATOM 2888 O O . MET A 1 348 ? -14.340 -4.730 -11.458 1.00 91.75 348 MET A O 1
ATOM 2892 N N . LYS A 1 349 ? -12.563 -4.271 -10.147 1.00 88.12 349 LYS A N 1
ATOM 2893 C CA . LYS A 1 349 ? -12.145 -5.675 -9.963 1.00 88.12 349 LYS A CA 1
ATOM 2894 C C . LYS A 1 349 ? -13.245 -6.504 -9.296 1.00 88.12 349 LYS A C 1
ATOM 2896 O O . LYS A 1 349 ? -13.577 -7.581 -9.777 1.00 88.12 349 LYS A O 1
ATOM 2901 N N . GLU A 1 350 ? -13.879 -5.963 -8.256 1.00 92.12 350 GLU A N 1
ATOM 2902 C CA . GLU A 1 350 ? -14.973 -6.617 -7.525 1.00 92.12 350 GLU A CA 1
ATOM 2903 C C . GLU A 1 350 ? -16.154 -7.003 -8.424 1.00 92.12 350 GLU A C 1
ATOM 2905 O O . GLU A 1 350 ? -16.742 -8.068 -8.244 1.00 92.12 350 GLU A O 1
ATOM 2910 N N . LYS A 1 351 ? -16.497 -6.147 -9.393 1.00 93.25 351 LYS A N 1
ATOM 2911 C CA . LYS A 1 351 ? -17.632 -6.338 -10.313 1.00 93.25 351 LYS A CA 1
ATOM 2912 C C . LYS A 1 351 ? -17.278 -7.113 -11.579 1.00 93.25 351 LYS A C 1
ATOM 2914 O O . LYS A 1 351 ? -18.170 -7.428 -12.364 1.00 93.25 351 LYS A O 1
ATOM 2919 N N . SER A 1 352 ? -15.993 -7.351 -11.816 1.00 91.06 352 SER A N 1
ATOM 2920 C CA . SER A 1 352 ? -15.524 -8.007 -13.028 1.00 91.06 352 SER A CA 1
ATOM 2921 C C . SER A 1 352 ? -15.774 -9.513 -12.955 1.00 91.06 352 SER A C 1
ATOM 2923 O O . SER A 1 352 ? -15.684 -10.131 -11.895 1.00 91.06 352 SER A O 1
ATOM 2925 N N . ILE A 1 353 ? -16.098 -10.104 -14.100 1.00 90.81 353 ILE A N 1
ATOM 2926 C CA . ILE A 1 353 ? -16.332 -11.541 -14.242 1.00 90.81 353 ILE A CA 1
ATOM 2927 C C . ILE A 1 353 ? -15.344 -12.068 -15.273 1.00 90.81 353 ILE A C 1
ATOM 2929 O O . ILE A 1 353 ? -15.095 -11.414 -16.290 1.00 90.81 353 ILE A O 1
ATOM 2933 N N . LEU A 1 354 ? -14.790 -13.244 -14.994 1.00 88.69 354 LEU A N 1
ATOM 2934 C CA . LEU A 1 354 ? -13.841 -13.937 -15.843 1.00 88.69 354 LEU A CA 1
ATOM 2935 C C . LEU A 1 354 ? -14.355 -14.027 -17.283 1.00 88.69 354 LEU A C 1
ATOM 2937 O O . LEU A 1 354 ? -15.371 -14.659 -17.571 1.00 88.69 354 LEU A O 1
ATOM 2941 N N . ASN A 1 355 ? -13.601 -13.433 -18.206 1.00 85.56 355 ASN A N 1
ATOM 2942 C CA . ASN A 1 355 ? -13.806 -13.636 -19.631 1.00 85.56 355 ASN A CA 1
ATOM 2943 C C . ASN A 1 355 ? -13.008 -14.867 -20.082 1.00 85.56 355 ASN A C 1
ATOM 2945 O O . ASN A 1 355 ? -11.772 -14.861 -20.076 1.00 85.56 355 ASN A O 1
ATOM 2949 N N . ILE A 1 356 ? -13.709 -15.942 -20.437 1.00 84.69 356 ILE A N 1
ATOM 2950 C CA . ILE A 1 356 ? -13.084 -17.237 -20.713 1.00 84.69 356 ILE A CA 1
ATOM 2951 C C . ILE A 1 356 ? -12.277 -17.164 -22.015 1.00 84.69 356 ILE A C 1
ATOM 2953 O O . ILE A 1 356 ? -12.816 -17.034 -23.112 1.00 84.69 356 ILE A O 1
ATOM 2957 N N . ASN A 1 357 ? -10.958 -17.291 -21.874 1.00 83.81 357 ASN A N 1
ATOM 2958 C CA . ASN A 1 357 ? -10.013 -17.502 -22.960 1.00 83.81 357 ASN A CA 1
ATOM 2959 C C . ASN A 1 357 ? -8.849 -18.353 -22.436 1.00 83.81 357 ASN A C 1
ATOM 2961 O O . ASN A 1 357 ? -7.938 -17.852 -21.773 1.00 83.81 357 ASN A O 1
ATOM 2965 N N . ASP A 1 358 ? -8.873 -19.646 -22.759 1.00 79.38 358 ASP A N 1
ATOM 2966 C CA . ASP A 1 358 ? -7.894 -20.635 -22.293 1.00 79.38 358 ASP A CA 1
ATOM 2967 C C . ASP A 1 358 ? -6.434 -20.208 -22.508 1.00 79.38 358 ASP A C 1
ATOM 2969 O O . ASP A 1 358 ? -5.574 -20.544 -21.695 1.00 79.38 358 ASP A O 1
ATOM 2973 N N . GLN A 1 359 ? -6.124 -19.447 -23.566 1.00 88.94 359 GLN A N 1
ATOM 2974 C CA . GLN A 1 359 ? -4.747 -19.025 -23.847 1.00 88.94 359 GLN A CA 1
ATOM 2975 C C . GLN A 1 359 ? -4.174 -18.113 -22.759 1.00 88.94 359 GLN A C 1
ATOM 2977 O O . GLN A 1 359 ? -3.003 -18.253 -22.403 1.00 88.94 359 GLN A O 1
ATOM 2982 N N . ASN A 1 360 ? -4.994 -17.221 -22.201 1.00 87.75 360 ASN A N 1
ATOM 2983 C CA . ASN A 1 360 ? -4.565 -16.319 -21.137 1.00 87.75 360 ASN A CA 1
ATOM 2984 C C . ASN A 1 360 ? -4.339 -17.087 -19.828 1.00 87.75 360 ASN A C 1
ATOM 2986 O O . ASN A 1 360 ? -3.310 -16.894 -19.182 1.00 87.75 360 ASN A O 1
ATOM 2990 N N . GLY A 1 361 ? -5.233 -18.024 -19.489 1.00 89.00 361 GLY A N 1
ATOM 2991 C CA . GLY A 1 361 ? -5.056 -18.906 -18.331 1.00 89.00 361 GLY A CA 1
ATOM 2992 C C . GLY A 1 361 ? -3.791 -19.764 -18.435 1.00 89.00 361 GLY A C 1
ATOM 2993 O O . GLY A 1 361 ? -3.024 -19.862 -17.477 1.00 89.00 361 GLY A O 1
ATOM 2994 N N . ILE A 1 362 ? -3.506 -20.313 -19.625 1.00 93.31 362 ILE A N 1
ATOM 2995 C CA . ILE A 1 362 ? -2.260 -21.044 -19.907 1.00 93.31 362 ILE A CA 1
ATOM 2996 C C . ILE A 1 362 ? -1.039 -20.136 -19.737 1.00 93.31 362 ILE A C 1
ATOM 2998 O O . ILE A 1 362 ? -0.053 -20.552 -19.124 1.00 93.31 362 ILE A O 1
ATOM 3002 N N . TYR A 1 363 ? -1.075 -18.930 -20.310 1.00 93.88 363 TYR A N 1
ATOM 3003 C CA . TYR A 1 363 ? 0.028 -17.974 -20.230 1.00 93.88 363 TYR A CA 1
ATOM 3004 C C . TYR A 1 363 ? 0.345 -17.628 -18.776 1.00 93.88 363 TYR A C 1
ATOM 3006 O O . TYR A 1 363 ? 1.496 -17.740 -18.354 1.00 93.88 363 TYR A O 1
ATOM 3014 N N . GLU A 1 364 ? -0.674 -17.276 -17.996 1.00 92.75 364 GLU A N 1
ATOM 3015 C CA . GLU A 1 364 ? -0.507 -16.872 -16.607 1.00 92.75 364 GLU A CA 1
ATOM 3016 C C . GLU A 1 364 ? 0.000 -18.023 -15.730 1.00 92.75 364 GLU A C 1
ATOM 3018 O O . GLU A 1 364 ? 0.980 -17.859 -14.998 1.00 92.75 364 GLU A O 1
ATOM 3023 N N . ALA A 1 365 ? -0.595 -19.214 -15.863 1.00 94.94 365 ALA A N 1
ATOM 3024 C CA . ALA A 1 365 ? -0.174 -20.402 -15.125 1.00 94.94 365 ALA A CA 1
ATOM 3025 C C . ALA A 1 365 ? 1.279 -20.779 -15.433 1.00 94.94 365 ALA A C 1
ATOM 3027 O O . ALA A 1 365 ? 2.053 -21.073 -14.519 1.00 94.94 365 ALA A O 1
ATOM 3028 N N . LYS A 1 366 ? 1.685 -20.729 -16.708 1.00 94.81 366 LYS A N 1
ATOM 3029 C CA . LYS A 1 366 ? 3.070 -21.000 -17.111 1.00 94.81 366 LYS A CA 1
ATOM 3030 C C . LYS A 1 366 ? 4.027 -19.934 -16.602 1.00 94.81 366 LYS A C 1
ATOM 3032 O O . LYS A 1 366 ? 5.039 -20.302 -16.024 1.00 94.81 366 LYS A O 1
ATOM 3037 N N . ARG A 1 367 ? 3.698 -18.647 -16.758 1.00 92.88 367 ARG A N 1
ATOM 3038 C CA . ARG A 1 367 ? 4.529 -17.528 -16.288 1.00 92.88 367 ARG A CA 1
ATOM 3039 C C . ARG A 1 367 ? 4.795 -17.619 -14.786 1.00 92.88 367 ARG A C 1
ATOM 3041 O O . ARG A 1 367 ? 5.937 -17.490 -14.357 1.00 92.88 367 ARG A O 1
ATOM 3048 N N . ASN A 1 368 ? 3.752 -17.865 -13.996 1.00 93.38 368 ASN A N 1
ATOM 3049 C CA . ASN A 1 368 ? 3.870 -17.948 -12.542 1.00 93.38 368 ASN A CA 1
ATOM 3050 C C . ASN A 1 368 ? 4.607 -19.231 -12.116 1.00 93.38 368 ASN A C 1
ATOM 3052 O O . ASN A 1 368 ? 5.453 -19.202 -11.228 1.00 93.38 368 ASN A O 1
ATOM 3056 N N . SER A 1 369 ? 4.341 -20.366 -12.771 1.00 93.50 369 SER A N 1
ATOM 3057 C CA . SER A 1 369 ? 4.944 -21.654 -12.397 1.00 93.50 369 SER A CA 1
ATOM 3058 C C . SER A 1 369 ? 6.313 -21.949 -13.033 1.00 93.50 369 SER A C 1
ATOM 3060 O O . SER A 1 369 ? 6.937 -22.955 -12.682 1.00 93.50 369 SER A O 1
ATOM 3062 N N . SER A 1 370 ? 6.812 -21.080 -13.922 1.00 92.25 370 SER A N 1
ATOM 3063 C CA . SER A 1 370 ? 8.145 -21.193 -14.535 1.00 92.25 370 SER A CA 1
ATOM 30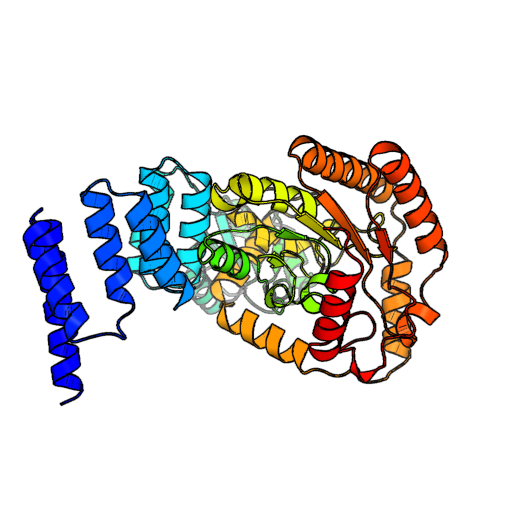64 C C . SER A 1 370 ? 9.276 -20.564 -13.722 1.00 92.25 370 SER A C 1
ATOM 3066 O O . SER A 1 370 ? 10.434 -20.850 -14.009 1.00 92.25 370 SER A O 1
ATOM 3068 N N . MET A 1 371 ? 8.976 -19.705 -12.741 1.00 90.44 371 MET A N 1
ATOM 3069 C CA . MET A 1 371 ? 9.996 -19.043 -11.911 1.00 90.44 371 MET A CA 1
ATOM 3070 C C . MET A 1 371 ? 10.794 -20.088 -11.133 1.00 90.44 371 MET A C 1
ATOM 3072 O O . MET A 1 371 ? 10.188 -20.861 -10.408 1.00 90.44 371 MET A O 1
ATOM 3076 N N . ASP A 1 372 ? 12.117 -20.155 -11.261 1.00 90.06 372 ASP A N 1
ATOM 3077 C CA . ASP A 1 372 ? 12.958 -21.127 -10.541 1.00 90.06 372 ASP A CA 1
ATOM 3078 C C . ASP A 1 372 ? 14.308 -20.500 -10.185 1.00 90.06 372 ASP A C 1
ATOM 3080 O O . ASP A 1 372 ? 15.316 -20.690 -10.867 1.00 90.06 372 ASP A O 1
ATOM 3084 N N . TYR A 1 373 ? 14.308 -19.694 -9.124 1.00 92.94 373 TYR A N 1
ATOM 3085 C CA . TYR A 1 373 ? 15.476 -18.944 -8.674 1.00 92.94 373 TYR A CA 1
ATOM 3086 C C . TYR A 1 373 ? 15.964 -19.525 -7.346 1.00 92.94 373 TYR A C 1
ATOM 3088 O O . TYR A 1 373 ? 15.436 -19.208 -6.284 1.00 92.94 373 TYR A O 1
ATOM 3096 N N . LYS A 1 374 ? 16.984 -20.390 -7.393 1.00 94.38 374 LYS A N 1
ATOM 3097 C CA . LYS A 1 374 ? 17.475 -21.125 -6.210 1.00 94.38 374 LYS A CA 1
ATOM 3098 C C . LYS A 1 374 ? 17.888 -20.218 -5.049 1.00 94.38 374 LYS A C 1
ATOM 3100 O O . LYS A 1 374 ? 17.553 -20.529 -3.909 1.00 94.38 374 LYS A O 1
ATOM 3105 N N . ASP A 1 375 ? 18.569 -19.112 -5.339 1.00 96.50 375 ASP A N 1
ATOM 3106 C CA . ASP A 1 375 ? 19.025 -18.179 -4.303 1.00 96.50 375 ASP A CA 1
ATOM 3107 C C . ASP A 1 375 ? 17.840 -17.461 -3.646 1.00 96.50 375 ASP A C 1
ATOM 3109 O O . ASP A 1 375 ? 17.742 -17.440 -2.422 1.00 96.50 375 ASP A O 1
ATOM 3113 N N . THR A 1 376 ? 16.877 -16.996 -4.451 1.00 97.12 376 THR A N 1
ATOM 3114 C CA . THR A 1 376 ? 15.606 -16.427 -3.967 1.00 97.12 376 THR A CA 1
ATOM 3115 C C . THR A 1 376 ? 14.829 -17.442 -3.131 1.00 97.12 376 THR A C 1
ATOM 3117 O O . THR A 1 376 ? 14.319 -17.098 -2.074 1.00 97.12 376 THR A O 1
ATOM 3120 N N . ARG A 1 377 ? 14.793 -18.718 -3.540 1.00 97.62 377 ARG A N 1
ATOM 3121 C CA . ARG A 1 377 ? 14.151 -19.795 -2.771 1.00 97.62 377 ARG A CA 1
ATOM 3122 C C . ARG A 1 377 ? 14.748 -19.940 -1.379 1.00 97.62 377 ARG A C 1
ATOM 3124 O O . ARG A 1 377 ? 14.006 -20.018 -0.404 1.00 97.62 377 ARG A O 1
ATOM 3131 N N . TYR A 1 378 ? 16.073 -19.985 -1.296 1.00 97.69 378 TYR A N 1
ATOM 3132 C CA . TYR A 1 378 ? 16.783 -20.115 -0.028 1.00 97.69 378 TYR A CA 1
ATOM 3133 C C . TYR A 1 378 ? 16.602 -18.884 0.867 1.00 97.69 378 TYR A C 1
ATOM 3135 O O . TYR A 1 378 ? 16.408 -19.012 2.075 1.00 97.69 378 TYR A O 1
ATOM 3143 N N . GLU A 1 379 ? 16.639 -17.693 0.276 1.00 98.38 379 GLU A N 1
ATOM 3144 C CA . GLU A 1 379 ? 16.370 -16.437 0.969 1.00 98.38 379 GLU A CA 1
ATOM 3145 C C . GLU A 1 379 ? 14.937 -16.385 1.516 1.00 98.38 379 GLU A C 1
ATOM 3147 O O . GLU A 1 379 ? 14.743 -16.174 2.711 1.00 98.38 379 GLU A O 1
ATOM 3152 N N . ASN A 1 380 ? 13.937 -16.659 0.680 1.00 98.44 380 ASN A N 1
ATOM 3153 C CA . ASN A 1 380 ? 12.529 -16.598 1.060 1.00 98.44 380 ASN A CA 1
ATOM 3154 C C . ASN A 1 380 ? 12.142 -17.643 2.113 1.00 98.44 380 ASN A C 1
ATOM 3156 O O . ASN A 1 380 ? 11.289 -17.373 2.957 1.00 98.44 380 ASN A O 1
ATOM 3160 N N . GLU A 1 381 ? 12.776 -18.819 2.111 1.00 98.31 381 GLU A N 1
ATOM 3161 C CA . GLU A 1 381 ? 12.626 -19.791 3.200 1.00 98.31 381 GLU A CA 1
ATOM 3162 C C . GLU A 1 381 ? 13.081 -19.199 4.542 1.00 98.31 381 GLU A C 1
ATOM 3164 O O . GLU A 1 381 ? 12.360 -19.302 5.535 1.00 98.31 381 GLU A O 1
ATOM 3169 N N . LYS A 1 382 ? 14.232 -18.514 4.571 1.00 98.56 382 LYS A N 1
ATOM 3170 C CA . LYS A 1 382 ? 14.714 -17.831 5.782 1.00 98.56 382 LYS A CA 1
ATOM 3171 C C . LYS A 1 382 ? 13.830 -16.661 6.186 1.00 98.56 382 LYS A C 1
ATOM 3173 O O . LYS A 1 382 ? 13.615 -16.450 7.375 1.00 98.56 382 LYS A O 1
ATOM 3178 N N . ILE A 1 383 ? 13.345 -15.886 5.217 1.00 98.81 383 ILE A N 1
ATOM 3179 C CA . ILE A 1 383 ? 12.442 -14.766 5.489 1.00 98.81 383 ILE A CA 1
ATOM 3180 C C . ILE A 1 383 ? 11.171 -15.285 6.156 1.00 98.81 383 ILE A C 1
ATOM 3182 O O . ILE A 1 383 ? 10.791 -14.748 7.191 1.00 98.81 383 ILE A O 1
ATOM 3186 N N . LEU A 1 384 ? 10.557 -16.350 5.631 1.00 98.81 384 LEU A N 1
ATOM 3187 C CA . LEU A 1 384 ? 9.346 -16.911 6.226 1.00 98.81 384 LEU A CA 1
ATOM 3188 C C . LEU A 1 384 ? 9.601 -17.521 7.616 1.00 98.81 384 LEU A C 1
ATOM 3190 O O . LEU A 1 384 ? 8.777 -17.328 8.508 1.00 98.81 384 LEU A O 1
ATOM 3194 N N . ASP A 1 385 ? 10.737 -18.197 7.831 1.00 98.75 385 ASP A N 1
ATOM 3195 C CA . ASP A 1 385 ? 11.144 -18.684 9.162 1.00 98.75 385 ASP A CA 1
ATOM 3196 C C . ASP A 1 385 ? 11.250 -17.528 10.170 1.00 98.75 385 ASP A C 1
ATOM 3198 O O . ASP A 1 385 ? 10.611 -17.565 11.221 1.00 98.75 385 ASP A O 1
ATOM 3202 N N . ASN A 1 386 ? 11.967 -16.455 9.815 1.00 98.81 386 ASN A N 1
ATOM 3203 C CA . ASN A 1 386 ? 12.110 -15.259 10.650 1.00 98.81 386 ASN A CA 1
ATOM 3204 C C . ASN A 1 386 ? 10.776 -14.538 10.879 1.00 98.81 386 ASN A C 1
ATOM 3206 O O . ASN A 1 386 ? 10.521 -14.035 11.973 1.00 98.81 386 ASN A O 1
ATOM 3210 N N . TYR A 1 387 ? 9.925 -14.489 9.856 1.00 98.81 387 TYR A N 1
ATOM 3211 C CA . TYR A 1 387 ? 8.611 -13.870 9.932 1.00 98.81 387 TYR A CA 1
ATOM 3212 C C . TYR A 1 387 ? 7.731 -14.624 10.942 1.00 98.81 387 TYR A C 1
ATOM 3214 O O . TYR A 1 387 ? 7.215 -14.038 11.895 1.00 98.81 387 TYR A O 1
ATOM 3222 N N . ILE A 1 388 ? 7.626 -15.945 10.814 1.00 98.88 388 ILE A N 1
ATOM 3223 C CA . ILE A 1 388 ? 6.843 -16.773 11.739 1.00 98.88 388 ILE A CA 1
ATOM 3224 C C . ILE A 1 388 ? 7.437 -16.740 13.149 1.00 98.88 388 ILE A C 1
ATOM 3226 O O . ILE A 1 388 ? 6.682 -16.665 14.119 1.00 98.88 388 ILE A O 1
ATOM 3230 N N . HIS A 1 389 ? 8.766 -16.741 13.275 1.00 98.75 389 HIS A N 1
ATOM 3231 C CA . HIS A 1 389 ? 9.437 -16.584 14.560 1.00 98.75 389 HIS A CA 1
ATOM 3232 C C . HIS A 1 389 ? 9.018 -15.292 15.263 1.00 98.75 389 HIS A C 1
ATOM 3234 O O . HIS A 1 389 ? 8.535 -15.352 16.391 1.00 98.75 389 HIS A O 1
ATOM 3240 N N . PHE A 1 390 ? 9.129 -14.157 14.566 1.00 98.88 390 PHE A N 1
ATOM 3241 C CA . PHE A 1 390 ? 8.750 -12.842 15.073 1.00 98.88 390 PHE A CA 1
ATOM 3242 C C . PHE A 1 390 ? 7.294 -12.816 15.549 1.00 98.88 390 PHE A C 1
ATOM 3244 O O . PHE A 1 390 ? 7.007 -12.314 16.634 1.00 98.88 390 PHE A O 1
ATOM 3251 N N . LEU A 1 391 ? 6.375 -13.392 14.767 1.00 98.81 391 LEU A N 1
ATOM 3252 C CA . LEU A 1 391 ? 4.965 -13.479 15.147 1.00 98.81 391 LEU A CA 1
ATOM 3253 C C . LEU A 1 391 ? 4.784 -14.275 16.443 1.00 98.81 391 LEU A C 1
ATOM 3255 O O . LEU A 1 391 ? 4.156 -13.789 17.382 1.00 98.81 391 LEU A O 1
ATOM 3259 N N . LYS A 1 392 ? 5.383 -15.468 16.529 1.00 98.38 392 LYS A N 1
ATOM 3260 C CA . LYS A 1 392 ? 5.265 -16.343 17.703 1.00 98.38 392 LYS A CA 1
ATOM 3261 C C . LYS A 1 392 ? 5.884 -15.722 18.958 1.00 98.38 392 LYS A C 1
ATOM 3263 O O . LYS A 1 392 ? 5.276 -15.816 20.019 1.00 98.38 392 LYS A O 1
ATOM 3268 N N . GLU A 1 393 ? 7.038 -15.059 18.851 1.00 98.31 393 GLU A N 1
ATOM 3269 C CA . GLU A 1 393 ? 7.673 -14.361 19.982 1.00 98.31 393 GLU A CA 1
ATOM 3270 C C . GLU A 1 393 ? 6.809 -13.224 20.539 1.00 98.31 393 GLU A C 1
ATOM 3272 O O . GLU A 1 393 ? 6.842 -12.946 21.736 1.00 98.31 393 GLU A O 1
ATOM 3277 N N . ASN A 1 394 ? 5.989 -12.605 19.688 1.00 98.31 394 ASN A N 1
ATOM 3278 C CA . ASN A 1 394 ? 5.055 -11.554 20.081 1.00 98.31 394 ASN A CA 1
ATOM 3279 C C . ASN A 1 394 ? 3.645 -12.087 20.399 1.00 98.31 394 ASN A C 1
ATOM 3281 O O . ASN A 1 394 ? 2.717 -11.297 20.544 1.00 98.31 394 ASN A O 1
ATOM 3285 N N . ASN A 1 395 ? 3.472 -13.408 20.549 1.00 97.94 395 ASN A N 1
ATOM 3286 C CA . ASN A 1 395 ? 2.181 -14.067 20.799 1.00 97.94 395 ASN A CA 1
ATOM 3287 C C . ASN A 1 395 ? 1.113 -13.784 19.726 1.00 97.94 395 ASN A C 1
ATOM 3289 O O . ASN A 1 395 ? -0.084 -13.784 20.008 1.00 97.94 395 ASN A O 1
ATOM 3293 N N . ILE A 1 396 ? 1.548 -13.571 18.485 1.00 98.62 396 ILE A N 1
ATOM 3294 C CA . ILE A 1 396 ? 0.687 -13.384 17.320 1.00 98.62 396 ILE A CA 1
ATOM 3295 C C . ILE A 1 396 ? 0.589 -14.721 16.589 1.00 98.62 396 ILE A C 1
ATOM 3297 O O . ILE A 1 396 ? 1.597 -15.386 16.335 1.00 98.62 396 ILE A O 1
ATOM 3301 N N . LYS A 1 397 ? -0.625 -15.136 16.233 1.00 98.56 397 LYS A N 1
ATOM 3302 C CA . LYS A 1 397 ? -0.879 -16.394 15.533 1.00 98.56 397 LYS A CA 1
ATOM 3303 C C . LYS A 1 397 ? -0.674 -16.228 14.018 1.00 98.56 397 LYS A C 1
ATOM 3305 O O . LYS A 1 397 ? -1.458 -15.519 13.382 1.00 98.56 397 LYS A O 1
ATOM 3310 N N . PRO A 1 398 ? 0.344 -16.880 13.421 1.00 98.69 398 PRO A N 1
ATOM 3311 C CA . PRO A 1 398 ? 0.479 -16.963 11.971 1.00 98.69 398 PRO A CA 1
ATOM 3312 C C . PRO A 1 398 ? -0.522 -17.966 11.392 1.00 98.69 398 PRO A C 1
ATOM 3314 O O . PRO A 1 398 ? -0.661 -19.076 11.911 1.00 98.69 398 PRO A O 1
ATOM 3317 N N . ILE A 1 399 ? -1.163 -17.593 10.287 1.00 98.75 399 ILE A N 1
ATOM 3318 C CA . ILE A 1 399 ? -2.072 -18.444 9.514 1.00 98.75 399 ILE A CA 1
ATOM 3319 C C . ILE A 1 399 ? -1.657 -18.342 8.048 1.00 98.75 399 ILE A C 1
ATOM 3321 O O . ILE A 1 399 ? -1.702 -17.262 7.464 1.00 98.75 399 ILE A O 1
ATOM 3325 N N . ILE A 1 400 ? -1.244 -19.449 7.437 1.00 98.81 400 ILE A N 1
ATOM 3326 C CA . ILE A 1 400 ? -0.848 -19.472 6.025 1.00 98.81 400 ILE A CA 1
ATOM 3327 C C . ILE A 1 400 ? -2.067 -19.813 5.174 1.00 98.81 400 ILE A C 1
ATOM 3329 O O . ILE A 1 400 ? -2.711 -20.837 5.393 1.00 98.81 400 ILE A O 1
ATOM 3333 N N . VAL A 1 401 ? -2.365 -18.978 4.178 1.00 98.81 401 VAL A N 1
ATOM 3334 C CA . VAL A 1 401 ? -3.539 -19.142 3.308 1.00 98.81 401 VAL A CA 1
ATOM 3335 C C . VAL A 1 401 ? -3.133 -19.165 1.840 1.00 98.81 401 VAL A C 1
ATOM 3337 O O . VAL A 1 401 ? -2.477 -18.248 1.347 1.00 98.81 401 VAL A O 1
ATOM 3340 N N . ILE A 1 402 ? -3.587 -20.181 1.108 1.00 98.69 402 ILE A N 1
ATOM 3341 C CA . ILE A 1 402 ? -3.455 -20.266 -0.346 1.00 98.69 402 ILE A CA 1
ATOM 3342 C C . ILE A 1 402 ? -4.852 -20.112 -0.947 1.00 98.69 402 ILE A C 1
ATOM 3344 O O . ILE A 1 402 ? -5.727 -20.956 -0.745 1.00 98.69 402 ILE A O 1
ATOM 3348 N N . CYS A 1 403 ? -5.065 -19.014 -1.672 1.00 98.25 403 CYS A N 1
ATOM 3349 C CA . CYS A 1 403 ? -6.357 -18.684 -2.266 1.00 98.25 403 CYS A CA 1
ATOM 3350 C C . CYS A 1 403 ? -6.767 -19.676 -3.369 1.00 98.25 403 CYS A C 1
ATOM 3352 O O . CYS A 1 403 ? -5.908 -20.260 -4.040 1.00 98.25 403 CYS A O 1
ATOM 3354 N N . PRO A 1 404 ? -8.079 -19.835 -3.608 1.00 98.00 404 PRO A N 1
ATOM 3355 C CA . PRO A 1 404 ? -8.585 -20.594 -4.744 1.00 98.00 404 PRO A CA 1
ATOM 3356 C C . PRO A 1 404 ? -8.211 -19.955 -6.081 1.00 98.00 404 PRO A C 1
ATOM 3358 O O . PRO A 1 404 ? -8.075 -18.740 -6.199 1.00 98.00 404 PRO A O 1
ATOM 3361 N N . THR A 1 405 ? -8.092 -20.798 -7.107 1.00 96.00 405 THR A N 1
ATOM 3362 C CA . THR A 1 405 ? -7.792 -20.384 -8.486 1.00 96.00 405 THR A CA 1
ATOM 3363 C C . THR A 1 405 ? -8.764 -21.029 -9.468 1.00 96.00 405 THR A C 1
ATOM 3365 O O . THR A 1 405 ? -9.324 -22.095 -9.182 1.00 96.00 405 THR A O 1
ATOM 3368 N N . SER A 1 406 ? -8.969 -20.413 -10.637 1.00 95.12 406 SER A N 1
ATOM 3369 C CA . SER A 1 406 ? -9.884 -20.951 -11.649 1.00 95.12 406 SER A CA 1
ATOM 3370 C C . SER A 1 406 ? -9.410 -22.307 -12.184 1.00 95.12 406 SER A C 1
ATOM 3372 O O . SER A 1 406 ? -8.229 -22.669 -12.104 1.00 95.12 406 SER A O 1
ATOM 3374 N N . SER A 1 407 ? -10.333 -23.070 -12.775 1.00 93.81 407 SER A N 1
ATOM 3375 C CA . SER A 1 407 ? -10.011 -24.368 -13.382 1.00 93.81 407 SER A CA 1
ATOM 3376 C C . SER A 1 407 ? -9.012 -24.229 -14.538 1.00 93.81 407 SER A C 1
ATOM 3378 O O . SER A 1 407 ? -8.112 -25.061 -14.682 1.00 93.81 407 SER A O 1
ATOM 3380 N N . TYR A 1 408 ? -9.109 -23.130 -15.286 1.00 93.25 408 TYR A N 1
ATOM 3381 C CA . TYR A 1 408 ? -8.251 -22.787 -16.417 1.00 93.25 408 TYR A CA 1
ATOM 3382 C C . TYR A 1 408 ? -6.822 -22.436 -16.007 1.00 93.25 408 TYR A C 1
ATOM 3384 O O . TYR A 1 408 ? -5.907 -22.630 -16.798 1.00 93.25 408 TYR A O 1
ATOM 3392 N N . TYR A 1 409 ? -6.602 -21.960 -14.782 1.00 94.38 409 TYR A N 1
ATOM 3393 C CA . TYR A 1 409 ? -5.259 -21.695 -14.271 1.00 94.38 409 TYR A CA 1
ATOM 3394 C C . TYR A 1 409 ? -4.626 -22.959 -13.683 1.00 94.38 409 TYR A C 1
ATOM 3396 O O . TYR A 1 409 ? -3.569 -23.408 -14.136 1.00 94.38 409 TYR A O 1
ATOM 3404 N N . ARG A 1 410 ? -5.299 -23.603 -12.718 1.00 93.50 410 ARG A N 1
ATOM 3405 C CA . ARG A 1 410 ? -4.730 -24.757 -11.997 1.00 93.50 410 ARG A CA 1
ATOM 3406 C C . ARG A 1 410 ? -4.455 -25.965 -12.890 1.00 93.50 410 ARG A C 1
ATOM 3408 O O . ARG A 1 410 ? -3.539 -26.727 -12.601 1.00 93.50 410 ARG A O 1
ATOM 3415 N N . LYS A 1 411 ? -5.204 -26.133 -13.988 1.00 93.44 411 LYS A N 1
ATOM 3416 C CA . LYS A 1 411 ? -4.999 -27.212 -14.971 1.00 93.44 411 LYS A CA 1
ATOM 3417 C C . LYS A 1 411 ? -3.613 -27.169 -15.623 1.00 93.44 411 LYS A C 1
ATOM 3419 O O . LYS A 1 411 ? -3.069 -28.222 -15.943 1.00 93.44 411 LYS A O 1
ATOM 3424 N N . TYR A 1 412 ? -3.057 -25.976 -15.833 1.00 93.94 412 TYR A N 1
ATOM 3425 C CA . TYR A 1 412 ? -1.780 -25.780 -16.531 1.00 93.94 412 TYR A CA 1
ATOM 3426 C C . TYR A 1 412 ? -0.638 -25.359 -15.600 1.00 93.94 412 TYR A C 1
ATOM 3428 O O . TYR A 1 412 ? 0.466 -25.078 -16.069 1.00 93.94 412 TYR A O 1
ATOM 3436 N N . PHE A 1 413 ? -0.887 -25.317 -14.291 1.00 95.06 413 PHE A N 1
ATOM 3437 C CA . PHE A 1 413 ? 0.110 -24.941 -13.300 1.00 95.06 413 PHE A CA 1
ATOM 3438 C C . PHE A 1 413 ? 1.079 -26.103 -13.030 1.00 95.06 413 PHE A C 1
ATOM 3440 O O . PHE A 1 413 ? 0.661 -27.244 -12.828 1.00 95.06 413 PHE A O 1
ATOM 3447 N N . ASN A 1 414 ? 2.388 -25.835 -13.023 1.00 93.31 414 ASN A N 1
ATOM 3448 C CA . ASN A 1 414 ? 3.395 -26.871 -12.792 1.00 93.31 414 ASN A CA 1
ATOM 3449 C C . ASN A 1 414 ? 3.346 -27.405 -11.347 1.00 93.31 414 ASN A C 1
ATOM 3451 O O . ASN A 1 414 ? 3.749 -26.722 -10.402 1.00 93.31 414 ASN A O 1
ATOM 3455 N N . ASN A 1 415 ? 2.931 -28.665 -11.186 1.00 88.38 415 ASN A N 1
ATOM 3456 C CA . ASN A 1 415 ? 2.801 -29.325 -9.883 1.00 88.38 415 ASN A CA 1
ATOM 3457 C C . ASN A 1 415 ? 4.120 -29.455 -9.103 1.00 88.38 415 ASN A C 1
ATOM 3459 O O . ASN A 1 415 ? 4.074 -29.542 -7.877 1.00 88.38 415 ASN A O 1
ATOM 3463 N N . ASN A 1 416 ? 5.288 -29.390 -9.754 1.00 92.38 416 ASN A N 1
ATOM 3464 C CA . ASN A 1 416 ? 6.570 -29.411 -9.039 1.00 92.38 416 ASN A CA 1
ATOM 3465 C C . ASN A 1 416 ? 6.695 -28.237 -8.055 1.00 92.38 416 ASN A C 1
ATOM 3467 O O . ASN A 1 416 ? 7.316 -28.382 -7.004 1.00 92.38 416 ASN A O 1
ATOM 3471 N N . LYS A 1 417 ? 6.049 -27.097 -8.348 1.00 94.81 417 LYS A N 1
ATOM 3472 C CA . LYS A 1 417 ? 6.004 -25.946 -7.437 1.00 94.81 417 LYS A CA 1
ATOM 3473 C C . LYS A 1 417 ? 5.280 -26.264 -6.139 1.00 94.81 417 LYS A C 1
ATOM 3475 O O . LYS A 1 417 ? 5.790 -25.929 -5.077 1.00 94.81 417 LYS A O 1
ATOM 3480 N N . LYS A 1 418 ? 4.169 -27.002 -6.207 1.00 95.50 418 LYS A N 1
ATOM 3481 C CA . LYS A 1 418 ? 3.452 -27.481 -5.018 1.00 95.50 418 LYS A CA 1
ATOM 3482 C C . LYS A 1 418 ? 4.349 -28.377 -4.163 1.00 95.50 418 LYS A C 1
ATOM 3484 O O . LYS A 1 418 ? 4.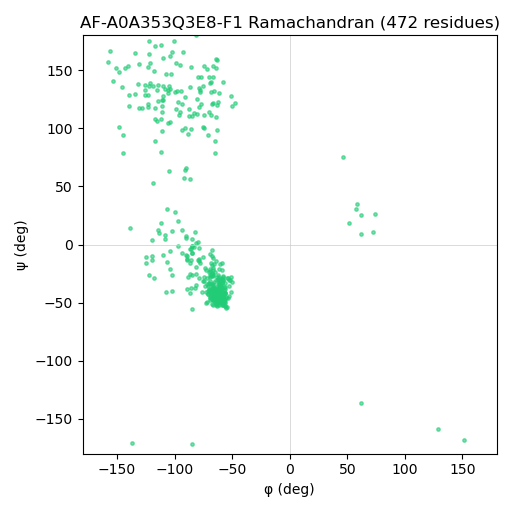417 -28.187 -2.954 1.00 95.50 418 LYS A O 1
ATOM 3489 N N . THR A 1 419 ? 5.084 -29.305 -4.777 1.00 95.69 419 THR A N 1
ATOM 3490 C CA . THR A 1 419 ? 6.017 -30.176 -4.045 1.00 95.69 419 THR A CA 1
ATOM 3491 C C . THR A 1 419 ? 7.096 -29.370 -3.328 1.00 95.69 419 THR A C 1
ATOM 3493 O O . THR A 1 419 ? 7.307 -29.564 -2.134 1.00 95.69 419 THR A O 1
ATOM 3496 N N . THR A 1 420 ? 7.767 -28.440 -4.014 1.00 95.75 420 THR A N 1
ATOM 3497 C CA . THR A 1 420 ? 8.811 -27.639 -3.360 1.00 95.75 420 THR A CA 1
ATOM 3498 C C . THR A 1 420 ? 8.247 -26.731 -2.270 1.00 95.75 420 THR A C 1
ATOM 3500 O O . THR A 1 420 ? 8.850 -26.626 -1.204 1.00 95.75 420 THR A O 1
ATOM 3503 N N . PHE A 1 421 ? 7.080 -26.132 -2.506 1.00 97.88 421 PHE A N 1
ATOM 3504 C CA . PHE A 1 421 ? 6.365 -25.309 -1.536 1.00 97.88 421 PHE A CA 1
ATOM 3505 C C . PHE A 1 421 ? 6.078 -26.072 -0.236 1.00 97.88 421 PHE A C 1
ATOM 3507 O O . PHE A 1 421 ? 6.485 -25.630 0.837 1.00 97.88 421 PHE A O 1
ATOM 3514 N N . TYR A 1 422 ? 5.465 -27.256 -0.327 1.00 98.06 422 TYR A N 1
ATOM 3515 C CA . TYR A 1 422 ? 5.155 -28.069 0.852 1.00 98.06 422 TYR A CA 1
ATOM 3516 C C . TYR A 1 422 ? 6.397 -28.649 1.530 1.00 98.06 422 TYR A C 1
ATOM 3518 O O . TYR A 1 422 ? 6.416 -28.757 2.750 1.00 98.06 422 TYR A O 1
ATOM 3526 N N . ASN A 1 423 ? 7.467 -28.952 0.790 1.00 97.62 423 ASN A N 1
ATOM 3527 C CA . ASN A 1 423 ? 8.727 -29.360 1.414 1.00 97.62 423 ASN A CA 1
ATOM 3528 C C . ASN A 1 423 ? 9.285 -28.270 2.341 1.00 97.62 423 ASN A C 1
ATOM 3530 O O . ASN A 1 423 ? 9.824 -28.597 3.395 1.00 97.62 423 ASN A O 1
ATOM 3534 N N . ILE A 1 424 ? 9.174 -26.995 1.951 1.00 98.06 424 ILE A N 1
ATOM 3535 C CA . ILE A 1 424 ? 9.589 -25.857 2.784 1.00 98.06 424 ILE A CA 1
ATOM 3536 C C . ILE A 1 424 ? 8.610 -25.668 3.950 1.00 98.06 424 ILE A C 1
ATOM 3538 O O . ILE A 1 424 ? 9.040 -25.612 5.101 1.00 98.06 424 ILE A O 1
ATOM 3542 N N . LEU A 1 425 ? 7.299 -25.640 3.681 1.00 97.88 425 LEU A N 1
ATOM 3543 C CA . LEU A 1 425 ? 6.296 -25.457 4.735 1.00 97.88 425 LEU A CA 1
ATOM 3544 C C . LEU A 1 425 ? 6.323 -26.556 5.795 1.00 97.88 425 LEU A C 1
ATOM 3546 O O . LEU A 1 425 ? 6.143 -26.248 6.966 1.00 97.88 425 LEU A O 1
ATOM 3550 N N . ASN A 1 426 ? 6.585 -27.811 5.426 1.00 97.69 426 ASN A N 1
ATOM 3551 C CA . ASN A 1 426 ? 6.671 -28.904 6.392 1.00 97.69 426 ASN A CA 1
ATOM 3552 C C . ASN A 1 426 ? 7.804 -28.673 7.402 1.00 97.69 426 ASN A C 1
ATOM 3554 O O . ASN A 1 426 ? 7.578 -28.837 8.596 1.00 97.69 426 ASN A O 1
ATOM 3558 N N . ARG A 1 427 ? 8.976 -28.191 6.958 1.00 97.06 427 ARG A N 1
ATOM 3559 C CA . ARG A 1 427 ? 10.088 -27.837 7.863 1.00 97.06 427 ARG A CA 1
ATOM 3560 C C . ARG A 1 427 ? 9.718 -26.706 8.821 1.00 97.06 427 ARG A C 1
ATOM 3562 O O . ARG A 1 427 ? 10.045 -26.749 10.001 1.00 97.06 427 ARG A O 1
ATOM 3569 N N . ILE A 1 428 ? 9.013 -25.697 8.317 1.00 96.94 428 ILE A N 1
ATOM 3570 C CA . ILE A 1 428 ? 8.516 -24.582 9.132 1.00 96.94 428 ILE A CA 1
ATOM 3571 C C . ILE A 1 428 ? 7.468 -25.077 10.138 1.00 96.94 428 ILE A C 1
ATOM 3573 O O . ILE A 1 428 ? 7.484 -24.690 11.307 1.00 96.94 428 ILE A O 1
ATOM 3577 N N . ASN A 1 429 ? 6.569 -25.958 9.703 1.00 95.19 429 ASN A N 1
ATOM 3578 C CA . ASN A 1 429 ? 5.500 -26.490 10.533 1.00 95.19 429 ASN A CA 1
ATOM 3579 C C . ASN A 1 429 ? 6.032 -27.393 11.656 1.00 95.19 429 ASN A C 1
ATOM 3581 O O . ASN A 1 429 ? 5.545 -27.301 12.779 1.00 95.19 429 ASN A O 1
ATOM 3585 N N . GLU A 1 430 ? 7.073 -28.189 11.391 1.00 96.75 430 GLU A N 1
ATOM 3586 C CA . GLU A 1 430 ? 7.794 -28.967 12.412 1.00 96.75 430 GLU A CA 1
ATOM 3587 C C . GLU A 1 430 ? 8.341 -28.081 13.543 1.00 96.75 430 GLU A C 1
ATOM 3589 O O . GLU A 1 430 ? 8.381 -28.508 14.696 1.00 96.75 430 GLU A O 1
ATOM 3594 N N . LYS A 1 431 ? 8.732 -26.839 13.231 1.00 97.25 431 LYS A N 1
ATOM 3595 C CA . LYS A 1 431 ? 9.300 -25.891 14.198 1.00 97.25 431 LYS A CA 1
ATOM 3596 C C . LYS A 1 431 ? 8.243 -25.095 14.965 1.00 97.25 431 LYS A C 1
ATOM 3598 O O . LYS A 1 431 ? 8.441 -24.807 16.143 1.00 97.25 431 LYS A O 1
ATOM 3603 N N . TYR A 1 432 ? 7.143 -24.714 14.314 1.00 97.56 432 TYR A N 1
ATOM 3604 C CA . TYR A 1 432 ? 6.231 -23.692 14.846 1.00 97.56 432 TYR A CA 1
ATOM 3605 C C . TYR A 1 432 ? 4.763 -24.105 14.975 1.00 97.56 432 TYR A C 1
ATOM 3607 O O . TYR A 1 432 ? 4.000 -23.346 15.583 1.00 97.56 432 TYR A O 1
ATOM 3615 N N . ASN A 1 433 ? 4.366 -25.252 14.413 1.00 96.00 433 ASN A N 1
ATOM 3616 C CA . ASN A 1 433 ? 2.976 -25.707 14.312 1.00 96.00 433 ASN A CA 1
ATOM 3617 C C . ASN A 1 433 ? 2.039 -24.583 13.815 1.00 96.00 433 ASN A C 1
ATOM 3619 O O . ASN A 1 433 ? 1.353 -23.911 14.595 1.00 96.00 433 ASN A O 1
ATOM 3623 N N . VAL A 1 434 ? 2.107 -24.302 12.515 1.00 97.25 434 VAL A N 1
ATOM 3624 C CA . VAL A 1 434 ? 1.407 -23.203 11.838 1.00 97.25 434 VAL A CA 1
ATOM 3625 C C . VAL A 1 434 ? 0.221 -23.760 11.069 1.00 97.25 434 VAL A C 1
ATOM 3627 O O . VAL A 1 434 ? 0.351 -24.733 10.330 1.00 97.25 434 VAL A O 1
ATOM 3630 N N . GLN A 1 435 ? -0.935 -23.116 11.205 1.00 98.00 435 GLN A N 1
ATOM 3631 C CA . GLN A 1 435 ? -2.114 -23.492 10.438 1.00 98.00 435 GLN A CA 1
ATOM 3632 C C . GLN A 1 435 ? -1.902 -23.163 8.953 1.00 98.00 435 GLN A C 1
ATOM 3634 O O . GLN A 1 435 ? -1.508 -22.044 8.614 1.00 98.00 435 GLN A O 1
ATOM 3639 N N . VAL A 1 436 ? -2.181 -24.127 8.072 1.00 98.50 436 VAL A N 1
ATOM 3640 C CA . VAL A 1 436 ? -2.105 -23.965 6.613 1.00 98.50 436 VAL A CA 1
ATOM 3641 C C . VAL A 1 436 ? -3.463 -24.300 6.006 1.00 98.50 436 VAL A C 1
ATOM 3643 O O . VAL A 1 436 ? -3.945 -25.421 6.149 1.00 98.50 436 VAL A O 1
ATOM 3646 N N . ILE A 1 437 ? -4.060 -23.337 5.308 1.00 98.62 437 ILE A N 1
ATOM 3647 C CA . ILE A 1 437 ? -5.366 -23.457 4.655 1.00 98.62 437 ILE A CA 1
ATOM 3648 C C . ILE A 1 437 ? -5.149 -23.330 3.144 1.00 98.62 437 ILE A C 1
ATOM 3650 O O . ILE A 1 437 ? -4.858 -22.245 2.636 1.00 98.62 437 ILE A O 1
ATOM 3654 N N . ASP A 1 438 ? -5.251 -24.445 2.416 1.00 98.56 438 ASP A N 1
ATOM 3655 C CA . ASP A 1 438 ? -4.962 -24.505 0.977 1.00 98.56 438 ASP A CA 1
ATOM 3656 C C . ASP A 1 438 ? -6.217 -24.761 0.144 1.00 98.56 438 ASP A C 1
ATOM 3658 O O . ASP A 1 438 ? -6.738 -25.876 0.087 1.00 98.56 438 ASP A O 1
ATOM 3662 N N . TYR A 1 439 ? -6.662 -23.722 -0.561 1.00 98.25 439 TYR A N 1
ATOM 3663 C CA . TYR A 1 439 ? -7.822 -23.767 -1.441 1.00 98.25 439 TYR A CA 1
ATOM 3664 C C . TYR A 1 439 ? -7.463 -23.715 -2.930 1.00 98.25 439 TYR A C 1
ATOM 3666 O O . TYR A 1 439 ? -8.372 -23.671 -3.762 1.00 98.25 439 TYR A O 1
ATOM 3674 N N . PHE A 1 440 ? -6.180 -23.805 -3.304 1.00 97.44 440 PHE A N 1
ATOM 3675 C CA . PHE A 1 440 ? -5.708 -23.637 -4.687 1.00 97.44 440 PHE A CA 1
ATOM 3676 C C . PHE A 1 440 ? -6.475 -24.494 -5.705 1.00 97.44 440 PHE A C 1
ATOM 3678 O O . PHE A 1 440 ? -6.790 -24.033 -6.804 1.00 97.44 440 PHE A O 1
ATOM 3685 N N . GLN A 1 441 ? -6.783 -25.746 -5.337 1.00 94.88 441 GLN A N 1
ATOM 3686 C CA . GLN A 1 441 ? -7.480 -26.725 -6.185 1.00 94.88 441 GLN A CA 1
ATOM 3687 C C . GLN A 1 441 ? -8.966 -26.900 -5.841 1.00 94.88 441 GLN A C 1
ATOM 3689 O O . GLN A 1 441 ? -9.589 -27.846 -6.324 1.00 94.88 441 GLN A O 1
ATOM 3694 N N . SER A 1 442 ? -9.541 -26.022 -5.016 1.00 95.81 442 SER A N 1
ATOM 3695 C CA . SER A 1 442 ? -10.913 -26.177 -4.534 1.00 95.81 442 SER A CA 1
ATOM 3696 C C . SER A 1 442 ? -11.927 -26.165 -5.682 1.00 95.81 442 SER A C 1
ATOM 3698 O O . SER A 1 442 ? -11.931 -25.279 -6.537 1.00 95.81 442 SER A O 1
ATOM 3700 N N . CYS A 1 443 ? -12.814 -27.162 -5.686 1.00 94.75 443 CYS A N 1
ATOM 3701 C CA . CYS A 1 443 ? -13.936 -27.255 -6.621 1.00 94.75 443 CYS A CA 1
ATOM 3702 C C . CYS A 1 443 ? -15.175 -26.477 -6.153 1.00 94.75 443 CYS A C 1
ATOM 3704 O O . CYS A 1 443 ? -16.175 -26.438 -6.867 1.00 94.75 443 CYS A O 1
ATOM 3706 N N . LEU A 1 444 ? -15.111 -25.838 -4.978 1.00 97.38 444 LEU A N 1
ATOM 3707 C CA . LEU A 1 444 ? -16.214 -25.034 -4.460 1.00 97.38 444 LEU A CA 1
ATOM 3708 C C . LEU A 1 444 ? -16.444 -23.774 -5.296 1.00 97.38 444 LEU A C 1
ATOM 3710 O O . LEU A 1 444 ? -17.563 -23.272 -5.311 1.00 97.38 444 LEU A O 1
ATOM 3714 N N . PHE A 1 445 ? -15.422 -23.268 -5.988 1.00 97.19 445 PHE A N 1
ATOM 3715 C CA . PHE A 1 445 ? -15.465 -22.012 -6.737 1.00 97.19 445 PHE A CA 1
ATOM 3716 C C . PHE A 1 445 ? -15.809 -22.241 -8.208 1.00 97.19 445 PHE A C 1
ATOM 3718 O O . PHE A 1 445 ? -15.230 -23.115 -8.859 1.00 97.19 445 PHE A O 1
ATOM 3725 N N . GLN A 1 446 ? -16.754 -21.449 -8.710 1.00 94.88 446 GLN A N 1
ATOM 3726 C CA . GLN A 1 446 ? -17.222 -21.473 -10.098 1.00 94.88 446 GLN A CA 1
ATOM 3727 C C . GLN A 1 446 ? -16.620 -20.306 -10.884 1.00 94.88 446 GLN A C 1
ATOM 3729 O O . GLN A 1 446 ? -16.084 -19.376 -10.292 1.00 94.88 446 GLN A O 1
ATOM 3734 N N . ASP A 1 447 ? -16.709 -20.337 -12.213 1.00 93.06 447 ASP A N 1
ATOM 3735 C CA . ASP A 1 447 ? -16.084 -19.327 -13.082 1.00 93.06 447 ASP A CA 1
ATOM 3736 C C . ASP A 1 447 ? -16.561 -17.890 -12.778 1.00 93.06 447 ASP A C 1
ATOM 3738 O O . ASP A 1 447 ? -15.786 -16.944 -12.893 1.00 93.06 447 ASP A O 1
ATOM 3742 N N . ASP A 1 448 ? -17.804 -17.721 -12.317 1.00 95.00 448 ASP A N 1
ATOM 3743 C CA . ASP A 1 448 ? -18.380 -16.426 -11.935 1.00 95.00 448 ASP A CA 1
ATOM 3744 C C . ASP A 1 448 ? -17.939 -15.917 -10.547 1.00 95.00 448 ASP A C 1
ATOM 3746 O O . ASP A 1 448 ? -18.290 -14.801 -10.163 1.00 95.00 448 ASP A O 1
ATOM 3750 N N . ASP A 1 449 ? -17.148 -16.702 -9.808 1.00 97.25 449 ASP A N 1
ATOM 3751 C CA . ASP A 1 449 ? -16.465 -16.288 -8.577 1.00 97.25 449 ASP A CA 1
ATOM 3752 C C . ASP A 1 449 ? -15.102 -15.609 -8.877 1.00 97.25 449 ASP A C 1
ATOM 3754 O O . ASP A 1 449 ? -14.433 -15.127 -7.962 1.00 97.25 449 ASP A O 1
ATOM 3758 N N . PHE A 1 450 ? -14.674 -15.546 -10.144 1.00 96.44 450 PHE A N 1
ATOM 3759 C CA . PHE A 1 450 ? -13.377 -15.001 -10.564 1.00 96.44 450 PHE A CA 1
ATOM 3760 C C . PHE A 1 450 ? -13.531 -13.786 -11.487 1.00 96.44 450 PHE A C 1
ATOM 3762 O O . PHE A 1 450 ? -14.494 -13.703 -12.249 1.00 96.44 450 PHE A O 1
ATOM 3769 N N . TRP A 1 451 ? -12.576 -12.846 -11.446 1.00 93.50 451 TRP A N 1
ATOM 3770 C CA . TRP A 1 451 ? -12.482 -11.769 -12.452 1.00 93.50 451 TRP A CA 1
ATOM 3771 C C . TRP A 1 451 ? -11.385 -12.019 -13.491 1.00 93.50 451 TRP A C 1
ATOM 3773 O O . TRP A 1 451 ? -11.503 -11.549 -14.622 1.00 93.50 451 TRP A O 1
ATOM 3783 N N . ASP A 1 452 ? -10.351 -12.780 -13.131 1.00 92.44 452 ASP A N 1
ATOM 3784 C CA . ASP A 1 452 ? -9.336 -13.303 -14.044 1.00 92.44 452 ASP A CA 1
ATOM 3785 C C . ASP A 1 452 ? -9.015 -14.777 -13.716 1.00 92.44 452 ASP A C 1
ATOM 3787 O O . ASP A 1 452 ? -9.738 -15.435 -12.969 1.00 92.44 452 ASP A O 1
ATOM 3791 N N . TYR A 1 453 ? -7.984 -15.359 -14.327 1.00 92.50 453 TYR A N 1
ATOM 3792 C CA . TYR A 1 453 ? -7.740 -16.797 -14.208 1.00 92.50 453 TYR A CA 1
ATOM 3793 C C . TYR A 1 453 ? -7.200 -17.210 -12.832 1.00 92.50 453 TYR A C 1
ATOM 3795 O O . TYR A 1 453 ? -7.356 -18.376 -12.456 1.00 92.50 453 TYR A O 1
ATOM 3803 N N . SER A 1 454 ? -6.590 -16.306 -12.067 1.00 93.25 454 SER A N 1
ATOM 3804 C CA . SER A 1 454 ? -5.951 -16.631 -10.789 1.00 93.25 454 SER A CA 1
ATOM 3805 C C . SER A 1 454 ? -6.551 -15.892 -9.585 1.00 93.25 454 SER A C 1
ATOM 3807 O O . SER A 1 454 ? -6.287 -16.293 -8.452 1.00 93.25 454 SER A O 1
ATOM 38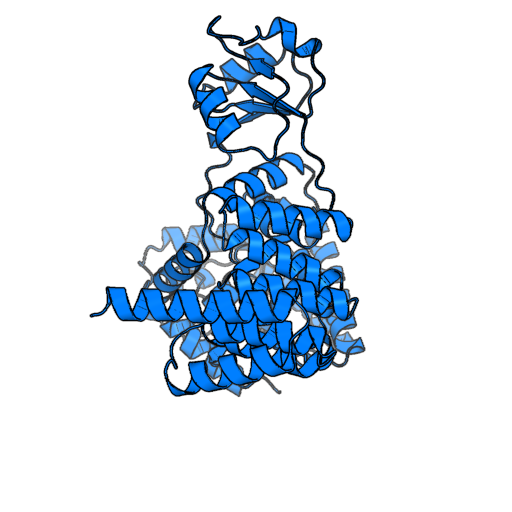09 N N . HIS A 1 455 ? -7.425 -14.905 -9.805 1.00 96.12 455 HIS A N 1
ATOM 3810 C CA . HIS A 1 455 ? -7.971 -14.033 -8.769 1.00 96.12 455 HIS A CA 1
ATOM 3811 C C . HIS A 1 455 ? -9.503 -14.053 -8.678 1.00 96.12 455 HIS A C 1
ATOM 3813 O O . HIS A 1 455 ? -10.234 -13.953 -9.669 1.00 96.12 455 HIS A O 1
ATOM 3819 N N . LEU A 1 456 ? -9.991 -14.100 -7.438 1.00 97.75 456 LEU A N 1
ATOM 3820 C CA . LEU A 1 456 ? -11.410 -13.986 -7.109 1.00 97.75 456 LEU A CA 1
ATOM 3821 C C . LEU A 1 456 ? -11.940 -12.572 -7.355 1.00 97.75 456 LEU A C 1
ATOM 3823 O O . LEU A 1 456 ? -11.238 -11.595 -7.097 1.00 97.75 456 LEU A O 1
ATOM 3827 N N . ASN A 1 457 ? -13.189 -12.464 -7.809 1.00 97.31 457 ASN A N 1
ATOM 3828 C CA . ASN A 1 457 ? -13.929 -11.198 -7.827 1.00 97.31 457 ASN A CA 1
ATOM 3829 C C . ASN A 1 457 ? -14.608 -10.937 -6.469 1.00 97.31 457 ASN A C 1
ATOM 3831 O O . ASN A 1 457 ? -14.404 -11.681 -5.513 1.00 97.31 457 ASN A O 1
ATOM 3835 N N . GLY A 1 458 ? -15.457 -9.908 -6.374 1.00 97.44 458 GLY A N 1
ATOM 3836 C CA . GLY A 1 458 ? -16.129 -9.552 -5.121 1.00 97.44 458 GLY A CA 1
ATOM 3837 C C . GLY A 1 458 ? -17.019 -10.672 -4.565 1.00 97.44 458 GLY A C 1
ATOM 3838 O O . GLY A 1 458 ? -17.015 -10.913 -3.360 1.00 97.44 458 GLY A O 1
ATOM 3839 N N . LYS A 1 459 ? -17.720 -11.407 -5.439 1.00 97.81 459 LYS A N 1
ATOM 3840 C CA . LYS A 1 459 ? -18.563 -12.555 -5.065 1.00 97.81 459 LYS A CA 1
ATOM 3841 C C . LYS A 1 459 ? -17.713 -13.714 -4.539 1.00 97.81 459 LYS A C 1
ATOM 3843 O O . LYS A 1 459 ? -18.008 -14.281 -3.485 1.00 97.81 459 LYS A O 1
ATOM 3848 N N . GLY A 1 460 ? -16.646 -14.058 -5.258 1.00 98.44 460 GLY A N 1
ATOM 3849 C CA . GLY A 1 460 ? -15.720 -15.107 -4.848 1.00 98.44 460 GLY A CA 1
ATOM 3850 C C . GLY A 1 460 ? -14.994 -14.776 -3.548 1.00 98.44 460 GLY A C 1
ATOM 3851 O O . GLY A 1 460 ? -14.848 -15.647 -2.692 1.00 98.44 460 GLY A O 1
ATOM 3852 N N . ALA A 1 461 ? -14.593 -13.518 -3.369 1.00 98.44 461 ALA A N 1
ATOM 3853 C CA . ALA A 1 461 ? -13.914 -13.034 -2.174 1.00 98.44 461 ALA A CA 1
ATOM 3854 C C . ALA A 1 461 ? -14.816 -13.073 -0.936 1.00 98.44 461 ALA A C 1
ATOM 3856 O O . ALA A 1 461 ? -14.388 -13.544 0.117 1.00 98.44 461 ALA A O 1
ATOM 3857 N N . GLU A 1 462 ? -16.081 -12.658 -1.060 1.00 98.62 462 GLU A N 1
ATOM 3858 C CA . GLU A 1 462 ? -17.073 -12.793 0.013 1.00 98.62 462 GLU A CA 1
ATOM 3859 C C . GLU A 1 462 ? -17.216 -14.260 0.446 1.00 98.62 462 GLU A C 1
ATOM 3861 O O . GLU A 1 462 ? -17.142 -14.588 1.633 1.00 98.62 462 GLU A O 1
ATOM 3866 N N . LYS A 1 463 ? -17.377 -15.160 -0.530 1.00 98.69 463 LYS A N 1
ATOM 3867 C CA . LYS A 1 463 ? -17.502 -16.601 -0.297 1.00 98.69 463 LYS A CA 1
ATOM 3868 C C . LYS A 1 463 ? -16.262 -17.191 0.370 1.00 98.69 463 LYS A C 1
ATOM 3870 O O . LYS A 1 463 ? -16.394 -17.920 1.348 1.00 98.69 463 LYS A O 1
ATOM 3875 N N . PHE A 1 464 ? -15.070 -16.876 -0.134 1.00 98.75 464 PHE A N 1
ATOM 3876 C CA . PHE A 1 464 ? -13.826 -17.386 0.436 1.00 98.75 464 PHE A CA 1
ATOM 3877 C C . PHE A 1 464 ? -13.584 -16.847 1.845 1.00 98.75 464 PHE A C 1
ATOM 3879 O O . PHE A 1 464 ? -13.195 -17.604 2.724 1.00 98.75 464 PHE A O 1
ATOM 3886 N N . THR A 1 465 ? -13.895 -15.576 2.096 1.00 98.81 465 THR A N 1
ATOM 3887 C CA . THR A 1 465 ? -13.741 -14.983 3.430 1.00 98.81 465 THR A CA 1
ATOM 3888 C C . THR A 1 465 ? -14.657 -15.646 4.460 1.00 98.81 465 THR A C 1
ATOM 3890 O O . THR A 1 465 ? -14.229 -15.906 5.582 1.00 98.81 465 THR A O 1
ATOM 3893 N N . LYS A 1 466 ? -15.896 -15.990 4.081 1.00 98.62 466 LYS A N 1
ATOM 3894 C CA . LYS A 1 466 ? -16.812 -16.755 4.945 1.00 98.62 466 LYS A CA 1
ATOM 3895 C C . LYS A 1 466 ? -16.257 -18.140 5.280 1.00 98.62 466 LYS A C 1
ATOM 3897 O O . LYS A 1 466 ? -16.259 -18.511 6.446 1.00 98.62 466 LYS A O 1
ATOM 3902 N N . ILE A 1 467 ? -15.718 -18.845 4.283 1.00 98.62 467 ILE A N 1
ATOM 3903 C CA . ILE A 1 467 ? -15.039 -20.134 4.484 1.00 98.62 467 ILE A CA 1
ATOM 3904 C C . ILE A 1 467 ? -13.847 -19.978 5.438 1.00 98.62 467 ILE A C 1
ATOM 3906 O O . ILE A 1 467 ? -13.687 -20.777 6.352 1.00 98.62 467 ILE A O 1
ATOM 3910 N N . LEU A 1 468 ? -13.033 -18.929 5.279 1.00 98.62 468 LEU A N 1
ATOM 3911 C CA . LEU A 1 468 ? -11.897 -18.683 6.171 1.00 98.62 468 LEU A CA 1
ATOM 3912 C C . LEU A 1 468 ? -12.327 -18.490 7.628 1.00 98.62 468 LEU A C 1
ATOM 3914 O O . LEU A 1 468 ? -11.645 -18.994 8.508 1.00 98.62 468 LEU A O 1
ATOM 3918 N N . ASN A 1 469 ? -13.447 -17.819 7.908 1.00 98.31 469 ASN A N 1
ATOM 3919 C CA . ASN A 1 469 ? -13.928 -17.693 9.290 1.00 98.31 469 ASN A CA 1
ATOM 3920 C C . ASN A 1 469 ? -14.275 -19.042 9.937 1.00 98.31 469 ASN A C 1
ATOM 3922 O O . ASN A 1 469 ? -14.164 -19.155 11.154 1.00 98.31 469 ASN A O 1
ATOM 3926 N N . GLU A 1 470 ? -14.713 -20.023 9.142 1.00 98.00 470 GLU A N 1
ATOM 3927 C CA . GLU A 1 470 ? -15.055 -21.374 9.605 1.00 98.00 470 GLU A CA 1
ATOM 3928 C C . GLU A 1 470 ? -13.811 -22.265 9.749 1.00 98.00 470 GLU A C 1
ATOM 3930 O O . GLU A 1 470 ? -13.730 -23.066 10.676 1.00 98.00 470 GLU A O 1
ATOM 3935 N N . GLU A 1 471 ? -12.849 -22.124 8.835 1.00 98.12 471 GLU A N 1
ATOM 3936 C CA . GLU A 1 471 ? -11.625 -22.934 8.777 1.00 98.12 471 GLU A CA 1
ATOM 3937 C C . GLU A 1 471 ? -10.541 -22.446 9.740 1.00 98.12 471 GLU A C 1
ATOM 3939 O O . GLU A 1 471 ? -9.765 -23.248 10.259 1.00 98.12 471 GLU A O 1
ATOM 3944 N N . ILE A 1 472 ? -10.434 -21.131 9.957 1.00 98.19 472 ILE A N 1
ATOM 3945 C CA . ILE A 1 472 ? -9.427 -20.568 10.853 1.00 98.19 472 ILE A CA 1
ATOM 3946 C C . ILE A 1 472 ? -9.746 -21.013 12.274 1.00 98.19 472 ILE A C 1
ATOM 3948 O O . ILE A 1 472 ? -10.797 -20.712 12.838 1.00 98.19 472 ILE A O 1
ATOM 3952 N N . GLU A 1 473 ? -8.776 -21.687 12.883 1.00 96.44 473 GLU A N 1
ATOM 3953 C CA . GLU A 1 473 ? -8.781 -21.854 14.320 1.00 96.44 473 GLU A CA 1
ATOM 3954 C C . GLU A 1 473 ? -8.374 -20.488 14.869 1.00 96.44 473 GLU A C 1
ATOM 3956 O O . GLU A 1 473 ? -7.245 -20.064 14.636 1.00 96.44 473 GLU A O 1
ATOM 3961 N N . TRP A 1 474 ? -9.273 -19.759 15.527 1.00 95.12 474 TRP A N 1
ATOM 3962 C CA . TRP A 1 474 ? -8.956 -18.446 16.102 1.00 95.12 474 TRP A CA 1
ATOM 3963 C C . TRP A 1 474 ? -8.119 -18.617 17.369 1.00 95.12 474 TRP A C 1
ATOM 3965 O O . TRP A 1 474 ? -8.590 -19.249 18.337 1.00 95.12 474 TRP A O 1
#

Radius of gyration: 25.44 Å; Cα contacts (8 Å, |Δi|>4): 726; chains: 1; bounding box: 61×64×59 Å

Mean predicted aligned error: 5.55 Å

Secondary structure (DSSP, 8-state):
-HHHHHHHHHHHHHHHHHHHHTT-HHHHHHHHHHHHHH-SS-THHHHHHHHHHHHTT-HHHHHHHHHHHHHH-TT-HHHHHHHHHHHHHTT-HHHHHHHHHHHHHH---HHHHHHHHHHHHHTT--PPPPEEEEES-HHHHHHHHHH-TTSEEEEEE-SS--TTPBPGGGGGGS--SEEEE-S---HHHHHHHHTTT--SEEEEGGGG-------HHHHHHHHHT-S---EEEEESHHHHHH--GGGSSS-EEEEE-TT--HHHHHHHHHHHTTSHHHHHH--EEEEE--TTGGG--GGGSGGGGGGGGGTTT----TT---HHHHHHHHHHHHHH--HHHHHHHHHHHHH------HHHHHHHHHHHHT---HHHHHHHHHHHHHHHHHHHHTT-EEEEEE----HHHHTTS-HHHHHHHHHHHHHHHHHH--EEEE-TT-TT--GGGBSSSS-B-HHHHHHHHHHHHHHS--

Foldseek 3Di:
DVVVVVVVVVVLVVVLVVCVVVVVLVVSVVSLVVVCVPDVPDLCSLLSVLSSCVSVVNLVVSLVSLLQSCLVPLLDLSSLQSVLVSCVVVVVLLLSLLSLVLSCLSDVDPVSVVSSVVVCVVSPNDDDAFAEEEEEPPVLSVVVCVLQVSHNDFAYAYPDPDDRHDHLQCLQVDDGQEYEYRDDDDVVVVCVRNVVRDPHYYHYPVLLPPPDADCLSVLSSVVSSDQAAQEEEEEAPQCVAQADQVLAPDNYGYHYYHLDALLCRLVVVVLVCSDPRCVVRHAEYEYEDDLLRLLGDCQPDSNQLVCLSCCSNDNDSPVHPPSVSNVVSNSVNSSPYHNVNVVVVQVCQQPAFEDDDLVQLLVVLCVSQVRDDPVSNVVSLVSVLVSLVVCVVSNHAYAYEYHAFAPSNVVNHDCVSVVSSVVSVVVSCVVRVHHYHHRHPPPPDDRRQHNYGGHGHNNSSSVVNVVCNVRDPD

Nearest PDB structures (foldseek):
  8ye5-assembly1_B  TM=7.668E-01  e=6.959E-03  Dehalobacter sp.
  6i57-assembly1_A  TM=7.300E-01  e=9.715E-03  Homo sapiens
  4am9-assembly1_A  TM=7.793E-01  e=1.986E-02  Yersinia enterocolitica
  2vyi-assembly2_B  TM=7.665E-01  e=2.772E-02  Homo sapiens
  6fdt-assembly1_A  TM=7.246E-01  e=1.805E-02  Homo sapiens

Solvent-accessible surface area (backbone atoms only — not comparable to full-atom values): 25396 Å² total; per-residue (Å²): 109,73,67,58,52,52,52,50,53,52,52,52,52,52,53,34,51,54,27,47,78,70,70,36,50,71,62,24,50,54,54,49,56,56,45,51,76,77,49,86,84,62,69,63,55,33,40,56,50,20,52,53,27,46,76,69,69,36,55,73,62,17,49,52,38,30,21,54,39,23,61,77,43,60,66,43,40,64,41,33,46,52,48,17,51,49,26,48,77,72,67,38,55,71,55,17,51,50,32,44,56,43,25,55,64,60,40,80,52,73,68,59,45,52,54,48,52,56,52,39,51,74,77,66,57,77,82,82,57,50,32,29,31,34,34,37,58,57,68,57,42,49,56,47,49,72,73,49,71,74,48,41,73,75,44,45,31,25,97,54,95,40,90,88,36,38,54,64,86,52,49,74,80,57,83,62,64,36,37,38,28,70,57,98,66,63,60,69,59,49,50,65,64,42,56,83,46,51,92,58,57,77,46,52,52,82,81,58,67,79,81,75,78,73,54,55,59,55,50,52,40,52,51,61,28,48,89,57,32,35,24,39,31,28,21,27,39,44,42,46,49,23,45,45,37,91,65,41,90,54,47,41,45,66,66,20,32,73,70,44,31,65,68,55,38,44,51,50,48,59,56,50,48,70,34,68,50,36,58,74,41,46,40,36,34,38,41,33,48,58,56,41,45,42,35,46,56,35,40,84,43,94,54,39,45,64,53,29,71,41,52,84,78,47,90,72,58,73,88,40,88,61,55,66,59,18,55,52,41,32,57,53,40,72,75,70,58,46,69,65,55,36,53,49,52,51,56,48,47,35,72,34,56,43,75,92,49,66,68,58,18,39,49,51,20,41,62,55,50,63,52,81,39,70,66,48,30,58,50,40,52,51,46,51,51,52,42,52,48,54,32,52,78,66,67,22,46,60,33,39,37,27,60,51,36,38,72,58,15,57,74,51,39,48,63,68,36,48,54,57,41,50,59,52,48,50,59,50,32,77,76,65,72,57,55,75,49,79,29,43,83,47,80,88,66,54,70,80,25,14,33,47,44,58,34,32,6,40,65,27,5,53,54,47,25,52,51,46,58,73,69,51,84,129